Protein AF-I2BDR4-F1 (afdb_monomer)

Mean predicted aligned error: 9.84 Å

Solvent-accessible surface area (backbone atoms only — not comparable to full-atom values): 22757 Å² total; per-residue (Å²): 130,84,77,68,68,69,42,61,38,50,46,44,51,101,88,48,77,40,81,77,49,73,50,66,60,52,94,97,50,87,85,76,85,75,79,49,99,63,48,89,71,84,85,77,94,72,85,75,85,67,68,71,32,52,56,89,75,54,92,69,64,76,75,35,78,48,74,40,16,25,85,85,53,50,69,39,60,47,52,30,44,68,59,87,47,98,78,42,47,35,54,76,76,42,50,93,47,46,69,47,41,48,53,38,17,71,75,66,73,43,55,47,31,30,54,50,19,44,39,59,58,54,26,52,64,58,97,76,25,70,28,38,84,29,62,40,61,30,62,68,61,22,52,54,54,32,53,55,27,51,76,70,75,41,86,47,76,89,64,74,39,52,65,32,20,22,25,12,26,64,46,47,35,60,65,60,51,50,49,43,37,71,34,84,91,29,65,50,20,50,53,32,39,76,70,65,41,32,45,77,39,72,38,58,49,98,85,69,44,79,37,55,38,91,88,74,75,42,73,37,70,39,68,23,36,44,48,45,93,97,37,70,36,39,71,64,56,42,54,76,68,39,27,66,49,72,40,41,68,71,31,88,59,37,38,71,51,47,44,58,59,57,54,40,33,49,37,67,56,55,33,51,38,47,52,52,45,52,30,52,51,48,48,52,58,37,40,78,69,65,31,47,57,85,79,52,53,52,42,41,44,30,49,52,28,47,46,32,67,76,55,33,61,71,50,33,53,25,57,71,69,70,64,58,47,55,68,57,23,40,55,51,30,28,72,75,63,33,62,73,50,32,54,51,42,11,60,37,78,95,26,73,67,30,31,43,48,16,34,48,54,51,52,42,52,48,45,50,66,41,57,45,43,76,77,18,38,37,86,71,59,88,84,65,90,74,73,73,56,74,51,51,67,57,51,49,59,63,20,47,54,100,84,114

Organism: Shimwellia blattae (strain ATCC 29907 / DSM 4481 / JCM 1650 / NBRC 105725 / CDC 9005-74) (NCBI:txid630626)

Radius of gyration: 27.22 Å; Cα contacts (8 Å, |Δi|>4): 618; chains: 1; bounding box: 96×60×59 Å

Secondary structure (DSSP, 8-state):
-PPPPPEEEEEEETTEEEEEEEE-PBTTB-----EETTEEPPP------SPS--TTTS---TTEEEEEE-TTS-EEEEEE---S-TT-B--GGGGGGHHHHHHHHHHH---HHHHHHHHHHH--EETTEE-TT-EEE-HHHHHHHHHHHHHTT---TT---EEEEEETTTTB-HHHHHHHHHSTTSHHHHHHHHTTSEEEEE-B-TTSPBPB-TTT--B-EEEEEEEETTEEE-HHHHHHTTTT-SSSSS-TT--HHHHHHHHGGGSHHHHHHHHHHHHHHHHHHHHTTT--GGG--HHHHHHHHHHHHHHHHHHHHHHHTT---HHHHHHHHHHHH-HHHHHHHHTSGGGTT-HHHHHHHHHHHHHHHH--GGGGBPTT-SSS-PPP---HHHHHHHHH-TT-

Structure (mmCIF, N/CA/C/O backbone):
data_AF-I2BDR4-F1
#
_entry.id   AF-I2BDR4-F1
#
loop_
_atom_site.group_PDB
_atom_site.id
_atom_site.type_symbol
_atom_site.label_atom_id
_atom_site.label_alt_id
_atom_site.label_comp_id
_atom_site.label_asym_id
_atom_site.label_entity_id
_atom_site.label_seq_id
_atom_site.pdbx_PDB_ins_code
_atom_site.Cartn_x
_atom_site.Cartn_y
_atom_site.Cartn_z
_atom_site.occupancy
_atom_site.B_iso_or_equiv
_atom_site.auth_seq_id
_atom_site.auth_comp_id
_atom_site.auth_asym_id
_atom_site.auth_atom_id
_atom_site.pdbx_PDB_model_num
ATOM 1 N N . MET A 1 1 ? 58.572 -16.843 27.165 1.00 38.91 1 MET A N 1
ATOM 2 C CA . MET A 1 1 ? 57.853 -16.866 25.874 1.00 38.91 1 MET A CA 1
ATOM 3 C C . MET A 1 1 ? 56.392 -16.572 26.160 1.00 38.91 1 MET A C 1
ATOM 5 O O . MET A 1 1 ? 55.796 -17.305 26.942 1.00 38.91 1 MET A O 1
ATOM 9 N N . ALA A 1 2 ? 55.856 -15.460 25.650 1.00 44.75 2 ALA A N 1
ATOM 10 C CA . ALA A 1 2 ? 54.436 -15.148 25.804 1.00 44.75 2 ALA A CA 1
ATOM 11 C C . ALA A 1 2 ? 53.622 -16.255 25.121 1.00 44.75 2 ALA A C 1
ATOM 13 O O . ALA A 1 2 ? 53.920 -16.638 23.991 1.00 44.75 2 ALA A O 1
ATOM 14 N N . LYS A 1 3 ? 52.654 -16.829 25.837 1.00 46.19 3 LYS A N 1
ATOM 15 C CA . LYS A 1 3 ? 51.760 -17.857 25.302 1.00 46.19 3 LYS A CA 1
ATOM 16 C C . LYS A 1 3 ? 50.998 -17.215 24.138 1.00 46.19 3 LYS A C 1
ATOM 18 O O . LYS A 1 3 ? 50.371 -16.184 24.353 1.00 46.19 3 LYS A O 1
ATOM 23 N N . ALA A 1 4 ? 51.106 -17.766 22.928 1.00 55.00 4 ALA A N 1
ATOM 24 C CA . ALA A 1 4 ? 50.408 -17.229 21.762 1.00 55.00 4 ALA A CA 1
ATOM 25 C C . ALA A 1 4 ? 48.903 -17.136 22.072 1.00 55.00 4 ALA A C 1
ATOM 27 O O . ALA A 1 4 ? 48.280 -18.147 22.404 1.00 55.00 4 ALA A O 1
ATOM 28 N N . GLU A 1 5 ? 48.350 -15.920 22.042 1.00 60.06 5 GLU A N 1
ATOM 29 C CA . GLU A 1 5 ? 46.938 -15.678 22.343 1.00 60.06 5 GLU A CA 1
ATOM 30 C C . GLU A 1 5 ? 46.069 -16.314 21.252 1.00 60.06 5 GLU A C 1
ATOM 32 O O . GLU A 1 5 ? 46.231 -16.052 20.057 1.00 60.06 5 GLU A O 1
ATOM 37 N N . GLU A 1 6 ? 45.164 -17.202 21.665 1.00 64.81 6 GLU A N 1
ATOM 38 C CA . GLU A 1 6 ? 44.231 -17.871 20.765 1.00 64.81 6 GLU A CA 1
ATOM 39 C C . GLU A 1 6 ? 43.215 -16.848 20.252 1.00 64.81 6 GLU A C 1
ATOM 41 O O . GLU A 1 6 ? 42.484 -16.227 21.022 1.00 64.81 6 GLU A O 1
ATOM 46 N N . THR A 1 7 ? 43.163 -16.668 18.936 1.00 62.09 7 THR A N 1
ATOM 47 C CA . THR A 1 7 ? 42.197 -15.771 18.312 1.00 62.09 7 THR A CA 1
ATOM 48 C C . THR A 1 7 ? 40.947 -16.565 17.954 1.00 62.09 7 THR A C 1
ATOM 50 O O . THR A 1 7 ? 40.995 -17.550 17.209 1.00 62.09 7 THR A O 1
ATOM 53 N N . ARG A 1 8 ? 39.808 -16.123 18.485 1.00 66.12 8 ARG A N 1
ATOM 54 C CA . ARG A 1 8 ? 38.494 -16.735 18.260 1.00 66.12 8 ARG A CA 1
ATOM 55 C C . ARG A 1 8 ? 37.673 -15.850 17.336 1.00 66.12 8 ARG A C 1
ATOM 57 O O . ARG A 1 8 ? 37.655 -14.631 17.477 1.00 66.12 8 ARG A O 1
ATOM 64 N N . VAL A 1 9 ? 36.997 -16.469 16.380 1.00 62.38 9 VAL A N 1
ATOM 65 C CA . VAL A 1 9 ? 36.195 -15.792 15.363 1.00 62.38 9 VAL A CA 1
ATOM 66 C C . VAL A 1 9 ? 34.733 -16.108 15.616 1.00 62.38 9 VAL A C 1
ATOM 68 O O . VAL A 1 9 ? 34.314 -17.267 15.558 1.00 62.38 9 VAL A O 1
ATOM 71 N N . PHE A 1 10 ? 33.947 -15.062 15.838 1.00 61.28 10 PHE A N 1
ATOM 72 C CA . PHE A 1 10 ? 32.506 -15.152 16.019 1.00 61.28 10 PHE A CA 1
ATOM 73 C C . PHE A 1 10 ? 31.785 -14.498 14.842 1.00 61.28 10 PHE A C 1
A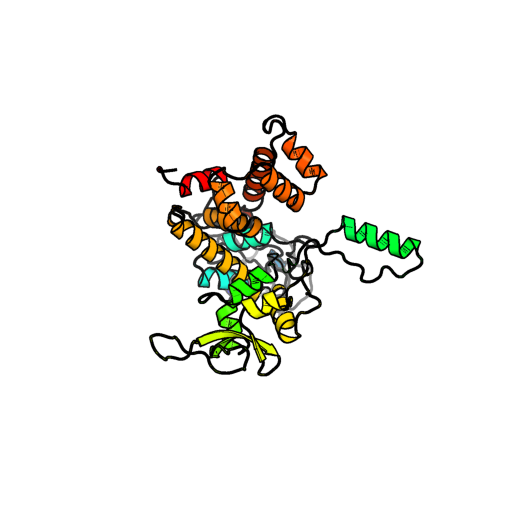TOM 75 O O . PHE A 1 10 ? 32.215 -13.472 14.318 1.00 61.28 10 PHE A O 1
ATOM 82 N N . VAL A 1 11 ? 30.666 -15.089 14.436 1.00 57.06 11 VAL A N 1
ATOM 83 C CA . VAL A 1 11 ? 29.707 -14.490 13.507 1.00 57.06 11 VAL A CA 1
ATOM 84 C C . VAL A 1 11 ? 28.442 -14.199 14.293 1.00 57.06 11 VAL A C 1
ATOM 86 O O . VAL A 1 11 ? 27.887 -15.098 14.922 1.00 57.06 11 VAL A O 1
ATOM 89 N N . ASN A 1 12 ? 27.990 -12.947 14.264 1.00 49.00 12 ASN A N 1
ATOM 90 C CA . ASN A 1 12 ? 26.745 -12.538 14.899 1.00 49.00 12 ASN A CA 1
ATOM 91 C C . ASN A 1 12 ? 25.656 -12.401 13.830 1.00 49.00 12 ASN A C 1
ATOM 93 O O . ASN A 1 12 ? 25.761 -11.555 12.943 1.00 49.00 12 ASN A O 1
ATOM 97 N N . GLY A 1 13 ? 24.659 -13.285 13.878 1.00 54.41 13 GLY A N 1
ATOM 98 C CA . GLY A 1 13 ? 23.520 -13.289 12.958 1.00 54.41 13 GLY A CA 1
ATOM 99 C C . GLY A 1 13 ? 22.213 -12.916 13.658 1.00 54.41 13 GLY A C 1
ATOM 100 O O . GLY A 1 13 ? 22.193 -12.628 14.852 1.00 54.41 13 GLY A O 1
ATOM 101 N N . ALA A 1 14 ? 21.093 -12.995 12.932 1.00 37.62 14 ALA A N 1
ATOM 102 C CA . ALA A 1 14 ? 19.750 -12.717 13.465 1.00 37.62 14 ALA A CA 1
ATOM 103 C C . ALA A 1 14 ? 19.362 -13.578 14.691 1.00 37.62 14 ALA A C 1
ATOM 105 O O . ALA A 1 14 ? 18.457 -13.220 15.437 1.00 37.62 14 ALA A O 1
ATOM 106 N N . HIS A 1 15 ? 20.068 -14.688 14.928 1.00 42.56 15 HIS A N 1
ATOM 107 C CA . HIS A 1 15 ? 19.838 -15.616 16.041 1.00 42.56 15 HIS A CA 1
ATOM 108 C C . HIS A 1 15 ? 20.961 -15.597 17.098 1.00 42.56 15 HIS A C 1
ATOM 110 O O . HIS A 1 15 ? 21.067 -16.524 17.898 1.00 42.56 15 HIS A O 1
ATOM 116 N N . GLY A 1 16 ? 21.801 -14.556 17.105 1.00 48.53 16 GLY A N 1
ATOM 117 C CA . GLY A 1 16 ? 22.878 -14.365 18.078 1.00 48.53 16 GLY A CA 1
ATOM 118 C C . GLY A 1 16 ? 24.276 -14.734 17.572 1.00 48.53 16 GLY A C 1
ATOM 119 O O . GLY A 1 16 ? 24.483 -15.076 16.402 1.00 48.53 16 GLY A O 1
ATOM 120 N N . ALA A 1 17 ? 25.253 -14.624 18.476 1.00 56.59 17 ALA A N 1
ATOM 121 C CA . ALA A 1 17 ? 26.666 -14.845 18.191 1.00 56.59 17 ALA A CA 1
ATOM 122 C C . ALA A 1 17 ? 27.026 -16.333 18.240 1.00 56.59 17 ALA A C 1
ATOM 124 O O . ALA A 1 17 ? 26.778 -17.018 19.232 1.00 56.59 17 ALA A O 1
ATOM 125 N N . ARG A 1 18 ? 27.663 -16.827 17.177 1.00 61.84 18 ARG A N 1
ATOM 126 C CA . ARG A 1 18 ? 28.186 -18.191 17.084 1.00 61.84 18 ARG A CA 1
ATOM 127 C C . ARG A 1 18 ? 29.676 -18.155 16.782 1.00 61.84 18 ARG A C 1
ATOM 129 O O . ARG A 1 18 ? 30.106 -17.468 15.861 1.00 61.84 18 ARG A O 1
ATOM 136 N N . GLU A 1 19 ? 30.463 -18.921 17.528 1.00 72.31 19 GLU A N 1
ATOM 137 C CA . GLU A 1 19 ? 31.869 -19.155 17.193 1.00 72.31 19 GLU A CA 1
ATOM 138 C C . GLU A 1 19 ? 31.957 -20.010 15.926 1.00 72.31 19 GLU A C 1
ATOM 140 O O . GLU A 1 19 ? 31.328 -21.067 15.837 1.00 72.31 19 GLU A O 1
ATOM 145 N N . VAL A 1 20 ? 32.712 -19.542 14.934 1.00 67.00 20 VAL A N 1
ATOM 146 C CA . VAL A 1 20 ? 32.836 -20.206 13.626 1.00 67.00 20 VAL A CA 1
ATOM 147 C C . VAL A 1 20 ? 34.254 -20.670 13.316 1.00 67.00 20 VAL A C 1
ATOM 149 O O . VAL A 1 20 ? 34.430 -21.533 12.462 1.00 67.00 20 VAL A O 1
ATOM 152 N N . ALA A 1 21 ? 35.264 -20.120 13.991 1.00 63.25 21 ALA A N 1
ATOM 153 C CA . ALA A 1 21 ? 36.645 -20.564 13.870 1.00 63.25 21 ALA A CA 1
ATOM 154 C C . ALA A 1 21 ? 37.450 -20.175 15.114 1.00 63.25 21 ALA A C 1
ATOM 156 O O . ALA A 1 21 ? 37.150 -19.186 15.778 1.00 63.25 21 ALA A O 1
ATOM 157 N N . LYS A 1 22 ? 38.515 -20.927 15.381 1.00 69.94 22 LYS A N 1
ATOM 158 C CA . LYS A 1 22 ? 39.553 -20.586 16.355 1.00 69.94 22 LYS A CA 1
ATOM 159 C C . LYS A 1 22 ? 40.911 -20.906 15.751 1.00 69.94 22 LYS A C 1
ATOM 161 O O . LYS A 1 22 ? 41.035 -21.906 15.041 1.00 69.94 22 LYS A O 1
ATOM 166 N N . PHE A 1 23 ? 41.912 -20.073 15.999 1.00 67.25 23 PHE A N 1
ATOM 167 C CA . PHE A 1 23 ? 43.276 -20.363 15.571 1.00 67.25 23 PHE A CA 1
ATOM 168 C C . PHE A 1 23 ? 44.299 -19.757 16.533 1.00 67.25 23 PHE A C 1
ATOM 170 O O . PHE A 1 23 ? 44.074 -18.722 17.160 1.00 67.25 23 PHE A O 1
ATOM 177 N N . THR A 1 24 ? 45.451 -20.411 16.620 1.00 66.94 24 THR A N 1
ATOM 178 C CA . THR A 1 24 ? 46.607 -19.933 17.377 1.00 66.94 24 THR A CA 1
ATOM 179 C C . THR A 1 24 ? 47.657 -19.466 16.369 1.00 66.94 24 THR A C 1
ATOM 181 O O . THR A 1 24 ? 48.170 -20.305 15.624 1.00 66.94 24 THR A O 1
ATOM 184 N N . PRO A 1 25 ? 47.951 -18.158 16.269 1.00 58.41 25 PRO A N 1
ATOM 185 C CA . PRO A 1 25 ? 48.962 -17.672 15.340 1.00 58.41 25 PRO A CA 1
ATOM 186 C C . PRO A 1 25 ? 50.351 -18.191 15.731 1.00 58.41 25 PRO A C 1
ATOM 188 O O . PRO A 1 25 ? 50.720 -18.213 16.905 1.00 58.41 25 PRO A O 1
ATOM 191 N N . SER A 1 26 ? 51.123 -18.608 14.730 1.00 53.44 26 SER A N 1
ATOM 192 C CA . SER A 1 26 ? 52.546 -18.936 14.866 1.00 53.44 26 SER A CA 1
ATOM 193 C C . SER A 1 26 ? 53.396 -17.703 14.556 1.00 53.44 26 SER A C 1
ATOM 195 O O . SER A 1 26 ? 53.049 -16.927 13.665 1.00 53.44 26 SER A O 1
ATOM 197 N N . GLU A 1 27 ? 54.517 -17.538 15.259 1.00 49.16 27 GLU A N 1
ATOM 198 C CA . GLU A 1 27 ? 55.419 -16.388 15.117 1.00 49.16 27 GLU A CA 1
ATOM 199 C C . GLU A 1 27 ? 55.785 -16.144 13.635 1.00 49.16 27 GLU A C 1
ATOM 201 O O . GLU A 1 27 ? 56.242 -17.047 12.934 1.00 49.16 27 GLU A O 1
ATOM 206 N N . GLY A 1 28 ? 55.501 -14.939 13.125 1.00 49.16 28 GLY A N 1
ATOM 207 C CA . GLY A 1 28 ? 55.757 -14.558 11.728 1.00 49.16 28 GLY A CA 1
ATOM 208 C C . GLY A 1 28 ? 54.663 -14.905 10.703 1.00 49.16 28 GLY A C 1
ATOM 209 O O . GLY A 1 28 ? 54.800 -14.527 9.541 1.00 49.16 28 GLY A O 1
ATOM 210 N N . LYS A 1 29 ? 53.560 -15.563 11.091 1.00 47.44 29 LYS A N 1
ATOM 211 C CA . LYS A 1 29 ? 52.383 -15.787 10.227 1.00 47.44 29 LYS A CA 1
ATOM 212 C C . LYS A 1 29 ? 51.107 -15.280 10.901 1.00 47.44 29 LYS A C 1
ATOM 214 O O . LYS A 1 29 ? 50.571 -15.938 11.786 1.00 47.44 29 LYS A O 1
ATOM 219 N N . ASN A 1 30 ? 50.598 -14.146 10.417 1.00 49.81 30 ASN A N 1
ATOM 220 C CA . ASN A 1 30 ? 49.380 -13.501 10.931 1.00 49.81 30 ASN A CA 1
ATOM 221 C C . ASN A 1 30 ? 48.212 -13.501 9.926 1.00 49.81 30 ASN A C 1
ATOM 223 O O . ASN A 1 30 ? 47.182 -12.881 10.181 1.00 49.81 30 ASN A O 1
ATOM 227 N N . ASP A 1 31 ? 48.352 -14.187 8.789 1.00 45.81 31 ASP A N 1
ATOM 228 C CA . ASP A 1 31 ? 47.326 -14.189 7.747 1.00 45.81 31 ASP A CA 1
ATOM 229 C C . ASP A 1 31 ? 46.277 -15.272 8.005 1.00 45.81 31 ASP A C 1
ATOM 231 O O . ASP A 1 31 ? 46.554 -16.470 7.928 1.00 45.81 31 ASP A O 1
ATOM 235 N N . ILE A 1 32 ? 45.038 -14.845 8.252 1.00 48.22 32 ILE A N 1
ATOM 236 C CA . ILE A 1 32 ? 43.876 -15.733 8.336 1.00 48.22 32 ILE A CA 1
ATOM 237 C C . ILE A 1 32 ? 43.011 -15.473 7.114 1.00 48.22 32 ILE A C 1
ATOM 239 O O . ILE A 1 32 ? 42.508 -14.368 6.903 1.00 48.22 32 ILE A O 1
ATOM 243 N N . ARG A 1 33 ? 42.787 -16.512 6.312 1.00 45.19 33 ARG A N 1
ATOM 244 C CA . ARG A 1 33 ? 41.798 -16.480 5.236 1.00 45.19 33 ARG A CA 1
ATOM 245 C C . ARG A 1 33 ? 40.553 -17.228 5.692 1.00 45.19 33 ARG A C 1
ATOM 247 O O . ARG A 1 33 ? 40.501 -18.452 5.638 1.00 45.19 33 ARG A O 1
ATOM 254 N N . LEU A 1 34 ? 39.542 -16.481 6.125 1.00 47.97 34 LEU A N 1
ATOM 255 C CA . LEU A 1 34 ? 38.206 -17.027 6.344 1.00 47.97 34 LEU A CA 1
ATOM 256 C C . LEU A 1 34 ? 37.493 -17.106 4.995 1.00 47.97 34 LEU A C 1
ATOM 258 O O . LEU A 1 34 ? 37.111 -16.090 4.414 1.00 47.97 34 LEU A O 1
ATOM 262 N N . THR A 1 35 ? 37.345 -18.321 4.480 1.00 39.03 35 THR A N 1
ATOM 263 C CA . THR A 1 35 ? 36.634 -18.581 3.227 1.00 39.03 35 THR A CA 1
ATOM 264 C C . THR A 1 35 ? 35.252 -19.118 3.573 1.00 39.03 35 THR A C 1
ATOM 266 O O . THR A 1 35 ? 35.114 -20.272 3.963 1.00 39.03 35 THR A O 1
ATOM 269 N N . SER A 1 36 ? 34.223 -18.277 3.463 1.00 43.12 36 SER A N 1
ATOM 270 C CA . SER A 1 36 ? 32.844 -18.760 3.411 1.00 43.12 36 SER A CA 1
ATOM 271 C C . SER A 1 36 ? 32.534 -19.120 1.959 1.00 43.12 36 SER A C 1
ATOM 273 O O . SER A 1 36 ? 32.810 -18.294 1.085 1.00 43.12 36 SER A O 1
ATOM 275 N N . PRO A 1 37 ? 31.911 -20.275 1.664 1.00 40.28 37 PRO A N 1
ATOM 276 C CA . PRO A 1 37 ? 31.430 -20.563 0.315 1.00 40.28 37 PRO A CA 1
ATOM 277 C C . PRO A 1 37 ? 30.385 -19.540 -0.166 1.00 40.28 37 PRO A C 1
ATOM 279 O O . PRO A 1 37 ? 30.061 -19.528 -1.343 1.00 40.28 37 PRO A O 1
ATOM 282 N N . LYS A 1 38 ? 29.871 -18.666 0.717 1.00 41.00 38 LYS A N 1
ATOM 283 C CA . LYS A 1 38 ? 28.847 -17.660 0.404 1.00 41.00 38 LYS A CA 1
ATOM 284 C C . LYS A 1 38 ? 29.346 -16.204 0.366 1.00 41.00 38 LYS A C 1
ATOM 286 O O . LYS A 1 38 ? 28.592 -15.357 -0.090 1.00 41.00 38 LYS A O 1
ATOM 291 N N . VAL A 1 39 ? 30.561 -15.878 0.845 1.00 43.22 39 VAL A N 1
ATOM 292 C CA . VAL A 1 39 ? 31.129 -14.503 0.817 1.00 43.22 39 VAL A CA 1
ATOM 293 C C . VAL A 1 39 ? 32.664 -14.519 0.793 1.00 43.22 39 VAL A C 1
ATOM 295 O O . VAL A 1 39 ? 33.298 -15.167 1.625 1.00 43.22 39 VAL A O 1
ATOM 298 N N . ARG A 1 40 ? 33.272 -13.700 -0.082 1.00 42.78 40 ARG A N 1
ATOM 299 C CA . ARG A 1 40 ? 34.709 -13.358 -0.059 1.00 42.78 40 ARG A CA 1
ATOM 300 C C . ARG A 1 40 ? 34.931 -11.994 0.616 1.00 42.78 40 ARG A C 1
ATOM 302 O O . ARG A 1 40 ? 34.565 -10.963 0.048 1.00 42.78 40 ARG A O 1
ATOM 309 N N . ILE A 1 41 ? 35.565 -11.982 1.791 1.00 44.94 41 ILE A N 1
ATOM 310 C CA . ILE A 1 41 ? 36.016 -10.761 2.487 1.00 44.94 41 ILE A CA 1
ATOM 311 C C . ILE A 1 41 ? 37.515 -10.572 2.209 1.00 44.94 41 ILE A C 1
ATOM 313 O O . ILE A 1 41 ? 38.291 -11.517 2.344 1.00 44.94 41 ILE A O 1
ATOM 317 N N . LYS A 1 42 ? 37.937 -9.372 1.786 1.00 43.31 42 LYS A N 1
ATOM 318 C CA . LYS A 1 42 ? 39.366 -9.024 1.711 1.00 43.31 42 LYS A CA 1
ATOM 319 C C . LYS A 1 42 ? 39.838 -8.683 3.126 1.00 43.31 42 LYS A C 1
ATOM 321 O O . LYS A 1 42 ? 39.285 -7.771 3.730 1.00 43.31 42 LYS A O 1
ATOM 326 N N . GLY A 1 43 ? 40.816 -9.422 3.645 1.00 41.12 43 GLY A N 1
ATOM 327 C CA . GLY A 1 43 ? 41.456 -9.094 4.918 1.00 41.12 43 GLY A CA 1
ATOM 328 C C . GLY A 1 43 ? 42.233 -7.783 4.803 1.00 41.12 43 GLY A C 1
ATOM 329 O O . GLY A 1 43 ? 42.892 -7.548 3.789 1.00 41.12 43 GLY A O 1
ATOM 330 N N . VAL A 1 44 ? 42.132 -6.938 5.826 1.00 43.22 44 VAL A N 1
ATOM 331 C CA . VAL A 1 44 ? 42.972 -5.751 6.001 1.00 43.22 44 VAL A CA 1
ATOM 332 C C . VAL A 1 44 ? 43.736 -5.952 7.305 1.00 43.22 44 VAL A C 1
ATOM 334 O O . VAL A 1 44 ? 43.131 -6.264 8.329 1.00 43.22 44 VAL A O 1
ATOM 337 N N . THR A 1 45 ? 45.060 -5.833 7.253 1.00 43.78 45 THR A N 1
ATOM 338 C CA . THR A 1 45 ? 45.933 -5.995 8.420 1.00 43.78 45 THR A CA 1
ATOM 339 C C . THR A 1 45 ? 46.195 -4.624 9.024 1.00 43.78 45 THR A C 1
ATOM 341 O O . THR A 1 45 ? 46.984 -3.852 8.484 1.00 43.78 45 THR A O 1
ATOM 344 N N . GLU A 1 46 ? 45.546 -4.319 10.146 1.00 52.75 46 GLU A N 1
ATOM 345 C CA . GLU A 1 46 ? 45.767 -3.081 10.897 1.00 52.75 46 GLU A CA 1
ATOM 346 C C . GLU A 1 46 ? 46.067 -3.390 12.374 1.00 52.75 46 GLU A C 1
ATOM 348 O O . GLU A 1 46 ? 45.427 -4.266 12.961 1.00 52.75 46 GLU A O 1
ATOM 353 N N . PRO A 1 47 ? 47.038 -2.701 13.008 1.00 51.09 47 PRO A N 1
ATOM 354 C CA . PRO A 1 47 ? 47.269 -2.840 14.439 1.00 51.09 47 PRO A CA 1
ATOM 355 C C . PRO A 1 47 ? 46.076 -2.284 15.221 1.00 51.09 47 PRO A C 1
ATOM 357 O O . PRO A 1 47 ? 45.718 -1.117 15.061 1.00 51.09 47 PRO A O 1
ATOM 360 N N . ILE A 1 48 ? 45.512 -3.084 16.127 1.00 56.56 48 ILE A N 1
ATOM 361 C CA . ILE A 1 48 ? 44.507 -2.618 17.090 1.00 56.56 48 ILE A CA 1
ATOM 362 C C . ILE A 1 48 ? 45.214 -1.724 18.118 1.00 56.56 48 ILE A C 1
ATOM 364 O O . ILE A 1 48 ? 45.923 -2.218 18.999 1.00 56.56 48 ILE A O 1
ATOM 368 N N . LYS A 1 49 ? 45.054 -0.402 17.972 1.00 56.59 49 LYS A N 1
ATOM 369 C CA . LYS A 1 49 ? 45.715 0.624 18.804 1.00 56.59 49 LYS A CA 1
ATOM 370 C C . LYS A 1 49 ? 44.998 0.903 20.131 1.00 56.59 49 LYS A C 1
ATOM 372 O O . LYS A 1 49 ? 45.554 1.598 20.980 1.00 56.59 49 LYS A O 1
ATOM 377 N N . ASP A 1 50 ? 43.798 0.361 20.316 1.00 57.03 50 ASP A N 1
ATOM 378 C CA . ASP A 1 50 ? 42.946 0.664 21.466 1.00 57.03 50 ASP A CA 1
ATOM 379 C C . ASP A 1 50 ? 43.300 -0.169 22.712 1.00 57.03 50 ASP A C 1
ATOM 381 O O . ASP A 1 50 ? 43.823 -1.288 22.631 1.00 57.03 50 ASP A O 1
ATOM 385 N N . ARG A 1 51 ? 43.012 0.399 23.893 1.00 57.94 51 ARG A N 1
ATOM 386 C CA . ARG A 1 51 ? 43.146 -0.273 25.201 1.00 57.94 51 ARG A CA 1
ATOM 387 C C . ARG A 1 51 ? 42.130 -1.424 25.326 1.00 57.94 51 ARG A C 1
ATOM 389 O O . ARG A 1 51 ? 41.198 -1.519 24.535 1.00 57.94 51 ARG A O 1
ATOM 396 N N . ALA A 1 52 ? 42.304 -2.297 26.326 1.00 58.91 52 ALA A N 1
ATOM 397 C CA . ALA A 1 52 ? 41.324 -3.343 26.651 1.00 58.91 52 ALA A CA 1
ATOM 398 C C . ALA A 1 52 ? 39.899 -2.753 26.767 1.00 58.91 52 ALA A C 1
ATOM 400 O O . ALA A 1 52 ? 39.720 -1.716 27.409 1.00 58.91 52 ALA A O 1
ATOM 401 N N . GLY A 1 53 ? 38.916 -3.392 26.121 1.00 61.91 53 GLY A N 1
ATOM 402 C CA . GLY A 1 53 ? 37.548 -2.887 25.935 1.00 61.91 53 GLY A CA 1
ATOM 403 C C . GLY A 1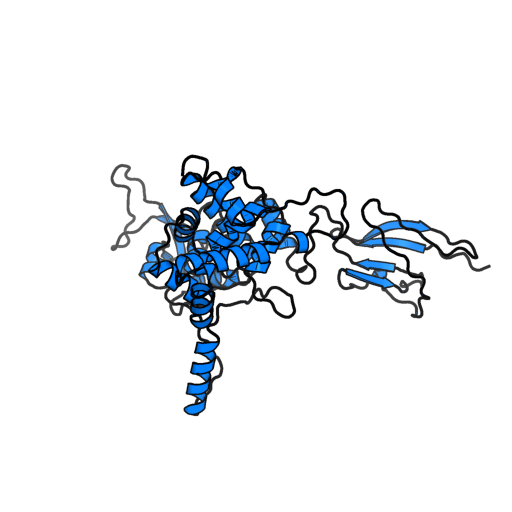 53 ? 36.492 -3.976 26.152 1.00 61.91 53 GLY A C 1
ATOM 404 O O . GLY A 1 53 ? 36.811 -5.048 26.641 1.00 61.91 53 GLY A O 1
ATOM 405 N N . ARG A 1 54 ? 35.216 -3.719 25.847 1.00 66.62 54 ARG A N 1
ATOM 406 C CA . ARG A 1 54 ? 34.129 -4.723 25.910 1.00 66.62 54 ARG A CA 1
ATOM 407 C C . ARG A 1 54 ? 33.417 -4.850 24.563 1.00 66.62 54 ARG A C 1
ATOM 409 O O . ARG A 1 54 ? 32.199 -4.973 24.510 1.00 66.62 54 ARG A O 1
ATOM 416 N N . ILE A 1 55 ? 34.185 -4.807 23.473 1.00 68.12 55 ILE A N 1
ATOM 417 C CA . ILE A 1 55 ? 33.638 -4.796 22.106 1.00 68.12 55 ILE A CA 1
ATOM 418 C C . ILE A 1 55 ? 32.774 -6.025 21.821 1.00 68.12 55 ILE A C 1
ATOM 420 O O . ILE A 1 55 ? 31.767 -5.914 21.142 1.00 68.12 55 ILE A O 1
ATOM 424 N N . ASP A 1 56 ? 33.106 -7.177 22.402 1.00 62.69 56 ASP A N 1
ATOM 425 C CA . ASP A 1 56 ? 32.312 -8.407 22.329 1.00 62.69 56 ASP A CA 1
ATOM 426 C C . ASP A 1 56 ? 30.889 -8.275 22.908 1.00 62.69 56 ASP A C 1
ATOM 428 O O . ASP A 1 56 ? 30.004 -9.063 22.572 1.00 62.69 56 ASP A O 1
ATOM 432 N N . LEU A 1 57 ? 30.665 -7.278 23.766 1.00 64.44 57 LEU A N 1
ATOM 433 C CA . LEU A 1 57 ? 29.387 -6.978 24.411 1.00 64.44 57 LEU A CA 1
ATOM 434 C C . LEU A 1 57 ? 28.717 -5.716 23.845 1.00 64.44 57 LEU A C 1
ATOM 436 O O . LEU A 1 57 ? 27.528 -5.491 24.094 1.00 64.44 57 LEU A O 1
ATOM 440 N N . ASP A 1 58 ? 29.454 -4.900 23.092 1.00 65.44 58 ASP A N 1
ATOM 441 C CA . ASP A 1 58 ? 28.965 -3.645 22.541 1.00 65.44 58 ASP A CA 1
ATOM 442 C C . ASP A 1 58 ? 28.098 -3.891 21.294 1.00 65.44 58 ASP A C 1
ATOM 444 O O . ASP A 1 58 ? 28.399 -4.678 20.390 1.00 65.44 58 ASP A O 1
ATOM 448 N N . LYS A 1 59 ? 26.961 -3.191 21.224 1.00 58.97 59 LYS A N 1
ATOM 449 C CA . LYS A 1 59 ? 26.101 -3.213 20.037 1.00 58.97 59 LYS A CA 1
ATOM 450 C C . LYS A 1 59 ? 26.658 -2.251 18.998 1.00 58.97 59 LYS A C 1
ATOM 452 O O . LYS A 1 59 ? 26.671 -1.040 19.208 1.00 58.97 59 LYS A O 1
ATOM 457 N N . HIS A 1 60 ? 27.036 -2.786 17.846 1.00 64.06 60 HIS A N 1
ATOM 458 C CA . HIS A 1 60 ? 27.557 -2.008 16.730 1.00 64.06 60 HIS A CA 1
ATOM 459 C C . HIS A 1 60 ? 26.559 -1.955 15.562 1.00 64.06 60 HIS A C 1
ATOM 461 O O . HIS A 1 60 ? 25.772 -2.890 15.382 1.00 64.06 60 HIS A O 1
ATOM 467 N N . PRO A 1 61 ? 26.557 -0.873 14.757 1.00 57.91 61 PRO A N 1
ATOM 468 C CA . PRO A 1 61 ? 25.649 -0.750 13.622 1.00 57.91 61 PRO A CA 1
ATOM 469 C C . PRO A 1 61 ? 25.827 -1.889 12.618 1.00 57.91 61 PRO A C 1
ATOM 471 O O . PRO A 1 61 ? 26.928 -2.394 12.412 1.00 57.91 61 PRO A O 1
ATOM 474 N N . VAL A 1 62 ? 24.752 -2.271 11.942 1.00 59.44 62 VAL A N 1
ATOM 475 C CA . VAL A 1 62 ? 24.817 -3.305 10.907 1.00 59.44 62 VAL A CA 1
ATOM 476 C C . VAL A 1 62 ? 25.553 -2.790 9.662 1.00 59.44 62 VAL A C 1
ATOM 478 O O . VAL A 1 62 ? 25.549 -1.600 9.359 1.00 59.44 62 VAL A O 1
ATOM 481 N N . ASN A 1 63 ? 26.194 -3.710 8.949 1.00 57.72 63 ASN A N 1
ATOM 482 C CA . ASN A 1 63 ? 27.174 -3.522 7.879 1.00 57.72 63 ASN A CA 1
ATOM 483 C C . ASN A 1 63 ? 28.460 -2.807 8.326 1.00 57.72 63 ASN A C 1
ATOM 485 O O . ASN A 1 63 ? 29.059 -2.060 7.555 1.00 57.72 63 ASN A O 1
ATOM 489 N N . THR A 1 64 ? 28.894 -3.053 9.563 1.00 56.56 64 THR A N 1
ATOM 490 C CA . THR A 1 64 ? 30.178 -2.574 10.088 1.00 56.56 64 THR A CA 1
ATOM 491 C C . THR A 1 64 ? 31.098 -3.740 10.417 1.00 56.56 64 THR A C 1
ATOM 493 O O . THR A 1 64 ? 30.654 -4.821 10.811 1.00 56.56 64 THR A O 1
ATOM 496 N N . VAL A 1 65 ? 32.396 -3.499 10.265 1.00 63.22 65 VAL A N 1
ATOM 497 C CA . VAL A 1 65 ? 33.441 -4.334 10.850 1.00 63.22 65 VAL A CA 1
ATOM 498 C C . VAL A 1 65 ? 34.057 -3.505 11.959 1.00 63.22 65 VAL A C 1
ATOM 500 O O . VAL A 1 65 ? 34.552 -2.410 11.700 1.00 63.22 65 VAL A O 1
ATOM 503 N N . VAL A 1 66 ? 33.974 -4.000 13.187 1.00 65.75 66 VAL A N 1
ATOM 504 C CA . VAL A 1 66 ? 34.581 -3.352 14.348 1.00 65.75 66 VAL A CA 1
ATOM 505 C C . VAL A 1 66 ? 35.683 -4.252 14.864 1.00 65.75 66 VAL A C 1
ATOM 507 O O . VAL A 1 66 ? 35.475 -5.445 15.066 1.00 65.75 66 VAL A O 1
ATOM 510 N N . SER A 1 67 ? 36.865 -3.684 15.048 1.00 71.88 67 SER A N 1
ATOM 511 C CA . SER A 1 67 ? 38.022 -4.368 15.611 1.00 71.88 67 SER A CA 1
ATOM 512 C C . SER A 1 67 ? 38.414 -3.713 16.927 1.00 71.88 67 SER A C 1
ATOM 514 O O . SER A 1 67 ? 38.504 -2.490 16.990 1.00 71.88 67 SER A O 1
ATOM 516 N N . GLY A 1 68 ? 38.714 -4.510 17.946 1.00 73.19 68 GLY A N 1
ATOM 517 C CA . GLY A 1 68 ? 39.362 -4.026 19.159 1.00 73.19 68 GLY A CA 1
ATOM 518 C C . GLY A 1 68 ? 39.622 -5.151 20.153 1.00 73.19 68 GLY A C 1
ATOM 519 O O . GLY A 1 68 ? 40.105 -6.200 19.739 1.00 73.19 68 GLY A O 1
ATOM 520 N N . ARG A 1 69 ? 39.376 -4.954 21.453 1.00 72.81 69 ARG A N 1
ATOM 521 C CA . ARG A 1 69 ? 39.708 -5.946 22.492 1.00 72.81 69 ARG A CA 1
ATOM 522 C C . ARG A 1 69 ? 38.516 -6.295 23.384 1.00 72.81 69 ARG A C 1
ATOM 524 O O . ARG A 1 69 ? 37.678 -5.431 23.641 1.00 72.81 69 ARG A O 1
ATOM 531 N N . ASP A 1 70 ? 38.475 -7.537 23.864 1.00 72.88 70 ASP A N 1
ATOM 532 C CA . ASP A 1 70 ? 37.538 -7.987 24.902 1.00 72.88 70 ASP A CA 1
ATOM 533 C C . ASP A 1 70 ? 37.989 -7.562 26.313 1.00 72.88 70 ASP A C 1
ATOM 535 O O . ASP A 1 70 ? 39.069 -6.987 26.514 1.00 72.88 70 ASP A O 1
ATOM 539 N N . SER A 1 71 ? 37.157 -7.889 27.310 1.00 74.00 71 SER A N 1
ATOM 540 C CA . SER A 1 71 ? 37.394 -7.550 28.725 1.00 74.00 71 SER A CA 1
ATOM 541 C C . SER A 1 71 ? 38.662 -8.166 29.326 1.00 74.00 71 SER A C 1
ATOM 543 O O . SER A 1 71 ? 39.079 -7.770 30.415 1.00 74.00 71 SER A O 1
ATOM 545 N N . ARG A 1 72 ? 39.276 -9.129 28.634 1.00 74.25 72 ARG A N 1
ATOM 546 C CA . ARG A 1 72 ? 40.511 -9.816 29.024 1.00 74.25 72 ARG A CA 1
ATOM 547 C C . ARG A 1 72 ? 41.711 -9.358 28.191 1.00 74.25 72 ARG A C 1
ATOM 549 O O . ARG A 1 72 ? 42.815 -9.828 28.437 1.00 74.25 72 ARG A O 1
ATOM 556 N N . GLY A 1 73 ? 41.517 -8.426 27.256 1.00 67.88 73 GLY A N 1
ATOM 557 C CA . GLY A 1 73 ? 42.563 -7.878 26.396 1.00 67.88 73 GLY A CA 1
ATOM 558 C C . GLY A 1 73 ? 42.773 -8.634 25.082 1.00 67.88 73 GLY A C 1
ATOM 559 O O . GLY A 1 73 ? 43.599 -8.183 24.282 1.00 67.88 73 GLY A O 1
ATOM 560 N N . ASN A 1 74 ? 42.019 -9.709 24.819 1.00 72.81 74 ASN A N 1
ATOM 561 C CA . ASN A 1 74 ? 42.161 -10.498 23.595 1.00 72.81 74 ASN A CA 1
ATOM 562 C C . ASN A 1 74 ? 41.643 -9.702 22.389 1.00 72.81 74 ASN A C 1
ATOM 564 O O . ASN A 1 74 ? 40.626 -9.012 22.515 1.00 72.81 74 ASN A O 1
ATOM 568 N N . PRO A 1 75 ? 42.289 -9.794 21.214 1.00 65.12 75 PRO A N 1
ATOM 569 C CA . PRO A 1 75 ? 41.805 -9.145 20.003 1.00 65.12 75 PRO A CA 1
ATOM 570 C C . PRO A 1 75 ? 40.465 -9.745 19.546 1.00 65.12 75 PRO A C 1
ATOM 572 O O . PRO A 1 75 ? 40.309 -10.961 19.453 1.00 65.12 75 PRO A O 1
ATOM 575 N N . VAL A 1 76 ? 39.512 -8.878 19.209 1.00 64.44 76 VAL A N 1
ATOM 576 C CA . VAL A 1 76 ? 38.177 -9.222 18.706 1.00 64.44 76 VAL A CA 1
ATOM 577 C C . VAL A 1 76 ? 37.923 -8.477 17.402 1.00 64.44 76 VAL A C 1
ATOM 579 O O . VAL A 1 76 ? 38.159 -7.272 17.309 1.00 64.44 76 VAL A O 1
ATOM 582 N N . ILE A 1 77 ? 37.398 -9.191 16.405 1.00 62.31 77 ILE A N 1
ATOM 583 C CA . ILE A 1 77 ? 36.816 -8.612 15.191 1.00 62.31 77 ILE A CA 1
ATOM 584 C C . ILE A 1 77 ? 35.345 -9.020 15.154 1.00 62.31 77 ILE A C 1
ATOM 586 O O . ILE A 1 77 ? 35.028 -10.205 15.058 1.00 62.31 77 ILE A O 1
ATOM 590 N N . GLN A 1 78 ? 34.451 -8.039 15.208 1.00 58.53 78 GLN A N 1
ATOM 591 C CA . GLN A 1 78 ? 33.015 -8.231 15.086 1.00 58.53 78 GLN A CA 1
ATOM 592 C C . GLN A 1 78 ? 32.546 -7.781 13.705 1.00 58.53 78 GLN A C 1
ATOM 594 O O . GLN A 1 78 ? 32.693 -6.619 13.321 1.00 58.53 78 GLN A O 1
ATOM 599 N N . ILE A 1 79 ? 31.956 -8.713 12.959 1.00 60.59 79 ILE A N 1
ATOM 600 C CA . ILE A 1 79 ? 31.320 -8.444 11.669 1.00 60.59 79 ILE A CA 1
ATOM 601 C C . ILE A 1 79 ? 29.817 -8.354 11.917 1.00 60.59 79 ILE A C 1
ATOM 603 O O . ILE A 1 79 ? 29.156 -9.366 12.144 1.00 60.59 79 ILE A O 1
ATOM 607 N N . ASN A 1 80 ? 29.276 -7.142 11.875 1.00 60.88 80 ASN A N 1
ATOM 608 C CA . ASN A 1 80 ? 27.844 -6.899 11.990 1.00 60.88 80 ASN A CA 1
ATOM 609 C C . ASN A 1 80 ? 27.308 -6.784 10.572 1.00 60.88 80 ASN A C 1
ATOM 611 O O . ASN A 1 80 ? 27.526 -5.761 9.937 1.00 60.88 80 ASN A O 1
ATOM 615 N N . HIS A 1 81 ? 26.656 -7.806 10.029 1.00 64.50 81 HIS A N 1
ATOM 616 C CA . HIS A 1 81 ? 26.144 -7.764 8.657 1.00 64.50 81 HIS A CA 1
ATOM 617 C C . HIS A 1 81 ? 24.810 -8.509 8.558 1.00 64.50 81 HIS A C 1
ATOM 619 O O . HIS A 1 81 ? 24.582 -9.474 9.279 1.00 64.50 81 HIS A O 1
ATOM 625 N N . THR A 1 82 ? 23.920 -8.056 7.672 1.00 70.06 82 THR A N 1
ATOM 626 C CA . THR A 1 82 ? 22.620 -8.721 7.421 1.00 70.06 82 THR A CA 1
ATOM 627 C C . THR A 1 82 ? 22.690 -9.797 6.357 1.00 70.06 82 THR A C 1
ATOM 629 O O . THR A 1 82 ? 21.831 -10.667 6.303 1.00 70.06 82 THR A O 1
ATOM 632 N N . CYS A 1 83 ? 23.712 -9.751 5.514 1.00 74.44 83 CYS A N 1
ATOM 633 C CA . CYS A 1 83 ? 23.928 -10.718 4.449 1.00 74.44 83 CYS A CA 1
ATOM 634 C C . CYS A 1 83 ? 25.183 -11.583 4.677 1.00 74.44 83 CYS A C 1
ATOM 636 O O . CYS A 1 83 ? 26.163 -11.106 5.248 1.00 74.44 83 CYS A O 1
ATOM 638 N N . PRO A 1 84 ? 25.212 -12.822 4.172 1.00 73.19 84 PRO A N 1
ATOM 639 C CA . PRO A 1 84 ? 24.087 -13.532 3.583 1.00 73.19 84 PRO A CA 1
ATOM 640 C C . PRO A 1 84 ? 23.088 -13.931 4.677 1.00 73.19 84 PRO A C 1
ATOM 642 O O . PRO A 1 84 ? 23.460 -14.124 5.831 1.00 73.19 84 PRO A O 1
ATOM 645 N N . ASN A 1 85 ? 21.822 -14.074 4.308 1.00 76.00 85 ASN A N 1
ATOM 646 C CA . ASN A 1 85 ? 20.769 -14.595 5.178 1.00 76.00 85 ASN A CA 1
ATOM 647 C C . ASN A 1 85 ? 19.880 -15.557 4.386 1.00 76.00 85 ASN A C 1
ATOM 649 O O . ASN A 1 85 ? 20.006 -15.660 3.167 1.00 76.00 85 ASN A O 1
ATOM 653 N N . GLN A 1 86 ? 19.000 -16.274 5.083 1.00 78.25 86 GLN A N 1
ATOM 654 C CA . GLN A 1 86 ? 18.150 -17.299 4.471 1.00 78.25 86 GLN A CA 1
ATOM 655 C C . GLN A 1 86 ? 17.130 -16.751 3.465 1.00 78.25 86 GLN A C 1
ATOM 657 O O . GLN A 1 86 ? 16.671 -17.502 2.615 1.00 78.25 86 GLN A O 1
ATOM 662 N N . TYR A 1 87 ? 16.808 -15.459 3.542 1.00 85.56 87 TYR A N 1
ATOM 663 C CA . TYR A 1 87 ? 15.849 -14.805 2.656 1.00 85.56 87 TYR A CA 1
ATOM 664 C C . TYR A 1 87 ? 16.518 -14.064 1.493 1.00 85.56 87 TYR A C 1
ATOM 666 O O . TYR A 1 87 ? 15.804 -13.489 0.683 1.00 85.56 87 TYR A O 1
ATOM 674 N N . ASP A 1 88 ? 17.857 -14.026 1.422 1.00 88.62 88 ASP A N 1
ATOM 675 C CA . ASP A 1 88 ? 18.623 -13.196 0.474 1.00 88.62 88 ASP A CA 1
ATOM 676 C C . ASP A 1 88 ? 18.198 -11.712 0.488 1.00 88.62 88 ASP A C 1
ATOM 678 O O . ASP A 1 88 ? 18.178 -11.034 -0.535 1.00 88.62 88 ASP A O 1
ATOM 682 N N . LEU A 1 89 ? 17.790 -11.204 1.654 1.00 89.62 89 LEU A N 1
ATOM 683 C CA . LEU A 1 89 ? 17.235 -9.859 1.795 1.00 89.62 89 LEU A CA 1
ATOM 684 C C . LEU A 1 89 ? 18.290 -8.863 2.288 1.00 89.62 89 LEU A C 1
ATOM 686 O O . LEU A 1 89 ? 18.968 -9.097 3.289 1.00 89.62 89 LEU A O 1
ATOM 690 N N . HIS A 1 90 ? 18.367 -7.705 1.643 1.00 88.94 90 HIS A N 1
ATOM 691 C CA . HIS A 1 90 ? 19.135 -6.548 2.078 1.00 88.94 90 HIS A CA 1
ATOM 692 C C . HIS A 1 90 ? 18.231 -5.315 2.174 1.00 88.94 90 HIS A C 1
ATOM 694 O O . HIS A 1 90 ? 17.589 -4.927 1.207 1.00 88.94 90 HIS A O 1
ATOM 700 N N . LEU A 1 91 ? 18.203 -4.662 3.339 1.00 89.19 91 LEU A N 1
ATOM 701 C CA . LEU A 1 91 ? 17.385 -3.458 3.567 1.00 89.19 91 LEU A CA 1
ATOM 702 C C . LEU A 1 91 ? 18.213 -2.183 3.767 1.00 89.19 91 LEU A C 1
ATOM 704 O O . LEU A 1 91 ? 17.658 -1.087 3.873 1.00 89.19 91 LEU A O 1
ATOM 708 N N . GLY A 1 92 ? 19.542 -2.299 3.844 1.00 86.38 92 GLY A N 1
ATOM 709 C CA . GLY A 1 92 ? 20.426 -1.171 4.126 1.00 86.38 92 GLY A CA 1
ATOM 710 C C . GLY A 1 92 ? 20.001 -0.409 5.387 1.00 86.38 92 GLY A C 1
ATOM 711 O O . GLY A 1 92 ? 19.974 -0.963 6.484 1.00 86.38 92 GLY A O 1
ATOM 712 N N . ARG A 1 93 ? 19.652 0.874 5.226 1.00 86.75 93 ARG A N 1
ATOM 713 C CA . ARG A 1 93 ? 19.215 1.753 6.328 1.00 86.75 93 ARG A CA 1
ATOM 714 C C . ARG A 1 93 ? 17.803 1.452 6.849 1.00 86.75 93 ARG A C 1
ATOM 716 O O . ARG A 1 93 ? 17.453 1.946 7.913 1.00 86.75 93 ARG A O 1
ATOM 723 N N . ASN A 1 94 ? 17.022 0.645 6.130 1.00 92.56 94 ASN A N 1
ATOM 724 C CA . ASN A 1 94 ? 15.642 0.268 6.464 1.00 92.56 94 ASN A CA 1
ATOM 725 C C . ASN A 1 94 ? 15.559 -1.041 7.267 1.00 92.56 94 ASN A C 1
ATOM 727 O O . ASN A 1 94 ? 14.518 -1.691 7.311 1.00 92.56 94 ASN A O 1
ATOM 731 N N . LEU A 1 95 ? 16.667 -1.457 7.888 1.00 87.69 95 LEU A N 1
ATOM 732 C CA . LEU A 1 95 ? 16.762 -2.723 8.614 1.00 87.69 95 LEU A CA 1
ATOM 733 C C . LEU A 1 95 ? 15.772 -2.844 9.780 1.00 87.69 95 LEU A C 1
ATOM 735 O O . LEU A 1 95 ? 15.371 -3.942 10.142 1.00 87.69 95 LEU A O 1
ATOM 739 N N . ASN A 1 96 ? 15.345 -1.722 10.351 1.00 85.31 96 ASN A N 1
ATOM 740 C CA . ASN A 1 96 ? 14.345 -1.684 11.414 1.00 85.31 96 ASN A CA 1
ATOM 741 C C . ASN A 1 96 ? 12.969 -2.240 11.000 1.00 85.31 96 ASN A C 1
ATOM 743 O O . ASN A 1 96 ? 12.143 -2.461 11.877 1.00 85.31 96 ASN A O 1
ATOM 747 N N . TYR A 1 97 ? 12.728 -2.454 9.703 1.00 93.75 97 TYR A N 1
ATOM 748 C CA . TYR A 1 97 ? 11.494 -3.044 9.174 1.00 93.75 97 TYR A CA 1
ATOM 749 C C . TYR A 1 97 ? 11.628 -4.532 8.812 1.00 93.75 97 TYR A C 1
ATOM 751 O O . TYR A 1 97 ? 10.726 -5.097 8.194 1.00 93.75 97 TYR A O 1
ATOM 759 N N . TRP A 1 98 ? 12.759 -5.162 9.151 1.00 90.06 98 TRP A N 1
ATOM 760 C CA . TRP A 1 98 ? 13.065 -6.548 8.796 1.00 90.06 98 TRP A CA 1
ATOM 761 C C . TRP A 1 98 ? 11.969 -7.522 9.222 1.0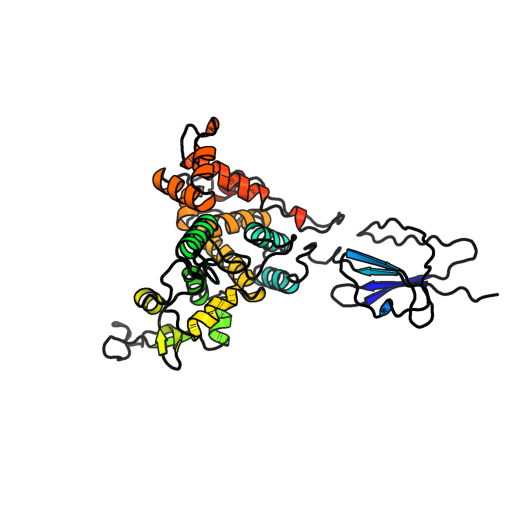0 90.06 98 TRP A C 1
ATOM 763 O O . TRP A 1 98 ? 11.396 -8.203 8.375 1.00 90.06 98 TRP A O 1
ATOM 773 N N . ASP A 1 99 ? 11.646 -7.550 10.515 1.00 86.38 99 ASP A N 1
ATOM 774 C CA . ASP A 1 99 ? 10.714 -8.529 11.078 1.00 86.38 99 ASP A CA 1
ATOM 775 C C . ASP A 1 99 ? 9.323 -8.400 10.452 1.00 86.38 99 ASP A C 1
ATOM 777 O O . ASP A 1 99 ? 8.682 -9.399 10.138 1.00 86.38 99 ASP A O 1
ATOM 781 N N . GLN A 1 100 ? 8.873 -7.168 10.197 1.00 96.50 100 GLN A N 1
ATOM 782 C CA . GLN A 1 100 ? 7.570 -6.912 9.586 1.00 96.50 100 GLN A CA 1
ATOM 783 C C . GLN A 1 100 ? 7.530 -7.355 8.119 1.00 96.50 100 GLN A C 1
ATOM 785 O O . GLN A 1 100 ? 6.514 -7.885 7.672 1.00 96.50 100 GLN A O 1
ATOM 790 N N . ILE A 1 101 ? 8.622 -7.170 7.368 1.00 97.38 101 ILE A N 1
ATOM 791 C CA . ILE A 1 101 ? 8.720 -7.625 5.973 1.00 97.38 101 ILE A CA 1
ATOM 792 C C . ILE A 1 101 ? 8.769 -9.148 5.901 1.00 97.38 101 ILE A C 1
ATOM 794 O O . ILE A 1 101 ? 8.073 -9.728 5.070 1.00 97.38 101 ILE A O 1
ATOM 798 N N . ILE A 1 102 ? 9.550 -9.796 6.768 1.00 95.00 102 ILE A N 1
ATOM 799 C CA . ILE A 1 102 ? 9.615 -11.259 6.824 1.00 95.00 102 ILE A CA 1
ATOM 800 C C . ILE A 1 102 ? 8.256 -11.838 7.213 1.00 95.00 102 ILE A C 1
ATOM 802 O O . ILE A 1 102 ? 7.749 -12.699 6.501 1.00 95.00 102 ILE A O 1
ATOM 806 N N . ALA A 1 103 ? 7.608 -11.309 8.251 1.00 95.31 103 ALA A N 1
ATOM 807 C CA . ALA A 1 103 ? 6.282 -11.771 8.652 1.00 95.31 103 ALA A CA 1
ATOM 808 C C . ALA A 1 103 ? 5.252 -11.608 7.519 1.00 95.31 103 ALA A C 1
ATOM 810 O O . ALA A 1 103 ? 4.429 -12.495 7.283 1.00 95.31 103 ALA A O 1
ATOM 811 N N . ALA A 1 104 ? 5.298 -10.492 6.785 1.00 98.38 104 ALA A N 1
ATOM 812 C CA . ALA A 1 104 ? 4.425 -10.280 5.635 1.00 98.38 104 ALA A CA 1
ATOM 813 C C . ALA A 1 104 ? 4.743 -11.233 4.476 1.00 98.38 104 ALA A C 1
ATOM 815 O O . ALA A 1 104 ? 3.821 -11.732 3.829 1.00 98.38 104 ALA A O 1
ATOM 816 N N . SER A 1 105 ? 6.023 -11.522 4.237 1.00 97.94 105 SER A N 1
ATOM 817 C CA . SER A 1 105 ? 6.473 -12.496 3.242 1.00 97.94 105 SER A CA 1
ATOM 818 C C . SER A 1 105 ? 5.953 -13.895 3.564 1.00 97.94 105 SER A C 1
ATOM 820 O O . SER A 1 105 ? 5.276 -14.502 2.740 1.00 97.94 105 SER A O 1
ATOM 822 N N . GLU A 1 106 ? 6.160 -14.364 4.793 1.00 96.31 106 GLU A N 1
ATOM 823 C CA . GLU A 1 106 ? 5.736 -15.692 5.244 1.00 96.31 106 GLU A CA 1
ATOM 824 C C . GLU A 1 106 ? 4.217 -15.861 5.194 1.00 96.31 106 GLU A C 1
ATOM 826 O O . GLU A 1 106 ? 3.716 -16.897 4.763 1.00 96.31 106 GLU A O 1
ATOM 831 N N . ARG A 1 107 ? 3.468 -14.820 5.573 1.00 97.00 107 ARG A N 1
ATOM 832 C CA . ARG A 1 107 ? 2.003 -14.843 5.536 1.00 97.00 107 ARG A CA 1
ATOM 833 C C . ARG A 1 107 ? 1.439 -14.851 4.113 1.00 97.00 107 ARG A C 1
ATOM 835 O O . ARG A 1 107 ? 0.375 -15.420 3.885 1.00 97.00 107 ARG A O 1
ATOM 842 N N . SER A 1 108 ? 2.098 -14.170 3.179 1.00 97.25 108 SER A N 1
ATOM 843 C CA . SER A 1 108 ? 1.580 -13.958 1.819 1.00 97.25 108 SER A CA 1
ATOM 844 C C . SER A 1 108 ? 2.135 -14.919 0.774 1.00 97.25 108 SER A C 1
ATOM 846 O O . SER A 1 108 ? 1.533 -15.067 -0.288 1.00 97.25 108 SER A O 1
ATOM 848 N N . GLY A 1 109 ? 3.289 -15.527 1.045 1.00 96.69 109 GLY A N 1
ATOM 849 C CA . GLY A 1 109 ? 4.075 -16.261 0.060 1.00 96.69 109 GLY A CA 1
ATOM 850 C C . GLY A 1 109 ? 4.806 -15.374 -0.954 1.00 96.69 109 GLY A C 1
ATOM 851 O O . GLY A 1 109 ? 5.423 -15.921 -1.859 1.00 96.69 109 GLY A O 1
ATOM 852 N N . ILE A 1 110 ? 4.752 -14.040 -0.831 1.00 98.00 110 ILE A N 1
ATOM 853 C CA . ILE A 1 110 ? 5.492 -13.109 -1.696 1.00 98.00 110 ILE A CA 1
ATOM 854 C C . ILE A 1 110 ? 6.906 -12.929 -1.147 1.00 98.00 110 ILE A C 1
ATOM 856 O O . ILE A 1 110 ? 7.072 -12.634 0.040 1.00 98.00 110 ILE A O 1
ATOM 860 N N . ILE A 1 111 ? 7.933 -13.049 -1.992 1.00 97.06 111 ILE A N 1
ATOM 861 C CA . ILE A 1 111 ? 9.323 -12.855 -1.545 1.00 97.06 111 ILE A CA 1
ATOM 862 C C . ILE A 1 111 ? 9.545 -11.462 -0.914 1.00 97.06 111 ILE A C 1
ATOM 864 O O . ILE A 1 111 ? 8.969 -10.460 -1.363 1.00 97.06 111 ILE A O 1
ATOM 868 N N . PRO A 1 112 ? 10.408 -11.342 0.110 1.00 96.94 112 PRO A N 1
ATOM 869 C CA . PRO A 1 112 ? 10.549 -10.092 0.851 1.00 96.94 112 PRO A CA 1
ATOM 870 C C . PRO A 1 112 ? 11.159 -8.951 0.022 1.00 96.94 112 PRO A C 1
ATOM 872 O O . PRO A 1 112 ? 10.881 -7.786 0.300 1.00 96.94 112 PRO A O 1
ATOM 875 N N . GLN A 1 113 ? 11.934 -9.251 -1.024 1.00 97.12 113 GLN A N 1
ATOM 876 C CA . GLN A 1 113 ? 12.492 -8.264 -1.956 1.00 97.12 113 GLN A CA 1
ATOM 877 C C . GLN A 1 113 ? 11.387 -7.528 -2.713 1.00 97.12 113 GLN A C 1
ATOM 879 O O . GLN A 1 113 ? 11.448 -6.309 -2.855 1.00 97.12 113 GLN A O 1
ATOM 884 N N . SER A 1 114 ? 10.352 -8.249 -3.154 1.00 98.25 114 SER A N 1
ATOM 885 C CA . SER A 1 114 ? 9.183 -7.664 -3.816 1.00 98.25 114 SER A CA 1
ATOM 886 C C . SER A 1 114 ? 8.413 -6.743 -2.878 1.00 98.25 114 SER A C 1
ATOM 888 O O . SER A 1 114 ? 8.064 -5.625 -3.256 1.00 98.25 114 SER A O 1
ATOM 890 N N . ILE A 1 115 ? 8.196 -7.180 -1.634 1.00 98.50 115 ILE A N 1
ATOM 891 C CA . ILE A 1 115 ? 7.533 -6.369 -0.604 1.00 98.50 115 ILE A CA 1
ATOM 892 C C . ILE A 1 115 ? 8.349 -5.096 -0.334 1.00 98.50 115 ILE A C 1
ATOM 894 O O . ILE A 1 115 ? 7.803 -3.992 -0.374 1.00 98.50 115 ILE A O 1
ATOM 898 N N . ALA A 1 116 ? 9.663 -5.226 -0.131 1.00 98.00 116 ALA A N 1
ATOM 899 C CA . ALA A 1 116 ? 10.565 -4.100 0.094 1.00 98.00 116 ALA A CA 1
ATOM 900 C C . ALA A 1 116 ? 10.593 -3.123 -1.093 1.00 98.00 116 ALA A C 1
ATOM 902 O O . ALA A 1 116 ? 10.568 -1.910 -0.882 1.00 98.00 116 ALA A O 1
ATOM 903 N N . ALA A 1 117 ? 10.582 -3.626 -2.331 1.00 97.88 117 ALA A N 1
ATOM 904 C CA . ALA A 1 117 ? 10.546 -2.802 -3.535 1.00 97.88 117 ALA A CA 1
ATOM 905 C C . ALA A 1 117 ? 9.252 -1.982 -3.643 1.00 97.88 117 ALA A C 1
ATOM 907 O O . ALA A 1 117 ? 9.315 -0.785 -3.926 1.00 97.88 117 ALA A O 1
ATOM 908 N N . VAL A 1 118 ? 8.093 -2.586 -3.352 1.00 97.88 118 VAL A N 1
ATOM 909 C CA . VAL A 1 118 ? 6.806 -1.871 -3.321 1.00 97.88 118 VAL A CA 1
ATOM 910 C C . VAL A 1 118 ? 6.807 -0.799 -2.231 1.00 97.88 118 VAL A C 1
ATOM 912 O O . VAL A 1 118 ? 6.483 0.353 -2.515 1.00 97.88 118 VAL A O 1
ATOM 915 N N . ILE A 1 119 ? 7.238 -1.128 -1.007 1.00 97.81 119 ILE A N 1
ATOM 916 C CA . ILE A 1 119 ? 7.334 -0.143 0.084 1.00 97.81 119 ILE A CA 1
ATOM 917 C C . ILE A 1 119 ? 8.257 1.006 -0.322 1.00 97.81 119 ILE A C 1
ATOM 919 O O . ILE A 1 119 ? 7.906 2.169 -0.143 1.00 97.81 119 ILE A O 1
ATOM 923 N N . ASN A 1 120 ? 9.420 0.701 -0.896 1.00 97.25 120 ASN A N 1
ATOM 924 C CA . ASN A 1 120 ? 10.388 1.705 -1.313 1.00 97.25 120 ASN A CA 1
ATOM 925 C C . ASN A 1 120 ? 9.848 2.653 -2.386 1.00 97.25 120 ASN A C 1
ATOM 927 O O . ASN A 1 120 ? 10.180 3.838 -2.356 1.00 97.25 120 ASN A O 1
ATOM 931 N N . ALA A 1 121 ? 9.037 2.135 -3.310 1.00 95.69 121 ALA A N 1
ATOM 932 C CA . ALA A 1 121 ? 8.396 2.919 -4.358 1.00 95.69 121 ALA A CA 1
ATOM 933 C C . ALA A 1 121 ? 7.297 3.849 -3.812 1.00 95.69 121 ALA A C 1
ATOM 935 O O . ALA A 1 121 ? 7.130 4.954 -4.320 1.00 95.69 121 ALA A O 1
ATOM 936 N N . GLU A 1 122 ? 6.576 3.439 -2.765 1.00 92.75 122 GLU A N 1
ATOM 937 C CA . GLU A 1 122 ? 5.516 4.250 -2.140 1.00 92.75 122 GLU A CA 1
ATOM 938 C C . GLU A 1 122 ? 6.045 5.235 -1.082 1.00 92.75 122 GLU A C 1
ATOM 940 O O . GLU A 1 122 ? 5.476 6.305 -0.841 1.00 92.75 122 GLU A O 1
ATOM 945 N N . SER A 1 123 ? 7.151 4.885 -0.426 1.00 92.88 123 SER A N 1
ATOM 946 C CA . SER A 1 123 ? 7.621 5.590 0.762 1.00 92.88 123 SER A CA 1
ATOM 947 C C . SER A 1 123 ? 8.252 6.935 0.437 1.00 92.88 123 SER A C 1
ATOM 949 O O . SER A 1 123 ? 9.278 7.030 -0.241 1.00 92.88 123 SER A O 1
ATOM 951 N N . ALA A 1 124 ? 7.754 7.988 1.088 1.00 92.56 124 ALA A N 1
ATOM 952 C CA . ALA A 1 124 ? 8.590 9.154 1.337 1.00 92.56 124 ALA A CA 1
ATOM 953 C C . ALA A 1 124 ? 9.803 8.736 2.184 1.00 92.56 124 ALA A C 1
ATOM 955 O O . ALA A 1 124 ? 9.683 7.920 3.099 1.00 92.56 124 ALA A O 1
ATOM 956 N N . GLN A 1 125 ? 10.969 9.317 1.905 1.00 93.44 125 GLN A N 1
ATOM 957 C CA . GLN A 1 125 ? 12.206 8.965 2.599 1.00 93.44 125 GLN A CA 1
ATOM 958 C C . GLN A 1 125 ? 12.833 10.171 3.291 1.00 93.44 125 GLN A C 1
ATOM 960 O O . GLN A 1 125 ? 12.877 11.271 2.736 1.00 93.44 125 GLN A O 1
ATOM 965 N N . ILE A 1 126 ? 13.372 9.950 4.489 1.00 92.88 126 ILE A N 1
ATOM 966 C CA . ILE A 1 126 ? 14.171 10.925 5.236 1.00 92.88 126 ILE A CA 1
ATOM 967 C C . ILE A 1 126 ? 15.583 10.358 5.343 1.00 92.88 126 ILE A C 1
ATOM 969 O O . ILE A 1 126 ? 15.801 9.331 5.976 1.00 92.88 126 ILE A O 1
ATOM 973 N N . LYS A 1 127 ? 16.557 11.008 4.691 1.00 90.88 127 LYS A N 1
ATOM 974 C CA . LYS A 1 127 ? 17.965 10.557 4.653 1.00 90.88 127 LYS A CA 1
ATOM 975 C C . LYS A 1 127 ? 18.126 9.077 4.231 1.00 90.88 127 LYS A C 1
ATOM 977 O O . LYS A 1 127 ? 19.012 8.382 4.729 1.00 90.88 127 LYS A O 1
ATOM 982 N N . GLY A 1 128 ? 17.287 8.606 3.305 1.00 90.12 128 GLY A N 1
ATOM 983 C CA . GLY A 1 128 ? 17.313 7.229 2.789 1.00 90.12 128 GLY A CA 1
ATOM 984 C C . GLY A 1 128 ? 16.645 6.182 3.690 1.00 90.12 128 GLY A C 1
ATOM 985 O O . GLY A 1 128 ? 16.849 4.994 3.469 1.00 90.12 128 GLY A O 1
ATOM 986 N N . VAL A 1 129 ? 15.891 6.609 4.708 1.00 93.94 129 VAL A N 1
ATOM 987 C CA . VAL A 1 129 ? 15.055 5.740 5.552 1.00 93.94 129 VAL A CA 1
ATOM 988 C C . VAL A 1 129 ? 13.587 5.984 5.216 1.00 93.94 129 VAL A C 1
ATOM 990 O O . VAL A 1 129 ? 13.174 7.142 5.099 1.00 93.94 129 VAL A O 1
ATOM 993 N N . TRP A 1 130 ? 12.797 4.923 5.066 1.00 97.31 130 TRP A N 1
ATOM 994 C CA . TRP A 1 130 ? 11.360 5.015 4.824 1.00 97.31 130 TRP A CA 1
ATOM 995 C C . TRP A 1 130 ? 10.658 5.686 5.998 1.00 97.31 130 TRP A C 1
ATOM 997 O O . TRP A 1 130 ? 10.837 5.317 7.162 1.00 97.31 130 TRP A O 1
ATOM 1007 N N . ASN A 1 131 ? 9.859 6.697 5.679 1.00 96.56 131 ASN A N 1
ATOM 1008 C CA . ASN A 1 131 ? 9.151 7.491 6.661 1.00 96.56 131 ASN A CA 1
ATOM 1009 C C . ASN A 1 131 ? 7.798 6.851 6.989 1.00 96.56 131 ASN A C 1
ATOM 1011 O O . ASN A 1 131 ? 6.816 7.062 6.272 1.00 96.56 131 ASN A O 1
ATOM 1015 N N . LYS A 1 132 ? 7.734 6.118 8.104 1.00 96.00 132 LYS A N 1
ATOM 1016 C CA . LYS A 1 132 ? 6.482 5.541 8.614 1.00 96.00 132 LYS A CA 1
ATOM 1017 C C . LYS A 1 132 ? 5.414 6.594 8.923 1.00 96.00 132 LYS A C 1
ATOM 1019 O O . LYS A 1 132 ? 4.236 6.301 8.787 1.00 96.00 132 LYS A O 1
ATOM 1024 N N . ASP A 1 133 ? 5.815 7.825 9.241 1.00 95.94 133 ASP A N 1
ATOM 1025 C CA . ASP A 1 133 ? 4.919 8.936 9.582 1.00 95.94 133 ASP A CA 1
ATOM 1026 C C . ASP A 1 133 ? 4.560 9.794 8.350 1.00 95.94 133 ASP A C 1
ATOM 1028 O O . ASP A 1 133 ? 4.121 10.940 8.459 1.00 95.94 133 ASP A O 1
ATOM 1032 N N . SER A 1 134 ? 4.779 9.257 7.143 1.00 95.25 134 SER A N 1
ATOM 1033 C CA . SER A 1 134 ? 4.497 9.961 5.894 1.00 95.25 134 SER A CA 1
ATOM 1034 C C . SER A 1 134 ? 3.005 10.229 5.714 1.00 95.25 134 SER A C 1
ATOM 1036 O O . SER A 1 134 ? 2.158 9.357 5.903 1.00 95.25 134 SER A O 1
ATOM 1038 N N . VAL A 1 135 ? 2.692 11.438 5.255 1.00 95.44 135 VAL A N 1
ATOM 1039 C CA . VAL A 1 135 ? 1.345 11.887 4.894 1.00 95.44 135 VAL A CA 1
ATOM 1040 C C . VAL A 1 135 ? 1.392 12.665 3.582 1.00 95.44 135 VAL A C 1
ATOM 1042 O O . VAL A 1 135 ? 2.347 13.403 3.312 1.00 95.44 135 VAL A O 1
ATOM 1045 N N . ALA A 1 136 ? 0.352 12.531 2.761 1.00 93.12 136 ALA A N 1
ATOM 1046 C CA . ALA A 1 136 ? 0.284 13.199 1.466 1.00 93.12 136 ALA A CA 1
ATOM 1047 C C . ALA A 1 136 ? -0.011 14.701 1.620 1.00 93.12 136 ALA A C 1
ATOM 1049 O O . ALA A 1 136 ? -1.161 15.122 1.736 1.00 93.12 136 ALA A O 1
ATOM 1050 N N . ILE A 1 137 ? 1.032 15.536 1.596 1.00 92.12 137 ILE A N 1
ATOM 1051 C CA . ILE A 1 137 ? 0.921 17.000 1.725 1.00 92.12 137 ILE A CA 1
ATOM 1052 C C . ILE A 1 137 ? 0.976 17.675 0.354 1.00 92.12 137 ILE A C 1
ATOM 1054 O O . ILE A 1 137 ? 1.920 17.499 -0.420 1.00 92.12 137 ILE A O 1
ATOM 1058 N N . SER A 1 138 ? 0.024 18.571 0.092 1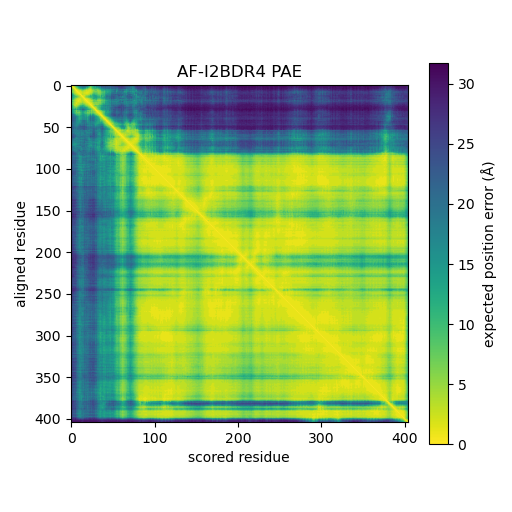.00 91.50 138 SER A N 1
ATOM 1059 C CA . SER A 1 138 ? 0.103 19.505 -1.025 1.00 91.50 138 SER A CA 1
ATOM 1060 C C . SER A 1 138 ? 1.055 20.649 -0.668 1.00 91.50 138 SER A C 1
ATOM 1062 O O . SER A 1 138 ? 0.647 21.688 -0.146 1.00 91.50 138 SER A O 1
ATOM 1064 N N . ARG A 1 139 ? 2.357 20.462 -0.923 1.00 89.38 139 ARG A N 1
ATOM 1065 C CA . ARG A 1 139 ? 3.406 21.428 -0.533 1.00 89.38 139 ARG A CA 1
ATOM 1066 C C . ARG A 1 139 ? 3.173 22.829 -1.104 1.00 89.38 139 ARG A C 1
ATOM 1068 O O . ARG A 1 139 ? 3.323 23.808 -0.382 1.00 89.38 139 ARG A O 1
ATOM 1075 N N . GLY A 1 140 ? 2.760 22.923 -2.371 1.00 89.25 140 GLY A N 1
ATOM 1076 C CA . GLY A 1 140 ? 2.456 24.202 -3.021 1.00 89.25 140 GLY A CA 1
ATOM 1077 C C . GLY A 1 140 ? 1.295 24.938 -2.350 1.00 89.25 140 GLY A C 1
ATOM 1078 O O . GLY A 1 140 ? 1.443 26.099 -1.973 1.00 89.25 140 GLY A O 1
ATOM 1079 N N . LYS A 1 141 ? 0.173 24.241 -2.115 1.00 91.06 141 LYS A N 1
ATOM 1080 C CA . LYS A 1 141 ? -0.991 24.817 -1.421 1.00 91.06 141 LYS A CA 1
ATOM 1081 C C . LYS A 1 141 ? -0.673 25.167 0.032 1.00 91.06 141 LYS A C 1
ATOM 1083 O O . LYS A 1 141 ? -1.086 26.217 0.503 1.00 91.06 141 LYS A O 1
ATOM 1088 N N . THR A 1 142 ? 0.103 24.328 0.718 1.00 93.31 142 THR A N 1
ATOM 1089 C CA . THR A 1 142 ? 0.548 24.584 2.095 1.00 93.31 142 THR A CA 1
ATOM 1090 C C . THR A 1 142 ? 1.402 25.848 2.170 1.00 93.31 142 THR A C 1
ATOM 1092 O O . THR A 1 142 ? 1.138 26.708 3.002 1.00 93.31 142 THR A O 1
ATOM 1095 N N . LYS A 1 143 ? 2.381 26.009 1.269 1.00 94.00 143 LYS A N 1
ATOM 1096 C CA . LYS A 1 143 ? 3.222 27.213 1.209 1.00 94.00 143 LYS A CA 1
ATOM 1097 C C . LYS A 1 143 ? 2.393 28.471 0.932 1.00 94.00 143 LYS A C 1
ATOM 1099 O O . LYS A 1 143 ? 2.587 29.475 1.605 1.00 94.00 143 LYS A O 1
ATOM 1104 N N . ALA A 1 144 ? 1.457 28.402 -0.016 1.00 93.69 144 ALA A N 1
ATOM 1105 C CA . ALA A 1 144 ? 0.567 29.519 -0.327 1.00 93.69 144 ALA A CA 1
ATOM 1106 C C . ALA A 1 144 ? -0.327 29.901 0.867 1.00 93.69 144 ALA A C 1
ATOM 1108 O O . ALA A 1 144 ? -0.474 31.080 1.171 1.00 93.69 144 ALA A O 1
ATOM 1109 N N . ALA A 1 145 ? -0.874 28.912 1.581 1.00 93.94 145 ALA A N 1
ATOM 1110 C CA . ALA A 1 145 ? -1.701 29.145 2.763 1.00 93.94 145 ALA A CA 1
ATOM 1111 C C . ALA A 1 145 ? -0.913 29.791 3.917 1.00 93.94 145 ALA A C 1
ATOM 1113 O O . ALA A 1 145 ? -1.426 30.701 4.565 1.00 93.94 145 ALA A O 1
ATOM 1114 N N . LYS A 1 146 ? 0.336 29.361 4.148 1.00 95.06 146 LYS A N 1
ATOM 1115 C CA . LYS A 1 146 ? 1.222 29.974 5.150 1.00 95.06 146 LYS A CA 1
ATOM 1116 C C . LYS A 1 146 ? 1.545 31.429 4.818 1.00 95.06 146 LYS A C 1
ATOM 1118 O O . LYS A 1 146 ? 1.341 32.291 5.663 1.00 95.06 146 LYS A O 1
ATOM 1123 N N . ALA A 1 147 ? 1.929 31.707 3.571 1.00 94.69 147 ALA A N 1
ATOM 1124 C CA . ALA A 1 147 ? 2.217 33.069 3.124 1.00 94.69 147 ALA A CA 1
ATOM 1125 C C . ALA A 1 147 ? 1.005 34.004 3.293 1.00 94.69 147 ALA A C 1
ATOM 1127 O O . ALA A 1 147 ? 1.162 35.152 3.693 1.00 94.69 147 ALA A O 1
ATOM 1128 N N . LEU A 1 148 ? -0.214 33.509 3.044 1.00 95.44 148 LEU A N 1
ATOM 1129 C CA . LEU A 1 148 ? -1.438 34.288 3.244 1.00 95.44 148 LEU A CA 1
ATOM 1130 C C . LEU A 1 148 ? -1.702 34.610 4.727 1.00 95.44 148 LEU A C 1
ATOM 1132 O O . LEU A 1 148 ? -2.165 35.706 5.031 1.00 95.44 148 LEU A O 1
ATOM 1136 N N . LYS A 1 149 ? -1.425 33.673 5.644 1.00 94.12 149 LYS A N 1
ATOM 1137 C CA . LYS A 1 149 ? -1.528 33.893 7.099 1.00 94.12 149 LYS A CA 1
ATOM 1138 C C . LYS A 1 149 ? -0.520 34.939 7.572 1.00 94.12 149 LYS A C 1
ATOM 1140 O O . LYS A 1 149 ? -0.906 35.899 8.231 1.00 94.12 149 LYS A O 1
ATOM 1145 N N . GLU A 1 150 ? 0.733 34.800 7.145 1.00 93.38 150 GLU A N 1
ATOM 1146 C CA . GLU A 1 150 ? 1.815 35.741 7.456 1.00 93.38 150 GLU A CA 1
ATOM 1147 C C . GLU A 1 150 ? 1.497 37.157 6.948 1.00 93.38 150 GLU A C 1
ATOM 1149 O O . GLU A 1 150 ? 1.635 38.122 7.694 1.00 93.38 150 GLU A O 1
ATOM 1154 N N . GLN A 1 151 ? 0.974 37.292 5.721 1.00 94.62 151 GLN A N 1
ATOM 1155 C CA . GLN A 1 151 ? 0.532 38.580 5.160 1.00 94.62 151 GLN A CA 1
ATOM 1156 C C . GLN A 1 151 ? -0.593 39.248 5.962 1.00 94.62 151 GLN A C 1
ATOM 1158 O O . GLN A 1 151 ? -0.733 40.468 5.919 1.00 94.62 151 GLN A O 1
ATOM 1163 N N . ARG A 1 152 ? -1.403 38.466 6.682 1.00 95.19 152 ARG A N 1
ATOM 1164 C CA . ARG A 1 152 ? -2.484 38.962 7.547 1.00 95.19 152 ARG A CA 1
ATOM 1165 C C . ARG A 1 152 ? -2.028 39.230 8.984 1.00 95.19 152 ARG A C 1
ATOM 1167 O O . ARG A 1 152 ? -2.851 39.616 9.805 1.00 95.19 152 ARG A O 1
ATOM 1174 N N . GLY A 1 153 ? -0.748 39.014 9.300 1.00 93.56 153 GLY A N 1
ATOM 1175 C CA . GLY A 1 153 ? -0.232 39.103 10.668 1.00 93.56 153 GLY A CA 1
ATOM 1176 C C . GLY A 1 153 ? -0.714 37.969 11.582 1.00 93.56 153 GLY A C 1
ATOM 1177 O O . GLY A 1 153 ? -0.652 38.095 12.801 1.00 93.56 153 GLY A O 1
ATOM 1178 N N . GLU A 1 154 ? -1.209 36.864 11.017 1.00 94.44 154 GLU A N 1
ATOM 1179 C CA . GLU A 1 154 ? -1.679 35.694 11.760 1.00 94.44 154 GLU A CA 1
ATOM 1180 C C . GLU A 1 154 ? -0.573 34.631 11.862 1.00 94.44 154 GLU A C 1
ATOM 1182 O O . GLU A 1 154 ? 0.249 34.477 10.956 1.00 94.44 154 GLU A O 1
ATOM 1187 N N . SER A 1 155 ? -0.581 33.828 12.932 1.00 92.12 155 SER A N 1
ATOM 1188 C CA . SER A 1 155 ? 0.337 32.686 13.037 1.00 92.12 155 SER A CA 1
ATOM 1189 C C . SER A 1 155 ? 0.077 31.659 11.925 1.00 92.12 155 SER A C 1
ATOM 1191 O O . SER A 1 155 ? -1.059 31.236 11.689 1.00 92.12 155 SER A O 1
ATOM 1193 N N . ALA A 1 156 ? 1.152 31.237 11.255 1.00 90.25 156 ALA A N 1
ATOM 1194 C CA . ALA A 1 156 ? 1.160 30.163 10.259 1.00 90.25 156 ALA A CA 1
ATOM 1195 C C . ALA A 1 156 ? 1.533 28.789 10.858 1.00 90.25 156 ALA A C 1
ATOM 1197 O O . ALA A 1 156 ? 1.733 27.809 10.123 1.00 90.25 156 ALA A O 1
ATOM 1198 N N . GLU A 1 157 ? 1.653 28.708 12.184 1.00 91.75 157 GLU A N 1
ATOM 1199 C CA . GLU A 1 157 ? 1.943 27.470 12.899 1.00 91.75 157 GLU A CA 1
ATOM 1200 C C . GLU A 1 157 ? 0.840 26.426 12.661 1.00 91.75 157 GLU A C 1
ATOM 1202 O O . GLU A 1 157 ? -0.346 26.742 12.584 1.00 91.75 157 GLU A O 1
ATOM 1207 N N . GLY A 1 158 ? 1.233 25.167 12.454 1.00 86.12 158 GLY A N 1
ATOM 1208 C CA . GLY A 1 158 ? 0.296 24.062 12.216 1.00 86.12 158 GLY A CA 1
ATOM 1209 C C . GLY A 1 158 ? -0.436 24.066 10.864 1.00 86.12 158 GLY A C 1
ATOM 1210 O O . GLY A 1 158 ? -1.133 23.102 10.556 1.00 86.12 158 GLY A O 1
ATOM 1211 N N . VAL A 1 159 ? -0.270 25.086 10.011 1.00 91.62 159 VAL A N 1
ATOM 1212 C CA . VAL A 1 159 ? -0.937 25.132 8.697 1.00 91.62 159 VAL A CA 1
ATOM 1213 C C . VAL A 1 159 ? -0.377 24.049 7.773 1.00 91.62 159 VAL A C 1
ATOM 1215 O O . VAL A 1 159 ? 0.763 24.132 7.305 1.00 91.62 159 VAL A O 1
ATOM 1218 N N . VAL A 1 160 ? -1.206 23.048 7.470 1.00 93.19 160 VAL A N 1
ATOM 1219 C CA . VAL A 1 160 ? -0.906 21.952 6.540 1.00 93.19 160 VAL A CA 1
ATOM 1220 C C . VAL A 1 160 ? -2.112 21.715 5.635 1.00 93.19 160 VAL A C 1
ATOM 1222 O O . VAL A 1 160 ? -3.228 21.526 6.110 1.00 93.19 160 VAL A O 1
ATOM 1225 N N . ILE A 1 161 ? -1.885 21.703 4.318 1.00 93.19 161 ILE A N 1
ATOM 1226 C CA . ILE A 1 161 ? -2.900 21.325 3.331 1.00 93.19 161 ILE A CA 1
ATOM 1227 C C . ILE A 1 161 ? -2.550 19.950 2.777 1.00 93.19 161 ILE A C 1
ATOM 1229 O O . ILE A 1 161 ? -1.560 19.788 2.058 1.00 93.19 161 ILE A O 1
ATOM 1233 N N . TYR A 1 162 ? -3.384 18.964 3.086 1.00 94.56 162 TYR A N 1
ATOM 1234 C CA . TYR A 1 162 ? -3.244 17.606 2.570 1.00 94.56 162 TYR A CA 1
ATOM 1235 C C . TYR A 1 162 ? -3.673 17.523 1.099 1.00 94.56 162 TYR A C 1
ATOM 1237 O O . TYR A 1 162 ? -4.555 18.252 0.645 1.00 94.56 162 TYR A O 1
ATOM 1245 N N . ALA A 1 163 ? -3.001 16.664 0.337 1.00 91.94 163 ALA A N 1
ATOM 1246 C CA . ALA A 1 163 ? -3.349 16.338 -1.043 1.00 91.94 163 ALA A CA 1
ATOM 1247 C C . ALA A 1 163 ? -4.356 15.180 -1.108 1.00 91.94 163 ALA A C 1
ATOM 1249 O O . ALA A 1 163 ? -5.201 15.155 -2.000 1.00 91.94 163 ALA A O 1
ATOM 1250 N N . SER A 1 164 ? -4.278 14.247 -0.159 1.00 93.44 164 SER A N 1
ATOM 1251 C CA . SER A 1 164 ? -5.191 13.116 -0.011 1.00 93.44 164 SER A CA 1
ATOM 1252 C C . SER A 1 164 ? -5.145 12.581 1.423 1.00 93.44 164 SER A C 1
ATOM 1254 O O . SER A 1 164 ? -4.280 12.956 2.217 1.00 93.44 164 SER A O 1
ATOM 1256 N N . SER A 1 165 ? -6.057 11.661 1.750 1.00 96.44 165 SER A N 1
ATOM 1257 C CA . SER A 1 165 ? -6.057 10.979 3.048 1.00 96.44 165 SER A CA 1
ATOM 1258 C C . SER A 1 165 ? -4.945 9.938 3.220 1.00 96.44 165 SER A C 1
ATOM 1260 O O . SER A 1 165 ? -4.982 9.185 4.189 1.00 96.44 165 SER A O 1
ATOM 1262 N N . ALA A 1 166 ? -4.031 9.819 2.255 1.00 96.00 166 ALA A N 1
ATOM 1263 C CA . ALA A 1 166 ? -2.974 8.820 2.275 1.00 96.00 166 ALA A CA 1
ATOM 1264 C C . ALA A 1 166 ? -2.024 9.039 3.459 1.00 96.00 166 ALA A C 1
ATOM 1266 O O . ALA A 1 166 ? -1.543 10.156 3.691 1.00 96.00 166 ALA A O 1
ATOM 1267 N N . ALA A 1 167 ? -1.761 7.964 4.199 1.00 97.06 167 ALA A N 1
ATOM 1268 C CA . ALA A 1 167 ? -0.917 7.980 5.386 1.00 97.06 167 ALA A CA 1
ATOM 1269 C C . ALA A 1 167 ? -0.091 6.695 5.512 1.00 97.06 167 ALA A C 1
ATOM 1271 O O . ALA A 1 167 ? -0.475 5.647 4.988 1.00 97.06 167 ALA A O 1
ATOM 1272 N N . GLY A 1 168 ? 1.013 6.775 6.250 1.00 97.00 168 GLY A N 1
ATOM 1273 C CA . GLY A 1 168 ? 1.926 5.656 6.446 1.00 97.00 168 GLY A CA 1
ATOM 1274 C C . GLY A 1 168 ? 2.955 5.532 5.325 1.00 97.00 168 GLY A C 1
ATOM 1275 O O . GLY A 1 168 ? 2.843 6.170 4.274 1.00 97.00 168 GLY A O 1
ATOM 1276 N N . MET A 1 169 ? 3.957 4.678 5.516 1.00 96.06 169 MET A N 1
ATOM 1277 C CA . MET A 1 169 ? 5.015 4.485 4.513 1.00 96.06 169 MET A CA 1
ATOM 1278 C C . MET A 1 169 ? 4.523 3.875 3.191 1.00 96.06 169 MET A C 1
ATOM 1280 O O . MET A 1 169 ? 5.167 4.068 2.172 1.00 96.06 169 MET A O 1
ATOM 1284 N N . THR A 1 170 ? 3.351 3.235 3.163 1.00 96.31 170 THR A N 1
ATOM 1285 C CA . THR A 1 170 ? 2.720 2.759 1.916 1.00 96.31 170 THR A CA 1
ATOM 1286 C C . THR A 1 170 ? 1.441 3.529 1.553 1.00 96.31 170 THR A C 1
ATOM 1288 O O . THR A 1 170 ? 0.590 3.001 0.850 1.00 96.31 170 THR A O 1
ATOM 1291 N N . GLN A 1 171 ? 1.259 4.745 2.088 1.00 95.81 171 GLN A N 1
ATOM 1292 C CA . GLN A 1 171 ? 0.276 5.738 1.619 1.00 95.81 171 GLN A CA 1
ATOM 1293 C C . GLN A 1 171 ? -1.199 5.264 1.503 1.00 95.81 171 GLN A C 1
ATOM 1295 O O . GLN A 1 171 ? -1.938 5.696 0.618 1.00 95.81 171 GLN A O 1
ATOM 1300 N N . PHE A 1 172 ? -1.699 4.461 2.453 1.00 96.31 172 PHE A N 1
ATOM 1301 C CA . PHE A 1 172 ? -3.096 3.993 2.435 1.00 96.31 172 PHE A CA 1
ATOM 1302 C C . PHE A 1 172 ? -4.118 5.109 2.672 1.00 96.31 172 PHE A C 1
ATOM 1304 O O . PHE A 1 172 ? -4.004 5.892 3.617 1.00 96.31 172 PHE A O 1
ATOM 1311 N N . LEU A 1 173 ? -5.187 5.115 1.871 1.00 96.56 173 LEU A N 1
ATOM 1312 C CA . LEU A 1 173 ? -6.340 6.002 2.044 1.00 96.56 173 LEU A CA 1
ATOM 1313 C C . LEU A 1 173 ? -7.252 5.556 3.199 1.00 96.56 173 LEU A C 1
ATOM 1315 O O . LEU A 1 173 ? -7.320 4.378 3.541 1.00 96.56 173 LEU A O 1
ATOM 1319 N N . ASN A 1 174 ? -8.035 6.493 3.748 1.00 97.50 174 ASN A N 1
ATOM 1320 C CA . ASN A 1 174 ? -9.041 6.225 4.786 1.00 97.50 174 ASN A CA 1
ATOM 1321 C C . ASN A 1 174 ? -10.049 5.149 4.394 1.00 97.50 174 ASN A C 1
ATOM 1323 O O . ASN A 1 174 ? -10.283 4.215 5.156 1.00 97.50 174 ASN A O 1
ATOM 1327 N N . VAL A 1 175 ? -10.639 5.290 3.209 1.00 95.75 175 VAL A N 1
ATOM 1328 C CA . VAL A 1 175 ? -11.685 4.377 2.744 1.00 95.75 175 VAL A CA 1
ATOM 1329 C C . VAL A 1 175 ? -11.095 3.008 2.422 1.00 95.75 175 VAL A C 1
ATOM 1331 O O . VAL A 1 175 ? -11.619 2.014 2.904 1.00 95.75 175 VAL A O 1
ATOM 1334 N N . THR A 1 176 ? -9.962 2.953 1.717 1.00 96.12 176 THR A N 1
ATOM 1335 C CA . THR A 1 176 ? -9.277 1.689 1.400 1.00 96.12 176 THR A CA 1
ATOM 1336 C C . THR A 1 176 ? -8.847 0.941 2.662 1.00 96.12 176 THR A C 1
ATOM 1338 O O . THR A 1 176 ? -9.030 -0.265 2.754 1.00 96.12 176 THR A O 1
ATOM 1341 N N . TRP A 1 177 ? -8.342 1.648 3.678 1.00 98.06 177 TRP A N 1
ATOM 1342 C CA . TRP A 1 177 ? -8.024 1.045 4.974 1.00 98.06 177 TRP A CA 1
ATOM 1343 C C . TRP A 1 177 ? -9.249 0.397 5.625 1.00 98.06 177 TRP A C 1
ATOM 1345 O O . TRP A 1 177 ? -9.179 -0.721 6.139 1.00 98.06 177 TRP A O 1
ATOM 1355 N N . LEU A 1 178 ? -10.393 1.086 5.583 1.00 97.75 178 LEU A N 1
ATOM 1356 C CA . LEU A 1 178 ? -11.644 0.550 6.106 1.00 97.75 178 LEU A CA 1
ATOM 1357 C C . LEU A 1 178 ? -12.159 -0.620 5.254 1.00 97.75 178 LEU A C 1
ATOM 1359 O O . LEU A 1 178 ? -12.657 -1.594 5.808 1.00 97.75 178 LEU A O 1
ATOM 1363 N N . ASP A 1 179 ? -12.001 -0.575 3.931 1.00 97.56 179 ASP A N 1
ATOM 1364 C CA . ASP A 1 179 ? -12.334 -1.699 3.054 1.00 97.56 179 ASP A CA 1
ATOM 1365 C C . ASP A 1 179 ? -11.554 -2.955 3.445 1.00 97.56 179 ASP A C 1
ATOM 1367 O O . ASP A 1 179 ? -12.166 -4.002 3.653 1.00 97.56 179 ASP A O 1
ATOM 1371 N N . GLU A 1 180 ? -10.238 -2.841 3.633 1.00 98.38 180 GLU A N 1
ATOM 1372 C CA . GLU A 1 180 ? -9.404 -3.958 4.082 1.00 98.38 180 GLU A CA 1
ATOM 1373 C C . GLU A 1 180 ? -9.751 -4.394 5.509 1.00 98.38 180 GLU A C 1
ATOM 1375 O O . GLU A 1 180 ? -9.752 -5.586 5.797 1.00 98.38 180 GLU A O 1
ATOM 1380 N N . THR A 1 181 ? -10.153 -3.472 6.387 1.00 98.56 181 THR A N 1
ATOM 1381 C CA . THR A 1 181 ? -10.644 -3.805 7.737 1.00 98.56 181 THR A CA 1
ATOM 1382 C C . THR A 1 181 ? -11.897 -4.680 7.689 1.00 98.56 181 THR A C 1
ATOM 1384 O O . THR A 1 181 ? -12.022 -5.618 8.465 1.00 98.56 181 THR A O 1
ATOM 1387 N N . PHE A 1 182 ? -12.837 -4.414 6.781 1.00 98.50 182 PHE A N 1
ATOM 1388 C CA . PHE A 1 182 ? -14.077 -5.194 6.659 1.00 98.50 182 PHE A CA 1
ATOM 1389 C C . PHE A 1 182 ? -13.932 -6.438 5.767 1.00 98.50 182 PHE A C 1
ATOM 1391 O O . PHE A 1 182 ? -14.829 -7.283 5.746 1.00 98.50 182 PHE A O 1
ATOM 1398 N N . ARG A 1 183 ? -12.824 -6.574 5.032 1.00 97.94 183 ARG A N 1
ATOM 1399 C CA . ARG A 1 183 ? -12.577 -7.696 4.124 1.00 97.94 183 ARG A CA 1
ATOM 1400 C C . ARG A 1 183 ? -12.089 -8.921 4.895 1.00 97.94 183 ARG A C 1
ATOM 1402 O O . ARG A 1 183 ? -10.979 -8.939 5.409 1.00 97.94 183 ARG A O 1
ATOM 1409 N N . ALA A 1 184 ? -12.905 -9.969 4.937 1.00 96.56 184 ALA A N 1
ATOM 1410 C CA . ALA A 1 184 ? -12.512 -11.235 5.551 1.00 96.56 184 ALA A CA 1
ATOM 1411 C C . ALA A 1 184 ? -11.220 -11.793 4.923 1.00 96.56 184 ALA A C 1
ATOM 1413 O O . ALA A 1 184 ? -11.032 -11.722 3.708 1.00 96.56 184 ALA A O 1
ATOM 1414 N N . GLY A 1 185 ? -10.351 -12.355 5.764 1.00 96.06 185 GLY A N 1
ATOM 1415 C CA . GLY A 1 185 ? -9.066 -12.932 5.357 1.00 96.06 185 GLY A CA 1
ATOM 1416 C C . GLY A 1 185 ? -7.885 -11.957 5.373 1.00 96.06 185 GLY A C 1
ATOM 1417 O O . GLY A 1 185 ? -6.744 -12.408 5.315 1.00 96.06 185 GLY A O 1
ATOM 1418 N N . THR A 1 186 ? -8.115 -10.649 5.508 1.00 98.50 186 THR A N 1
ATOM 1419 C CA . THR A 1 186 ? -7.020 -9.683 5.674 1.00 98.50 186 THR A CA 1
ATOM 1420 C C . THR A 1 186 ? -6.511 -9.661 7.114 1.00 98.50 186 THR A C 1
ATOM 1422 O O . THR A 1 186 ? -7.233 -9.957 8.073 1.00 98.50 186 THR A O 1
ATOM 1425 N N . TYR A 1 187 ? -5.263 -9.241 7.276 1.00 98.62 187 TYR A N 1
ATOM 1426 C CA . TYR A 1 187 ? -4.629 -9.002 8.562 1.00 98.62 187 TYR A CA 1
ATOM 1427 C C . TYR A 1 187 ? -5.366 -7.908 9.349 1.00 98.62 187 TYR A C 1
ATOM 1429 O O . TYR A 1 187 ? -5.588 -8.052 10.551 1.00 98.62 187 TYR A O 1
ATOM 1437 N N . LEU A 1 188 ? -5.821 -6.838 8.682 1.00 98.62 188 LEU A N 1
ATOM 1438 C CA . LEU A 1 188 ? -6.592 -5.778 9.340 1.00 98.62 188 LEU A CA 1
ATOM 1439 C C . LEU A 1 188 ? -7.926 -6.291 9.881 1.00 98.62 188 LEU A C 1
ATOM 1441 O O . LEU A 1 188 ? -8.283 -5.956 11.007 1.00 98.62 188 LEU A O 1
ATOM 1445 N N . ASN A 1 189 ? -8.644 -7.121 9.121 1.00 98.75 189 ASN A N 1
ATOM 1446 C CA . ASN A 1 189 ? -9.890 -7.725 9.584 1.00 98.75 189 ASN A CA 1
ATOM 1447 C C . ASN A 1 189 ? -9.662 -8.624 10.796 1.00 98.75 189 ASN A C 1
ATOM 1449 O O . ASN A 1 189 ? -10.374 -8.500 11.793 1.00 98.75 189 ASN A O 1
ATOM 1453 N N . GLN A 1 190 ? -8.634 -9.472 10.733 1.00 98.56 190 GLN A N 1
ATOM 1454 C CA . GLN A 1 190 ? -8.238 -10.324 11.847 1.00 98.56 190 GLN A CA 1
ATOM 1455 C C . GLN A 1 190 ? -7.937 -9.489 13.099 1.00 98.56 190 GLN A C 1
ATOM 1457 O O . GLN A 1 190 ? -8.548 -9.707 14.144 1.00 98.56 190 GLN A O 1
ATOM 1462 N N . LYS A 1 191 ? -7.055 -8.487 12.999 1.00 98.62 191 LYS A N 1
ATOM 1463 C CA . LYS A 1 191 ? -6.666 -7.657 14.148 1.00 98.62 191 LYS A CA 1
ATOM 1464 C C . LYS A 1 191 ? -7.805 -6.796 14.678 1.00 98.62 191 LYS A C 1
ATOM 1466 O O . LYS A 1 191 ? -7.870 -6.559 15.882 1.00 98.62 191 LYS A O 1
ATOM 1471 N N . ALA A 1 192 ? -8.710 -6.344 13.814 1.00 98.50 192 ALA A N 1
ATOM 1472 C CA . ALA A 1 192 ? -9.894 -5.607 14.236 1.00 98.50 192 ALA A CA 1
ATOM 1473 C C . ALA A 1 192 ? -10.831 -6.492 15.073 1.00 98.50 192 ALA A C 1
ATOM 1475 O O . ALA A 1 192 ? -11.337 -6.048 16.103 1.00 98.50 192 ALA A O 1
ATOM 1476 N N . ARG A 1 193 ? -11.012 -7.756 14.669 1.00 98.50 193 ARG A N 1
ATOM 1477 C CA . ARG A 1 193 ? -11.803 -8.746 15.415 1.00 98.50 193 ARG A CA 1
ATOM 1478 C C . ARG A 1 193 ? -11.140 -9.146 16.729 1.00 98.50 193 ARG A C 1
ATOM 1480 O O . ARG A 1 193 ? -11.803 -9.132 17.758 1.00 98.50 193 ARG A O 1
ATOM 1487 N N . GLU A 1 194 ? -9.837 -9.427 16.720 1.00 98.19 194 GLU A N 1
ATOM 1488 C CA . GLU A 1 194 ? -9.066 -9.766 17.931 1.00 98.19 194 GLU A CA 1
ATOM 1489 C C . GLU A 1 194 ? -9.109 -8.649 18.982 1.00 98.19 194 GLU A C 1
ATOM 1491 O O . GLU A 1 194 ? -9.183 -8.917 20.177 1.00 98.19 194 GLU A O 1
ATOM 1496 N N . ARG A 1 195 ? -9.100 -7.386 18.542 1.00 97.19 195 ARG A N 1
ATOM 1497 C CA . ARG A 1 195 ? -9.220 -6.213 19.422 1.00 97.19 195 ARG A CA 1
ATOM 1498 C C . ARG A 1 195 ? -10.658 -5.894 19.828 1.00 97.19 195 ARG A C 1
ATOM 1500 O O . ARG A 1 195 ? -10.866 -4.935 20.562 1.00 97.19 195 ARG A O 1
ATOM 1507 N N . GLY A 1 196 ? -11.637 -6.640 19.321 1.00 96.75 196 GLY A N 1
ATOM 1508 C CA . GLY A 1 196 ? -13.051 -6.412 19.592 1.00 96.75 196 GLY A CA 1
ATOM 1509 C C . GLY A 1 196 ? -13.634 -5.158 18.939 1.00 96.75 196 GLY A C 1
ATOM 1510 O O . GLY A 1 196 ? -14.769 -4.826 19.238 1.00 96.75 196 GLY A O 1
ATOM 1511 N N . VAL A 1 197 ? -12.921 -4.476 18.035 1.00 97.31 197 VAL A N 1
ATOM 1512 C CA . VAL A 1 197 ? -13.429 -3.259 17.365 1.00 97.31 197 VAL A CA 1
ATOM 1513 C C . VAL A 1 197 ? -14.231 -3.565 16.100 1.00 97.31 197 VAL A C 1
ATOM 1515 O O . VAL A 1 197 ? -14.903 -2.686 15.570 1.00 97.31 197 VAL A O 1
ATOM 1518 N N . LEU A 1 198 ? -14.173 -4.802 15.600 1.00 98.44 198 LEU A N 1
ATOM 1519 C CA . LEU A 1 198 ? -15.003 -5.299 14.505 1.00 98.44 198 LEU A CA 1
ATOM 1520 C C . LEU A 1 198 ? -15.666 -6.608 14.931 1.00 98.44 198 LEU A C 1
ATOM 1522 O O . LEU A 1 198 ? -14.985 -7.550 15.325 1.00 98.44 198 LEU A O 1
ATOM 1526 N N . ALA A 1 199 ? -16.986 -6.689 14.816 1.00 98.00 199 ALA A N 1
ATOM 1527 C CA . ALA A 1 199 ? -17.735 -7.881 15.186 1.00 98.00 199 ALA A CA 1
ATOM 1528 C C . ALA A 1 199 ? -18.961 -8.066 14.296 1.00 98.00 199 ALA A C 1
ATOM 1530 O O . ALA A 1 199 ? -19.474 -7.117 13.704 1.00 98.00 199 ALA A O 1
ATOM 1531 N N . ASP A 1 200 ? -19.448 -9.299 14.230 1.00 97.81 200 ASP A N 1
ATOM 1532 C CA . ASP A 1 200 ? -20.685 -9.614 13.533 1.00 97.81 200 ASP A CA 1
ATOM 1533 C C . ASP A 1 200 ? -21.868 -9.320 14.466 1.00 97.81 200 ASP A C 1
ATOM 1535 O O . ASP A 1 200 ? -21.972 -9.875 15.562 1.00 97.81 200 ASP A O 1
ATOM 1539 N N . LYS A 1 201 ? -22.734 -8.390 14.059 1.00 96.44 201 LYS A N 1
ATOM 1540 C CA . LYS A 1 201 ? -23.860 -7.893 14.858 1.00 96.44 201 LYS A CA 1
ATOM 1541 C C . LYS A 1 201 ? -25.171 -7.995 14.071 1.00 96.44 201 LYS A C 1
ATOM 1543 O O . LYS A 1 201 ? -25.150 -7.898 12.840 1.00 96.44 201 LYS A O 1
ATOM 1548 N N . PRO A 1 202 ? -26.323 -8.161 14.748 1.00 95.88 202 PRO A N 1
ATOM 1549 C CA . PRO A 1 202 ? -27.619 -8.096 14.085 1.00 95.88 202 PRO A CA 1
ATOM 1550 C C . PRO A 1 202 ? -27.838 -6.731 13.433 1.00 95.88 202 PRO A C 1
ATOM 1552 O O . PRO A 1 202 ? -27.655 -5.691 14.071 1.00 95.88 202 PRO A O 1
ATOM 1555 N N . LYS A 1 203 ? -28.250 -6.735 12.165 1.00 93.75 203 LYS A N 1
ATOM 1556 C CA . LYS A 1 203 ? -28.709 -5.541 11.459 1.00 93.75 203 LYS A CA 1
ATOM 1557 C C . LYS A 1 203 ? -29.957 -5.008 12.155 1.00 93.75 203 LYS A C 1
ATOM 1559 O O . LYS A 1 203 ? -30.829 -5.788 12.540 1.00 93.75 203 LYS A O 1
ATOM 1564 N N . ARG A 1 204 ? -30.031 -3.687 12.300 1.00 90.44 204 ARG A N 1
ATOM 1565 C CA . ARG A 1 204 ? -31.178 -3.004 12.892 1.00 90.44 204 ARG A CA 1
ATOM 1566 C C . ARG A 1 204 ? -31.817 -2.041 11.904 1.00 90.44 204 ARG A C 1
ATOM 1568 O O . ARG A 1 204 ? -31.097 -1.384 11.151 1.00 90.44 204 ARG A O 1
ATOM 1575 N N . ASP A 1 205 ? -33.142 -1.969 11.945 1.00 88.06 205 ASP A N 1
ATOM 1576 C CA . ASP A 1 205 ? -33.925 -1.022 11.159 1.00 88.06 205 ASP A CA 1
ATOM 1577 C C . ASP A 1 205 ? -33.907 0.390 11.780 1.00 88.06 205 ASP A C 1
ATOM 1579 O O . ASP A 1 205 ? -33.267 0.652 12.802 1.00 88.06 205 ASP A O 1
ATOM 1583 N N . VAL A 1 206 ? -34.630 1.323 11.155 1.00 84.88 206 VAL A N 1
ATOM 1584 C CA . VAL A 1 206 ? -34.734 2.723 11.607 1.00 84.88 206 VAL A CA 1
ATOM 1585 C C . VAL A 1 206 ? -35.436 2.889 12.961 1.00 84.88 206 VAL A C 1
ATOM 1587 O O . VAL A 1 206 ? -35.280 3.928 13.596 1.00 84.88 206 VAL A O 1
ATOM 1590 N N . LEU A 1 207 ? -36.188 1.882 13.411 1.00 89.12 207 LEU A N 1
ATOM 1591 C CA . LEU A 1 207 ? -36.846 1.831 14.719 1.00 89.12 207 LEU A CA 1
ATOM 1592 C C . LEU A 1 207 ? -36.015 1.048 15.747 1.00 89.12 207 LEU A C 1
ATOM 1594 O O . LEU A 1 207 ? -36.485 0.796 16.854 1.00 89.12 207 LEU A O 1
ATOM 1598 N N . ASN A 1 208 ? -34.774 0.690 15.398 1.00 86.50 208 ASN A N 1
ATOM 1599 C CA . ASN A 1 208 ? -33.832 -0.065 16.220 1.00 86.50 208 ASN A CA 1
ATOM 1600 C C . ASN A 1 208 ? -34.224 -1.540 16.464 1.00 86.50 208 ASN A C 1
ATOM 1602 O O . ASN A 1 208 ? -33.632 -2.205 17.325 1.00 86.50 208 ASN A O 1
ATOM 1606 N N . ASN A 1 209 ? -35.163 -2.090 15.689 1.00 91.81 209 ASN A N 1
ATOM 1607 C CA . ASN A 1 209 ? -35.538 -3.503 15.750 1.00 91.81 209 ASN A CA 1
ATOM 1608 C C . ASN A 1 209 ? -34.561 -4.367 14.950 1.00 91.81 209 ASN A C 1
ATOM 1610 O O . ASN A 1 209 ? -34.004 -3.919 13.952 1.00 91.81 209 ASN A O 1
ATOM 1614 N N . ILE A 1 210 ? -34.366 -5.622 15.368 1.00 93.25 210 ILE A N 1
ATOM 1615 C CA . ILE A 1 210 ? -33.541 -6.581 14.619 1.00 93.25 210 ILE A CA 1
ATOM 1616 C C . ILE A 1 210 ? -34.229 -6.917 13.293 1.00 93.25 210 ILE A C 1
ATOM 1618 O O . ILE A 1 210 ? -35.389 -7.325 13.278 1.00 93.25 210 ILE A O 1
ATOM 1622 N N . GLU A 1 211 ? -33.492 -6.799 12.192 1.00 93.88 211 GLU A N 1
ATOM 1623 C CA . GLU A 1 211 ? -33.967 -7.193 10.870 1.00 93.88 211 GLU A CA 1
ATOM 1624 C C . GLU A 1 211 ? -33.768 -8.694 10.619 1.00 93.88 211 GLU A C 1
ATOM 1626 O O . GLU A 1 211 ? -32.723 -9.281 10.926 1.00 93.88 211 GLU A O 1
ATOM 1631 N N . TYR A 1 212 ? -34.769 -9.306 9.988 1.00 94.38 212 TYR A N 1
ATOM 1632 C CA . TYR A 1 212 ? -34.787 -10.723 9.637 1.00 94.38 212 TYR A CA 1
ATOM 1633 C C . TYR A 1 212 ? -34.850 -10.902 8.125 1.00 94.38 212 TYR A C 1
ATOM 1635 O O . TYR A 1 212 ? -35.505 -10.144 7.410 1.00 94.38 212 TYR A O 1
ATOM 1643 N N . HIS A 1 213 ? -34.186 -11.939 7.626 1.00 92.75 213 HIS A N 1
ATOM 1644 C CA . HIS A 1 213 ? -34.236 -12.279 6.216 1.00 92.75 213 HIS A CA 1
ATOM 1645 C C . HIS A 1 213 ? -35.658 -12.741 5.843 1.00 92.75 213 HIS A C 1
ATOM 1647 O O . HIS A 1 213 ? -36.164 -13.692 6.449 1.00 92.75 213 HIS A O 1
ATOM 1653 N N . PRO A 1 214 ? -36.293 -12.142 4.818 1.00 90.44 214 PRO A N 1
ATOM 1654 C CA . PRO A 1 214 ? -37.729 -12.294 4.569 1.00 90.44 214 PRO A CA 1
ATOM 1655 C C . PRO A 1 214 ? -38.150 -13.725 4.222 1.00 90.44 214 PRO A C 1
ATOM 1657 O O . PRO A 1 214 ? -39.295 -14.090 4.447 1.00 90.44 214 PRO A O 1
ATOM 1660 N N . LYS A 1 215 ? -37.234 -14.546 3.685 1.00 92.94 215 LYS A N 1
ATOM 1661 C CA . LYS A 1 215 ? -37.531 -15.941 3.308 1.00 92.94 215 LYS A CA 1
ATOM 1662 C C . LYS A 1 215 ? -37.155 -16.975 4.362 1.00 92.94 215 LYS A C 1
ATOM 1664 O O . LYS A 1 215 ? -37.694 -18.070 4.355 1.00 92.94 215 LYS A O 1
ATOM 1669 N N . THR A 1 216 ? -36.160 -16.684 5.197 1.00 94.25 216 THR A N 1
ATOM 1670 C CA . THR A 1 216 ? -35.578 -17.693 6.105 1.00 94.25 216 THR A CA 1
ATOM 1671 C C . THR A 1 216 ? -35.901 -17.408 7.563 1.00 94.25 216 THR A C 1
ATOM 1673 O O . THR A 1 216 ? -35.598 -18.244 8.408 1.00 94.25 216 THR A O 1
ATOM 1676 N N . HIS A 1 217 ? -36.468 -16.232 7.862 1.00 90.88 217 HIS A N 1
ATOM 1677 C CA . HIS A 1 217 ? -36.759 -15.748 9.212 1.00 90.88 217 HIS A CA 1
ATOM 1678 C C . HIS A 1 217 ? -35.551 -15.794 10.164 1.00 90.88 217 HIS A C 1
ATOM 1680 O O . HIS A 1 217 ? -35.702 -15.783 11.381 1.00 90.88 217 HIS A O 1
ATOM 1686 N N . ARG A 1 218 ? -34.327 -15.826 9.619 1.00 94.69 218 ARG A N 1
ATOM 1687 C CA . ARG A 1 218 ? -33.082 -15.733 10.389 1.00 94.69 218 ARG A CA 1
ATOM 1688 C C . ARG A 1 218 ? -32.659 -14.276 10.513 1.00 94.69 218 ARG A C 1
ATOM 1690 O O . ARG A 1 218 ? -32.867 -13.502 9.579 1.00 94.69 218 ARG A O 1
ATOM 1697 N N . GLN A 1 219 ? -32.049 -13.919 11.642 1.00 95.31 219 GLN A N 1
ATOM 1698 C CA . GLN A 1 219 ? -31.482 -12.585 11.844 1.00 95.31 219 GLN A CA 1
ATOM 1699 C C . GLN A 1 219 ? -30.459 -12.277 10.751 1.00 95.31 219 GLN A C 1
ATOM 1701 O O . GLN A 1 219 ? -29.634 -13.125 10.401 1.00 95.31 219 GLN A O 1
ATOM 1706 N N . ILE A 1 220 ? -30.505 -11.060 10.217 1.00 95.00 220 ILE A N 1
ATOM 1707 C CA . ILE A 1 220 ? -29.486 -10.584 9.289 1.00 95.00 220 ILE A CA 1
ATOM 1708 C C . ILE A 1 220 ? -28.283 -10.160 10.125 1.00 95.00 220 ILE A C 1
ATOM 1710 O O . ILE A 1 220 ? -28.361 -9.195 10.877 1.00 95.00 220 ILE A O 1
ATOM 1714 N N . ILE A 1 221 ? -27.173 -10.881 9.998 1.00 96.12 221 ILE A N 1
ATOM 1715 C CA . ILE A 1 221 ? -25.928 -10.583 10.705 1.00 96.12 221 ILE A CA 1
ATOM 1716 C C . ILE A 1 221 ? -24.958 -9.901 9.739 1.00 96.12 221 ILE A C 1
ATOM 1718 O O . ILE A 1 221 ? -24.747 -10.390 8.629 1.00 96.12 221 ILE A O 1
ATOM 1722 N N . LEU A 1 222 ? -24.375 -8.776 10.154 1.00 96.25 222 LEU A N 1
ATOM 1723 C CA . LEU A 1 222 ? -23.420 -8.006 9.358 1.00 96.25 222 LEU A CA 1
ATOM 1724 C C . LEU A 1 222 ? -22.153 -7.711 10.166 1.00 96.25 222 LEU A C 1
ATOM 1726 O O . LEU A 1 222 ? -22.257 -7.466 11.370 1.00 96.25 222 LEU A O 1
ATOM 1730 N N . PRO A 1 223 ? -20.975 -7.642 9.522 1.00 97.75 223 PRO A N 1
ATOM 1731 C CA . PRO A 1 223 ? -19.798 -7.080 10.164 1.00 97.75 223 PRO A CA 1
ATOM 1732 C C . PRO A 1 223 ? -20.045 -5.593 10.442 1.00 97.75 223 PRO A C 1
ATOM 1734 O O . PRO A 1 223 ? -20.466 -4.839 9.557 1.00 97.75 223 PRO A O 1
ATOM 1737 N N . MET A 1 224 ? -19.778 -5.169 11.673 1.00 98.38 224 MET A N 1
ATOM 1738 C CA . MET A 1 224 ? -19.913 -3.790 12.132 1.00 98.38 224 MET A CA 1
ATOM 1739 C C . MET A 1 224 ? -18.693 -3.390 12.954 1.00 98.38 224 MET A C 1
ATOM 1741 O O . MET A 1 224 ? -18.152 -4.195 13.711 1.00 98.38 224 MET A O 1
ATOM 1745 N N . PHE A 1 225 ? -18.271 -2.140 12.796 1.00 98.50 225 PHE A N 1
ATOM 1746 C CA . PHE A 1 225 ? -17.176 -1.538 13.542 1.00 98.50 225 PHE A CA 1
ATOM 1747 C C . PHE A 1 225 ? -17.731 -0.734 14.718 1.00 98.50 225 PHE A C 1
ATOM 1749 O O . PHE A 1 225 ? -18.720 -0.010 14.569 1.00 98.50 225 PHE A O 1
ATOM 1756 N N . GLU A 1 226 ? -17.092 -0.852 15.875 1.00 97.62 226 GLU A N 1
ATOM 1757 C CA . GLU A 1 226 ? -17.461 -0.114 17.076 1.00 97.62 226 GLU A CA 1
ATOM 1758 C C . GLU A 1 226 ? -16.965 1.335 16.977 1.00 97.62 226 GLU A C 1
ATOM 1760 O O . GLU A 1 226 ? -15.784 1.642 17.146 1.00 97.62 226 GLU A O 1
ATOM 1765 N N . ILE A 1 227 ? -17.873 2.257 16.656 1.00 96.62 227 ILE A N 1
ATOM 1766 C CA . ILE A 1 227 ? -17.533 3.678 16.509 1.00 96.62 227 ILE A CA 1
ATOM 1767 C C . ILE A 1 227 ? -17.490 4.410 17.859 1.00 96.62 227 ILE A C 1
ATOM 1769 O O . ILE A 1 227 ? -16.821 5.439 17.973 1.00 96.62 227 ILE A O 1
ATOM 1773 N N . ALA A 1 228 ? -18.177 3.886 18.871 1.00 94.75 228 ALA A N 1
ATOM 1774 C CA . ALA A 1 228 ? -18.192 4.318 20.268 1.00 94.75 228 ALA A CA 1
ATOM 1775 C C . ALA A 1 228 ? -18.638 3.121 21.132 1.00 94.75 228 ALA A C 1
ATOM 1777 O O . ALA A 1 228 ? -19.216 2.201 20.554 1.00 94.75 228 ALA A O 1
ATOM 1778 N N . PRO A 1 229 ? -18.415 3.117 22.462 1.00 94.44 229 PRO A N 1
ATOM 1779 C CA . PRO A 1 229 ? -18.815 2.000 23.319 1.00 94.44 229 PRO A CA 1
ATOM 1780 C C . PRO A 1 229 ? -20.262 1.568 23.058 1.00 94.44 229 PRO A C 1
ATOM 1782 O O . PRO A 1 229 ? -21.171 2.402 23.063 1.00 94.44 229 PRO A O 1
ATOM 1785 N N . ASP A 1 230 ? -20.442 0.287 22.737 1.00 91.50 230 ASP A N 1
ATOM 1786 C CA . ASP A 1 230 ? -21.725 -0.344 22.400 1.00 91.50 230 ASP A CA 1
ATOM 1787 C C . ASP A 1 230 ? -22.463 0.246 21.181 1.00 91.50 230 ASP A C 1
ATOM 1789 O O . ASP A 1 230 ? -23.614 -0.096 20.899 1.00 91.50 230 ASP A O 1
ATOM 1793 N N . THR A 1 231 ? -21.790 1.080 20.388 1.00 94.94 231 THR A N 1
ATOM 1794 C CA . THR A 1 231 ? -22.329 1.697 19.173 1.00 94.94 231 THR A CA 1
ATOM 1795 C C . THR A 1 231 ? -21.634 1.129 17.940 1.00 94.94 231 THR A C 1
ATOM 1797 O O . THR A 1 231 ? -20.482 1.447 17.638 1.00 94.94 231 THR A O 1
ATOM 1800 N N . TRP A 1 232 ? -22.366 0.307 17.190 1.00 96.44 232 TRP A N 1
ATOM 1801 C CA . TRP A 1 232 ? -21.829 -0.529 16.116 1.00 96.44 232 TRP A CA 1
ATOM 1802 C C . TRP A 1 232 ? -22.386 -0.125 14.763 1.00 96.44 232 TRP A C 1
ATOM 1804 O O . TRP A 1 232 ? -23.597 -0.184 14.557 1.00 96.44 232 TRP A O 1
ATOM 1814 N N . TRP A 1 233 ? -21.513 0.254 13.831 1.00 97.00 233 TRP A N 1
ATOM 1815 C CA . TRP A 1 233 ? -21.910 0.691 12.494 1.00 97.00 233 TRP A CA 1
ATOM 1816 C C . TRP A 1 233 ? -21.320 -0.192 11.401 1.00 97.00 233 TRP A C 1
ATOM 1818 O O . TRP A 1 233 ? -20.152 -0.577 11.419 1.00 97.00 233 TRP A O 1
ATOM 1828 N N . THR A 1 234 ? -22.131 -0.466 10.387 1.00 96.94 234 THR A N 1
ATOM 1829 C CA . THR A 1 234 ? -21.659 -1.015 9.116 1.00 96.94 234 THR A CA 1
ATOM 1830 C C . THR A 1 234 ? -20.729 -0.022 8.417 1.00 96.94 234 THR A C 1
ATOM 1832 O O . THR A 1 234 ? -20.800 1.193 8.627 1.00 96.94 234 THR A O 1
ATOM 1835 N N . LYS A 1 235 ? -19.901 -0.522 7.495 1.00 96.56 235 LYS A N 1
ATOM 1836 C CA . LYS A 1 235 ? -19.069 0.331 6.636 1.00 96.56 235 LYS A CA 1
ATOM 1837 C C . LYS A 1 235 ? -19.884 1.416 5.916 1.00 96.56 235 LYS A C 1
ATOM 1839 O O . LYS A 1 235 ? -19.443 2.558 5.842 1.00 96.56 235 LYS A O 1
ATOM 1844 N N . GLN A 1 236 ? -21.075 1.071 5.416 1.00 95.12 236 GLN A N 1
ATOM 1845 C CA . GLN A 1 236 ? -21.929 2.018 4.696 1.00 95.12 236 GLN A CA 1
ATOM 1846 C C . GLN A 1 236 ? -22.416 3.143 5.616 1.00 95.12 236 GLN A C 1
ATOM 1848 O O . GLN A 1 236 ? -22.290 4.308 5.260 1.00 95.12 236 GLN A O 1
ATOM 1853 N N . GLN A 1 237 ? -22.841 2.820 6.842 1.00 95.88 237 GLN A N 1
ATOM 1854 C CA . GLN A 1 237 ? -23.215 3.832 7.835 1.00 95.88 237 GLN A CA 1
ATOM 1855 C C . GLN A 1 237 ? -22.049 4.776 8.165 1.00 95.88 237 GLN A C 1
ATOM 1857 O O . GLN A 1 237 ? -22.263 5.980 8.273 1.00 95.88 237 GLN A O 1
ATOM 1862 N N . ILE A 1 238 ? -20.813 4.275 8.272 1.00 97.00 238 ILE A N 1
ATOM 1863 C CA . ILE A 1 238 ? -19.619 5.114 8.500 1.00 97.00 238 ILE A CA 1
ATOM 1864 C C . ILE A 1 238 ? -19.406 6.112 7.347 1.00 97.00 238 ILE A C 1
ATOM 1866 O O . ILE A 1 238 ? -19.073 7.278 7.586 1.00 97.00 238 ILE A O 1
ATOM 1870 N N . ILE A 1 239 ? -19.612 5.669 6.103 1.00 94.62 239 ILE A N 1
ATOM 1871 C CA . ILE A 1 239 ? -19.489 6.501 4.897 1.00 94.62 239 ILE A CA 1
ATOM 1872 C C . ILE A 1 239 ? -20.618 7.537 4.830 1.00 94.62 239 ILE A C 1
ATOM 1874 O O . ILE A 1 239 ? -20.340 8.728 4.671 1.00 94.62 239 ILE A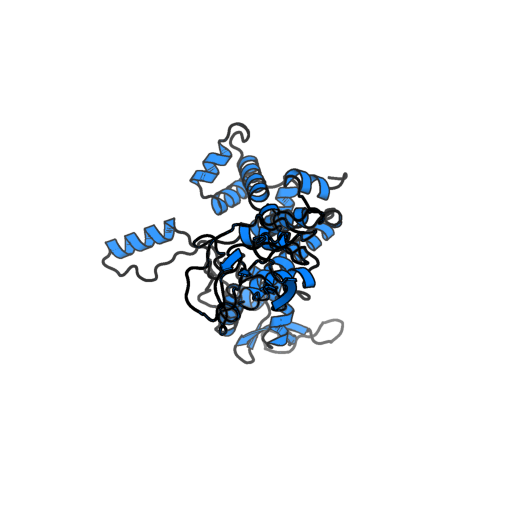 O 1
ATOM 1878 N N . ASP A 1 240 ? -21.868 7.107 5.006 1.00 95.19 240 ASP A N 1
ATOM 1879 C CA . ASP A 1 240 ? -23.061 7.956 4.899 1.00 95.19 240 ASP A CA 1
ATOM 1880 C C . ASP A 1 240 ? -23.071 9.055 5.968 1.00 95.19 240 ASP A C 1
ATOM 1882 O O . ASP A 1 240 ? -23.407 10.208 5.691 1.00 95.19 240 ASP A O 1
ATOM 1886 N N . ASN A 1 241 ? -22.585 8.731 7.171 1.00 95.81 241 ASN A N 1
ATOM 1887 C CA . ASN A 1 241 ? -22.401 9.682 8.269 1.00 95.81 241 ASN A CA 1
ATOM 1888 C C . ASN A 1 241 ? -21.104 10.498 8.160 1.00 95.81 241 ASN A C 1
ATOM 1890 O O . ASN A 1 241 ? -20.738 11.218 9.087 1.00 95.81 241 ASN A O 1
ATOM 1894 N N . ARG A 1 242 ? -20.408 10.435 7.016 1.00 95.81 242 ARG A N 1
ATOM 1895 C CA . ARG A 1 242 ? -19.266 11.298 6.675 1.00 95.81 242 ARG A CA 1
ATOM 1896 C C . ARG A 1 242 ? -18.085 11.187 7.647 1.00 95.81 242 ARG A C 1
ATOM 1898 O O . ARG A 1 242 ? -17.248 12.091 7.670 1.00 95.81 242 ARG A O 1
ATOM 1905 N N . LEU A 1 243 ? -17.950 10.079 8.384 1.00 96.69 243 LEU A N 1
ATOM 1906 C CA . LEU A 1 243 ? -16.861 9.902 9.355 1.00 96.69 243 LEU A CA 1
ATOM 1907 C C . LEU A 1 243 ? -15.479 9.810 8.691 1.00 96.69 243 LEU A C 1
ATOM 1909 O O . LEU A 1 243 ? -14.471 10.080 9.332 1.00 96.69 243 LEU A O 1
ATOM 1913 N N . LEU A 1 244 ? -15.422 9.457 7.402 1.00 94.19 244 LEU A N 1
ATOM 1914 C CA . LEU A 1 244 ? -14.192 9.428 6.600 1.00 94.19 244 LEU A CA 1
ATOM 1915 C C . LEU A 1 244 ? -14.087 10.592 5.601 1.00 94.19 244 LEU A C 1
ATOM 1917 O O . LEU A 1 244 ? -13.229 10.573 4.718 1.00 94.19 244 LEU A O 1
ATOM 1921 N N . ARG A 1 245 ? -14.974 11.592 5.689 1.00 89.94 245 ARG A N 1
ATOM 1922 C CA . ARG A 1 245 ? -15.043 12.678 4.706 1.00 89.94 245 ARG A CA 1
ATOM 1923 C C . ARG A 1 245 ? -13.794 13.558 4.761 1.00 89.94 245 ARG A C 1
ATOM 1925 O O . ARG A 1 245 ? -13.387 14.018 5.824 1.00 89.94 245 ARG A O 1
ATOM 1932 N N . GLY A 1 246 ? -13.275 13.888 3.581 1.00 88.00 246 GLY A N 1
ATOM 1933 C CA . GLY A 1 246 ? -12.199 14.857 3.392 1.00 88.00 246 GLY A CA 1
ATOM 1934 C C . GLY A 1 246 ? -10.954 14.246 2.760 1.00 88.00 246 GLY A C 1
ATOM 1935 O O . GLY A 1 246 ? -10.895 13.058 2.465 1.00 88.00 246 GLY A O 1
ATOM 1936 N N . ILE A 1 247 ? -9.954 15.096 2.543 1.00 89.50 247 ILE A N 1
ATOM 1937 C CA . ILE A 1 247 ? -8.662 14.737 1.939 1.00 89.50 247 ILE A CA 1
ATOM 1938 C C . ILE A 1 247 ? -7.538 14.706 2.978 1.00 89.50 247 ILE A C 1
ATOM 1940 O O . ILE A 1 247 ? -6.382 14.865 2.626 1.00 89.50 247 ILE A O 1
ATOM 1944 N N . THR A 1 248 ? -7.878 14.568 4.258 1.00 94.25 248 THR A N 1
ATOM 1945 C CA . THR A 1 248 ? -6.930 14.527 5.378 1.00 94.25 248 THR A CA 1
ATOM 1946 C C . THR A 1 248 ? -6.833 13.100 5.924 1.00 94.25 248 THR A C 1
ATOM 1948 O O . THR A 1 248 ? -7.848 12.394 5.964 1.00 94.25 248 THR A O 1
ATOM 1951 N N . PRO A 1 249 ? -5.647 12.650 6.368 1.00 95.06 249 PRO A N 1
ATOM 1952 C CA . PRO A 1 249 ? -5.507 11.389 7.099 1.00 95.06 249 PRO A CA 1
ATOM 1953 C C . PRO A 1 249 ? -6.194 11.418 8.479 1.00 95.06 249 PRO A C 1
ATOM 1955 O O . PRO A 1 249 ? -6.366 10.365 9.094 1.00 95.06 249 PRO A O 1
ATOM 1958 N N . TYR A 1 250 ? -6.628 12.602 8.929 1.00 95.56 250 TYR A N 1
ATOM 1959 C CA . TYR A 1 250 ? -7.348 12.849 10.179 1.00 95.56 250 TYR A CA 1
ATOM 1960 C C . TYR A 1 250 ? -8.743 13.431 9.882 1.00 95.56 250 TYR A C 1
ATOM 1962 O O . TYR A 1 250 ? -8.904 14.657 9.885 1.00 95.56 250 TYR A O 1
ATOM 1970 N N . PRO A 1 251 ? -9.747 12.610 9.518 1.00 95.19 251 PRO A N 1
ATOM 1971 C CA . PRO A 1 251 ? -11.083 13.115 9.221 1.00 95.19 251 PRO A CA 1
ATOM 1972 C C . PRO A 1 251 ? -11.668 13.881 10.415 1.00 95.19 251 PRO A C 1
ATOM 1974 O O . PRO A 1 251 ? -11.686 13.353 11.524 1.00 95.19 251 PRO A O 1
ATOM 1977 N N . PRO A 1 252 ? -12.218 15.090 10.210 1.00 93.44 252 PRO A N 1
ATOM 1978 C CA . PRO A 1 252 ? -12.695 15.934 11.309 1.00 93.44 252 PRO A CA 1
ATOM 1979 C C . PRO A 1 252 ? -13.896 15.343 12.058 1.00 93.44 252 PRO A C 1
ATOM 1981 O O . PRO A 1 252 ? -14.169 15.730 13.189 1.00 93.44 252 PRO A O 1
ATOM 1984 N N . HIS A 1 253 ? -14.623 14.421 11.423 1.00 94.81 253 HIS A N 1
ATOM 1985 C CA . HIS A 1 253 ? -15.787 13.755 12.001 1.00 94.81 253 HIS A CA 1
ATOM 1986 C C . HIS A 1 253 ? -15.491 12.323 12.453 1.00 94.81 253 HIS A C 1
ATOM 1988 O O . HIS A 1 253 ? -16.413 11.642 12.887 1.00 94.81 253 HIS A O 1
ATOM 1994 N N . ALA A 1 254 ? -14.249 11.835 12.347 1.00 96.69 254 ALA A N 1
ATOM 1995 C CA . ALA A 1 254 ? -13.926 10.502 12.840 1.00 96.69 254 ALA A CA 1
ATOM 1996 C C . ALA A 1 254 ? -14.145 10.437 14.357 1.00 96.69 254 ALA A C 1
ATOM 1998 O O . ALA A 1 254 ? -13.717 11.317 15.107 1.00 96.69 254 ALA A O 1
ATOM 1999 N N . THR A 1 255 ? -14.791 9.369 14.825 1.00 97.31 255 THR A N 1
ATOM 2000 C CA . THR A 1 255 ? -14.857 9.096 16.261 1.00 97.31 255 THR A CA 1
ATOM 2001 C C . THR A 1 255 ? -13.465 8.761 16.797 1.00 97.31 255 THR A C 1
ATOM 2003 O O . THR A 1 255 ? -12.567 8.388 16.039 1.00 97.31 255 THR A O 1
ATOM 2006 N N . LYS A 1 256 ? -13.271 8.844 18.119 1.00 96.38 256 LYS A N 1
ATOM 2007 C CA . LYS A 1 256 ? -11.985 8.487 18.746 1.00 96.38 256 LYS A CA 1
ATOM 2008 C C . LYS A 1 256 ? -11.552 7.058 18.398 1.00 96.38 256 LYS A C 1
ATOM 2010 O O . LYS A 1 256 ? -10.390 6.853 18.061 1.00 96.38 256 LYS A O 1
ATOM 2015 N N . ALA A 1 257 ? -12.484 6.102 18.430 1.00 96.75 257 ALA A N 1
ATOM 2016 C CA . ALA A 1 257 ? -12.218 4.706 18.085 1.00 96.75 257 ALA A CA 1
ATOM 2017 C C . ALA A 1 257 ? -11.791 4.555 16.616 1.00 96.75 257 ALA A C 1
ATOM 2019 O O . ALA A 1 257 ? -10.767 3.937 16.322 1.00 96.75 257 ALA A O 1
ATOM 2020 N N . LEU A 1 258 ? -12.521 5.195 15.695 1.00 97.81 258 LEU A N 1
ATOM 2021 C CA . LEU A 1 258 ? -12.188 5.158 14.275 1.00 97.81 258 LEU A CA 1
ATOM 2022 C C . LEU A 1 258 ? -10.838 5.828 13.994 1.00 97.81 258 LEU A C 1
ATOM 2024 O O . LEU A 1 258 ? -10.021 5.265 13.272 1.00 97.81 258 LEU A O 1
ATOM 2028 N N . GLN A 1 259 ? -10.561 6.992 14.588 1.00 97.81 259 GLN A N 1
ATOM 2029 C CA . GLN A 1 259 ? -9.279 7.673 14.408 1.00 97.81 259 GLN A CA 1
ATOM 2030 C C . GLN A 1 259 ? -8.112 6.859 14.980 1.00 97.81 259 GLN A C 1
ATOM 2032 O O . GLN A 1 259 ? -7.063 6.783 14.344 1.00 97.81 259 GLN A O 1
ATOM 2037 N N . ALA A 1 260 ? -8.288 6.214 16.137 1.00 97.81 260 ALA A N 1
ATOM 2038 C CA . ALA A 1 260 ? -7.281 5.318 16.700 1.00 97.81 260 ALA A CA 1
ATOM 2039 C C . ALA A 1 260 ? -6.978 4.145 15.753 1.00 97.81 260 ALA A C 1
ATOM 2041 O O . ALA A 1 260 ? -5.814 3.809 15.547 1.00 97.81 260 ALA A O 1
ATOM 2042 N N . TRP A 1 261 ? -8.004 3.578 15.112 1.00 98.31 261 TRP A N 1
ATOM 2043 C CA . TRP A 1 261 ? -7.829 2.529 14.108 1.00 98.31 261 TRP A CA 1
ATOM 2044 C C . TRP A 1 261 ? -7.134 3.027 12.833 1.00 98.31 261 TRP A C 1
ATOM 2046 O O . TRP A 1 261 ? -6.235 2.366 12.319 1.00 98.31 261 TRP A O 1
ATOM 2056 N N . LEU A 1 262 ? -7.499 4.214 12.339 1.00 98.25 262 LEU A N 1
ATOM 2057 C CA . LEU A 1 262 ? -6.856 4.851 11.183 1.00 98.25 262 LEU A CA 1
ATOM 2058 C C . LEU A 1 262 ? -5.377 5.185 11.448 1.00 98.25 262 LEU A C 1
ATOM 2060 O O . LEU A 1 262 ? -4.554 5.112 10.534 1.00 98.25 262 LEU A O 1
ATOM 2064 N N . ASN A 1 263 ? -5.026 5.531 12.689 1.00 98.25 263 ASN A N 1
ATOM 2065 C CA . ASN A 1 263 ? -3.652 5.844 13.085 1.00 98.25 263 ASN A CA 1
ATOM 2066 C C . ASN A 1 263 ? -2.719 4.626 13.041 1.00 98.25 263 ASN A C 1
ATOM 2068 O O . ASN A 1 263 ? -1.509 4.806 12.942 1.00 98.25 263 ASN A O 1
ATOM 2072 N N . LEU A 1 264 ? -3.247 3.398 13.009 1.00 98.56 264 LEU A N 1
ATOM 2073 C CA . LEU A 1 264 ? -2.424 2.199 12.821 1.00 98.56 264 LEU A CA 1
ATOM 2074 C C . LEU A 1 264 ? -1.736 2.152 11.449 1.00 98.56 264 LEU A C 1
ATOM 2076 O O . LEU A 1 264 ? -0.809 1.374 11.266 1.00 98.56 264 LEU A O 1
ATOM 2080 N N . ARG A 1 265 ? -2.100 3.021 10.496 1.00 98.12 265 ARG A N 1
ATOM 2081 C CA . ARG A 1 265 ? -1.318 3.219 9.261 1.00 98.12 265 ARG A CA 1
ATOM 2082 C C . ARG A 1 265 ? 0.111 3.702 9.501 1.00 98.12 265 ARG A C 1
ATOM 2084 O O . ARG A 1 265 ? 0.951 3.548 8.621 1.00 98.12 265 ARG A O 1
ATOM 2091 N N . PHE A 1 266 ? 0.382 4.310 10.652 1.00 98.31 266 PHE A N 1
ATOM 2092 C CA . PHE A 1 266 ? 1.724 4.748 11.035 1.00 98.31 266 PHE A CA 1
ATOM 2093 C C . PHE A 1 266 ? 2.522 3.643 11.749 1.00 98.31 266 PHE A C 1
ATOM 2095 O O . PHE A 1 266 ? 3.714 3.823 12.011 1.00 98.31 266 PHE A O 1
ATOM 2102 N N . GLU A 1 267 ? 1.887 2.497 12.024 1.00 98.06 267 GLU A N 1
ATOM 2103 C CA . GLU A 1 267 ? 2.521 1.320 12.613 1.00 98.06 267 GLU A CA 1
ATOM 2104 C C . GLU A 1 267 ? 3.049 0.393 11.505 1.00 98.06 267 GLU A C 1
ATOM 2106 O O . GLU A 1 267 ? 2.249 -0.124 10.715 1.00 98.06 267 GLU A O 1
ATOM 2111 N N . PRO A 1 268 ? 4.375 0.150 11.426 1.00 97.25 268 PRO A N 1
ATOM 2112 C CA . PRO A 1 268 ? 4.987 -0.587 10.319 1.00 97.25 268 PRO A CA 1
ATOM 2113 C C . PRO A 1 268 ? 4.397 -1.977 10.071 1.00 97.25 268 PRO A C 1
ATOM 2115 O O . PRO A 1 268 ? 4.197 -2.355 8.921 1.00 97.25 268 PRO A O 1
ATOM 2118 N N . GLU A 1 269 ? 4.073 -2.721 11.129 1.00 97.12 269 GLU A N 1
ATOM 2119 C CA . GLU A 1 269 ? 3.465 -4.051 11.008 1.00 97.12 269 GLU A CA 1
ATOM 2120 C C . GLU A 1 269 ? 2.122 -3.987 10.267 1.00 97.12 269 GLU A C 1
ATOM 2122 O O . GLU A 1 269 ? 1.920 -4.678 9.269 1.00 97.12 269 GLU A O 1
ATOM 2127 N N . PHE A 1 270 ? 1.222 -3.109 10.714 1.00 98.62 270 PHE A N 1
ATOM 2128 C CA . PHE A 1 270 ? -0.129 -2.995 10.169 1.00 98.62 270 PHE A CA 1
ATOM 2129 C C . PHE A 1 270 ? -0.116 -2.519 8.718 1.00 98.62 270 PHE A C 1
ATOM 2131 O O . PHE A 1 270 ? -0.831 -3.068 7.880 1.00 98.62 270 PHE A O 1
ATOM 2138 N N . ILE A 1 271 ? 0.690 -1.500 8.414 1.00 98.31 271 ILE A N 1
ATOM 2139 C CA . ILE A 1 271 ? 0.708 -0.885 7.086 1.00 98.31 271 ILE A CA 1
ATOM 2140 C C . ILE A 1 271 ? 1.370 -1.789 6.034 1.00 98.31 271 ILE A C 1
ATOM 2142 O O . ILE A 1 271 ? 0.870 -1.860 4.913 1.00 98.31 271 ILE A O 1
ATOM 2146 N N . ILE A 1 272 ? 2.424 -2.540 6.390 1.00 98.56 272 ILE A N 1
ATOM 2147 C CA . ILE A 1 272 ? 3.050 -3.517 5.480 1.00 98.56 272 ILE A CA 1
ATOM 2148 C C . ILE A 1 272 ? 2.081 -4.659 5.190 1.00 98.56 272 ILE A C 1
ATOM 2150 O O . ILE A 1 272 ? 1.855 -4.988 4.026 1.00 98.56 272 ILE A O 1
ATOM 2154 N N . MET A 1 273 ? 1.479 -5.238 6.233 1.00 98.62 273 MET A N 1
ATOM 2155 C CA . MET A 1 273 ? 0.525 -6.336 6.071 1.00 98.62 273 MET A CA 1
ATOM 2156 C C . MET A 1 273 ? -0.664 -5.914 5.202 1.00 98.62 273 MET A C 1
ATOM 2158 O O . MET A 1 273 ? -1.032 -6.631 4.273 1.00 98.62 273 MET A O 1
ATOM 2162 N N . ALA A 1 274 ? -1.210 -4.717 5.442 1.00 98.50 274 ALA A N 1
ATOM 2163 C CA . ALA A 1 274 ? -2.292 -4.163 4.635 1.00 98.50 274 ALA A CA 1
ATOM 2164 C C . ALA A 1 274 ? -1.886 -3.961 3.166 1.00 98.50 274 ALA A C 1
ATOM 2166 O O . ALA A 1 274 ? -2.672 -4.271 2.272 1.00 98.50 274 ALA A O 1
ATOM 2167 N N . ALA A 1 275 ? -0.669 -3.473 2.896 1.00 98.12 275 ALA A N 1
ATOM 2168 C CA . ALA A 1 275 ? -0.166 -3.289 1.534 1.00 98.12 275 ALA A CA 1
ATOM 2169 C C . ALA A 1 275 ? -0.101 -4.605 0.757 1.00 98.12 275 ALA A C 1
ATOM 2171 O O . ALA A 1 275 ? -0.550 -4.667 -0.390 1.00 98.12 275 ALA A O 1
ATOM 2172 N N . VAL A 1 276 ? 0.410 -5.655 1.397 1.00 98.50 276 VAL A N 1
ATOM 2173 C CA . VAL A 1 276 ? 0.521 -6.982 0.789 1.00 98.50 276 VAL A CA 1
ATOM 2174 C C . VAL A 1 276 ? -0.858 -7.608 0.578 1.00 98.50 276 VAL A C 1
ATOM 2176 O O . VAL A 1 276 ? -1.142 -8.077 -0.524 1.00 98.50 276 VAL A O 1
ATOM 2179 N N . ASP A 1 277 ? -1.748 -7.544 1.573 1.00 98.62 277 ASP A N 1
ATOM 2180 C CA . ASP A 1 277 ? -3.128 -8.035 1.448 1.00 98.62 277 ASP A CA 1
ATOM 2181 C C . ASP A 1 277 ? -3.892 -7.345 0.322 1.00 98.62 277 ASP A C 1
ATOM 2183 O O . ASP A 1 277 ? -4.560 -8.001 -0.480 1.00 98.62 277 ASP A O 1
ATOM 2187 N N . TYR A 1 278 ? -3.764 -6.022 0.221 1.00 98.56 278 TYR A N 1
ATOM 2188 C CA . TYR A 1 278 ? -4.426 -5.260 -0.828 1.00 98.56 278 TYR A CA 1
ATOM 2189 C C . TYR A 1 278 ? -3.877 -5.611 -2.217 1.00 98.56 278 TYR A C 1
ATOM 2191 O O . TYR A 1 278 ? -4.646 -5.754 -3.170 1.00 98.56 278 TYR A O 1
ATOM 2199 N N . GLY A 1 279 ? -2.561 -5.817 -2.331 1.00 98.19 279 GLY A N 1
ATOM 2200 C CA . GLY A 1 279 ? -1.928 -6.317 -3.549 1.00 98.19 279 GLY A CA 1
ATOM 2201 C C . GLY A 1 279 ? -2.474 -7.684 -3.970 1.00 98.19 279 GLY A C 1
ATOM 2202 O O . GLY A 1 279 ? -2.912 -7.853 -5.111 1.00 98.19 279 GLY A O 1
ATOM 2203 N N . LEU A 1 280 ? -2.520 -8.646 -3.042 1.00 98.44 280 LEU A N 1
ATOM 2204 C CA . LEU A 1 280 ? -3.064 -9.987 -3.286 1.00 98.44 280 LEU A CA 1
ATOM 2205 C C . LEU A 1 280 ? -4.547 -9.950 -3.663 1.00 98.44 280 LEU A C 1
ATOM 2207 O O . LEU A 1 280 ? -4.970 -10.623 -4.605 1.00 98.44 280 LEU A O 1
ATOM 2211 N N . TYR A 1 281 ? -5.338 -9.130 -2.970 1.00 98.19 281 TYR A N 1
ATOM 2212 C CA . TYR A 1 281 ? -6.740 -8.913 -3.302 1.00 98.19 281 TYR A CA 1
ATOM 2213 C C . TYR A 1 281 ? -6.900 -8.392 -4.735 1.00 98.19 281 TYR A C 1
ATOM 2215 O O . TYR A 1 281 ? -7.735 -8.895 -5.493 1.00 98.19 281 TYR A O 1
ATOM 2223 N N . ASN A 1 282 ? -6.085 -7.416 -5.138 1.00 98.19 282 ASN A N 1
ATOM 2224 C CA . ASN A 1 282 ? -6.132 -6.869 -6.488 1.00 98.19 282 ASN A CA 1
ATOM 2225 C C . ASN A 1 282 ? -5.723 -7.901 -7.546 1.00 98.19 282 ASN A C 1
ATOM 2227 O O . ASN A 1 282 ? -6.394 -7.979 -8.575 1.00 98.19 282 ASN A O 1
ATOM 2231 N N . LEU A 1 283 ? -4.705 -8.733 -7.291 1.00 98.06 283 LEU A N 1
ATOM 2232 C CA . LEU A 1 283 ? -4.369 -9.857 -8.175 1.00 98.06 283 LEU A CA 1
ATOM 2233 C C . LEU A 1 283 ? -5.542 -10.823 -8.320 1.00 98.06 283 LEU A C 1
ATOM 2235 O O . LEU A 1 283 ? -5.937 -11.128 -9.443 1.00 98.06 283 LEU A O 1
ATOM 2239 N N . ALA A 1 284 ? -6.162 -11.236 -7.213 1.00 97.69 284 ALA A N 1
ATOM 2240 C CA . ALA A 1 284 ? -7.330 -12.110 -7.258 1.00 97.69 284 ALA A CA 1
ATOM 2241 C C . ALA A 1 284 ? -8.470 -11.486 -8.080 1.00 97.69 284 ALA A C 1
ATOM 2243 O O . ALA A 1 284 ? -9.101 -12.164 -8.883 1.00 97.69 284 ALA A O 1
ATOM 2244 N N . LYS A 1 285 ? -8.696 -10.170 -7.967 1.00 97.50 285 LYS A N 1
ATOM 2245 C CA . LYS A 1 285 ? -9.719 -9.466 -8.758 1.00 97.50 285 LYS A CA 1
ATOM 2246 C C . LYS A 1 285 ? -9.352 -9.186 -10.209 1.00 97.50 285 LYS A C 1
ATOM 2248 O O . LYS A 1 285 ? -10.246 -8.850 -11.000 1.00 97.50 285 LYS A O 1
ATOM 2253 N N . LEU A 1 286 ? -8.078 -9.284 -10.564 1.00 97.00 286 LEU A N 1
ATOM 2254 C CA . LEU A 1 286 ? -7.639 -9.362 -11.950 1.00 97.00 286 LEU A CA 1
ATOM 2255 C C . LEU A 1 286 ? -7.868 -10.783 -12.481 1.00 97.00 286 LEU A C 1
ATOM 2257 O O . LEU A 1 286 ? -8.516 -10.932 -13.513 1.00 97.00 286 LEU A O 1
ATOM 2261 N N . ARG A 1 287 ? -7.482 -11.824 -11.742 1.00 96.75 287 ARG A N 1
ATOM 2262 C CA . ARG A 1 287 ? -7.782 -13.214 -12.110 1.00 96.75 287 ARG A CA 1
ATOM 2263 C C . ARG A 1 287 ? -9.276 -13.439 -12.357 1.00 96.75 287 ARG A C 1
ATOM 2265 O O . ARG A 1 287 ? -9.655 -13.895 -13.429 1.00 96.75 287 ARG A O 1
ATOM 2272 N N . ASP A 1 288 ? -10.133 -13.006 -11.428 1.00 95.81 288 ASP A N 1
ATOM 2273 C CA . ASP A 1 288 ? -11.600 -13.083 -11.554 1.00 95.81 288 ASP A CA 1
ATOM 2274 C C . ASP A 1 288 ? -12.131 -12.320 -12.791 1.00 95.81 288 ASP A C 1
ATOM 2276 O O . ASP A 1 288 ? -13.246 -12.555 -13.246 1.00 95.81 288 ASP A O 1
ATOM 2280 N N . ALA A 1 289 ? -11.355 -11.371 -13.325 1.00 94.31 289 ALA A N 1
ATOM 2281 C CA . ALA A 1 289 ? -11.682 -10.590 -14.516 1.00 94.31 289 ALA A CA 1
ATOM 2282 C C . ALA A 1 289 ? -11.036 -11.127 -15.808 1.00 94.31 289 ALA A C 1
ATOM 2284 O O . ALA A 1 289 ? -11.094 -10.434 -16.829 1.00 94.31 289 ALA A O 1
ATOM 2285 N N . GLY A 1 290 ? -10.440 -12.322 -15.754 1.00 93.62 290 GLY A N 1
ATOM 2286 C CA . GLY A 1 290 ? -9.893 -13.051 -16.899 1.00 93.62 290 GLY A CA 1
ATOM 2287 C C . GLY A 1 290 ? -8.408 -12.820 -17.185 1.00 93.62 290 GLY A C 1
ATOM 2288 O O . GLY A 1 290 ? -7.933 -13.280 -18.214 1.00 93.62 290 GLY A O 1
ATOM 2289 N N . TYR A 1 291 ? -7.665 -12.116 -16.323 1.00 94.94 291 TYR A N 1
ATOM 2290 C CA . TYR A 1 291 ? -6.224 -11.917 -16.526 1.00 94.94 291 TYR A CA 1
ATOM 2291 C C . TYR A 1 291 ? -5.412 -13.107 -15.990 1.00 94.94 291 TYR A C 1
ATOM 2293 O O . TYR A 1 291 ? -5.650 -13.570 -14.873 1.00 94.94 291 TYR A O 1
ATOM 2301 N N . ASN A 1 292 ? -4.400 -13.550 -16.736 1.00 94.69 292 ASN A N 1
ATOM 2302 C CA . ASN A 1 292 ? -3.540 -14.689 -16.401 1.00 94.69 292 ASN A CA 1
ATOM 2303 C C . ASN A 1 292 ? -2.418 -14.329 -15.403 1.00 94.69 292 ASN A C 1
ATOM 2305 O O . ASN A 1 292 ? -1.225 -14.448 -15.689 1.00 94.69 292 ASN A O 1
ATOM 2309 N N . VAL A 1 293 ? -2.801 -13.841 -14.224 1.00 95.56 293 VAL A N 1
ATOM 2310 C CA . VAL A 1 293 ? -1.859 -13.354 -13.199 1.00 95.56 293 VAL A CA 1
ATOM 2311 C C . VAL A 1 293 ? -1.102 -14.465 -12.466 1.00 95.56 293 VAL A C 1
ATOM 2313 O O . VAL A 1 293 ? -0.062 -14.190 -11.872 1.00 95.56 293 VAL A O 1
ATOM 2316 N N . ASP A 1 294 ? -1.587 -15.707 -12.510 1.00 93.69 294 ASP A N 1
ATOM 2317 C CA . ASP A 1 294 ? -0.989 -16.832 -11.778 1.00 93.69 294 ASP A CA 1
ATOM 2318 C C . ASP A 1 294 ? 0.344 -17.297 -12.401 1.00 93.69 294 ASP A C 1
ATOM 2320 O O . ASP A 1 294 ? 1.146 -17.949 -11.739 1.00 93.69 294 ASP A O 1
ATOM 2324 N N . THR A 1 295 ? 0.622 -16.906 -13.652 1.00 92.25 295 THR A N 1
ATOM 2325 C CA . THR A 1 295 ? 1.915 -17.150 -14.325 1.00 92.25 295 THR A CA 1
ATOM 2326 C C . THR A 1 295 ? 3.012 -16.165 -13.928 1.00 92.25 295 THR A C 1
ATOM 2328 O O . THR A 1 295 ? 4.165 -16.316 -14.350 1.00 92.25 295 THR A O 1
ATOM 2331 N N . LEU A 1 296 ? 2.666 -15.122 -13.170 1.00 96.69 296 LEU A N 1
ATOM 2332 C CA . LEU A 1 296 ? 3.624 -14.112 -12.756 1.00 96.69 296 LEU A CA 1
ATOM 2333 C C . LEU A 1 296 ? 4.519 -14.634 -11.634 1.00 96.69 296 LEU A C 1
ATOM 2335 O O . LEU A 1 296 ? 4.038 -15.214 -10.658 1.00 96.69 296 LEU A O 1
ATOM 2339 N N . ASN A 1 297 ? 5.816 -14.351 -11.737 1.00 96.88 297 ASN A N 1
ATOM 2340 C CA . ASN A 1 297 ? 6.711 -14.454 -10.590 1.00 96.88 297 ASN A CA 1
ATOM 2341 C C . ASN A 1 297 ? 6.462 -13.278 -9.620 1.00 96.88 297 ASN A C 1
ATOM 2343 O O . ASN A 1 297 ? 5.708 -12.345 -9.914 1.00 96.88 297 ASN A O 1
ATOM 2347 N N . ASP A 1 298 ? 7.079 -13.291 -8.444 1.00 97.81 298 ASP A N 1
ATOM 2348 C CA . ASP A 1 298 ? 6.797 -12.287 -7.420 1.00 97.81 298 ASP A CA 1
ATOM 2349 C C . ASP A 1 298 ? 7.373 -10.906 -7.750 1.00 97.81 298 ASP A C 1
ATOM 2351 O O . ASP A 1 298 ? 6.833 -9.894 -7.290 1.00 97.81 298 ASP A O 1
ATOM 2355 N N . ALA A 1 299 ? 8.429 -10.828 -8.562 1.00 97.06 299 ALA A N 1
ATOM 2356 C CA . ALA A 1 299 ? 8.955 -9.559 -9.066 1.00 97.06 299 ALA A CA 1
ATOM 2357 C C . ALA A 1 299 ? 7.948 -8.887 -10.018 1.00 97.06 299 ALA A C 1
ATOM 2359 O O . ALA A 1 299 ? 7.694 -7.685 -9.942 1.00 97.06 299 ALA A O 1
ATOM 2360 N N . GLU A 1 300 ? 7.311 -9.672 -10.886 1.00 98.00 300 GLU A N 1
ATOM 2361 C CA . GLU A 1 300 ? 6.261 -9.209 -11.793 1.00 98.00 300 GLU A CA 1
ATOM 2362 C C . GLU A 1 300 ? 4.977 -8.848 -11.027 1.00 98.00 300 GLU A C 1
ATOM 2364 O O . GLU A 1 300 ? 4.372 -7.801 -11.283 1.00 98.00 300 GLU A O 1
ATOM 2369 N N . LYS A 1 301 ? 4.586 -9.654 -10.026 1.00 98.38 301 LYS A N 1
ATOM 2370 C CA . LYS A 1 301 ? 3.460 -9.331 -9.131 1.00 98.38 301 LYS A CA 1
ATOM 2371 C C . LYS A 1 301 ? 3.674 -8.004 -8.407 1.00 98.38 301 LYS A C 1
ATOM 2373 O O . LYS A 1 301 ? 2.718 -7.244 -8.292 1.00 98.38 301 LYS A O 1
ATOM 2378 N N . ALA A 1 302 ? 4.898 -7.679 -7.983 1.00 98.38 302 ALA A N 1
ATOM 2379 C CA . ALA A 1 302 ? 5.215 -6.399 -7.340 1.00 98.38 302 ALA A CA 1
ATOM 2380 C C . ALA A 1 302 ? 4.882 -5.188 -8.233 1.00 98.38 302 ALA A C 1
ATOM 2382 O O . ALA A 1 302 ? 4.367 -4.176 -7.751 1.00 98.38 302 ALA A O 1
ATOM 2383 N N . LYS A 1 303 ? 5.093 -5.298 -9.552 1.00 98.38 303 LYS A N 1
ATOM 2384 C CA . LYS A 1 303 ? 4.696 -4.251 -10.510 1.00 98.38 303 LYS A CA 1
ATOM 2385 C C . LYS A 1 303 ? 3.182 -4.094 -10.590 1.00 98.38 303 LYS A C 1
ATOM 2387 O O . LYS A 1 303 ? 2.681 -2.970 -10.619 1.00 98.38 303 LYS A O 1
ATOM 2392 N N . ILE A 1 304 ? 2.442 -5.203 -10.575 1.00 98.25 304 ILE A N 1
ATOM 2393 C CA . ILE A 1 304 ? 0.974 -5.181 -10.566 1.00 98.25 304 ILE A CA 1
ATOM 2394 C C . ILE A 1 304 ? 0.420 -4.695 -9.220 1.00 98.25 304 ILE A C 1
ATOM 2396 O O . ILE A 1 304 ? -0.569 -3.957 -9.203 1.00 98.25 304 ILE A O 1
ATOM 2400 N N . PHE A 1 305 ? 1.070 -5.030 -8.101 1.00 98.19 305 PHE A N 1
ATOM 2401 C CA . PHE A 1 305 ? 0.761 -4.478 -6.781 1.00 98.19 305 PHE A CA 1
ATOM 2402 C C . PHE A 1 305 ? 0.847 -2.959 -6.825 1.00 98.19 305 PHE A C 1
ATOM 2404 O O . PHE A 1 305 ? -0.146 -2.301 -6.532 1.00 98.19 305 PHE A O 1
ATOM 2411 N N . TYR A 1 306 ? 1.976 -2.406 -7.278 1.00 98.00 306 TYR A N 1
ATOM 2412 C CA . TYR A 1 306 ? 2.138 -0.958 -7.391 1.00 98.00 306 TYR A CA 1
ATOM 2413 C C . TYR A 1 306 ? 1.100 -0.341 -8.342 1.00 98.00 306 TYR A C 1
ATOM 2415 O O . TYR A 1 306 ? 0.408 0.607 -7.980 1.00 98.00 306 TYR A O 1
ATOM 2423 N N . LEU A 1 307 ? 0.921 -0.904 -9.544 1.00 97.94 307 LEU A N 1
ATOM 2424 C CA . LEU A 1 307 ? -0.037 -0.395 -10.533 1.00 97.94 307 LEU A CA 1
ATOM 2425 C C . LEU A 1 307 ? -1.461 -0.302 -9.962 1.00 97.94 307 LEU A C 1
ATOM 2427 O O . LEU A 1 307 ? -2.138 0.716 -10.114 1.00 97.94 307 LEU A O 1
ATOM 2431 N N . THR A 1 308 ? -1.923 -1.373 -9.316 1.00 97.25 308 THR A N 1
ATOM 2432 C CA . THR A 1 308 ? -3.279 -1.454 -8.756 1.00 97.25 308 THR A CA 1
ATOM 2433 C C . THR A 1 308 ? -3.429 -0.672 -7.458 1.00 97.25 308 THR A C 1
ATOM 2435 O O . THR A 1 308 ? -4.513 -0.150 -7.202 1.00 97.25 308 THR A O 1
ATOM 2438 N N . HIS A 1 309 ? -2.360 -0.531 -6.672 1.00 95.38 309 HIS A N 1
ATOM 2439 C CA . HIS A 1 309 ? -2.329 0.348 -5.510 1.00 95.38 309 HIS A CA 1
ATOM 2440 C C . HIS A 1 309 ? -2.511 1.807 -5.936 1.00 95.38 309 HIS A C 1
ATOM 2442 O O . HIS A 1 309 ? -3.400 2.500 -5.445 1.00 95.38 309 HIS A O 1
ATOM 2448 N N . HIS A 1 310 ? -1.721 2.235 -6.917 1.00 92.44 310 HIS A N 1
ATOM 2449 C CA . HIS A 1 310 ? -1.609 3.629 -7.310 1.00 92.44 310 HIS A CA 1
ATOM 2450 C C . HIS A 1 310 ? -2.780 4.120 -8.180 1.00 92.44 310 HIS A C 1
ATOM 2452 O O . HIS A 1 310 ? -3.202 5.271 -8.067 1.00 92.44 310 HIS A O 1
ATOM 2458 N N . LEU A 1 311 ? -3.330 3.265 -9.052 1.00 94.62 311 LEU A N 1
ATOM 2459 C CA . LEU A 1 311 ? -4.502 3.605 -9.874 1.00 94.62 311 LEU A CA 1
ATOM 2460 C C . LEU A 1 311 ? -5.835 3.208 -9.230 1.00 94.62 311 LEU A C 1
ATOM 2462 O O . LEU A 1 311 ? -6.886 3.717 -9.611 1.00 94.62 311 LEU A O 1
ATOM 2466 N N . GLY A 1 312 ? -5.820 2.263 -8.293 1.00 94.44 312 GLY A N 1
ATOM 2467 C CA . GLY A 1 312 ? -7.005 1.484 -7.965 1.00 94.44 312 GLY A CA 1
ATOM 2468 C C . GLY A 1 312 ? -7.334 0.458 -9.057 1.00 94.44 312 GLY A C 1
ATOM 2469 O O . GLY A 1 312 ? -6.987 0.596 -10.233 1.00 94.44 312 GLY A O 1
ATOM 2470 N N . LEU A 1 313 ? -8.052 -0.599 -8.675 1.00 95.06 313 LEU A N 1
ATOM 2471 C CA . LEU A 1 313 ? -8.333 -1.743 -9.548 1.00 95.06 313 LEU A CA 1
ATOM 2472 C C . LEU A 1 313 ? -9.051 -1.365 -10.859 1.00 95.06 313 LEU A C 1
ATOM 2474 O O . LEU A 1 313 ? -8.757 -1.928 -11.912 1.00 95.06 313 LEU A O 1
ATOM 2478 N N . GLY A 1 314 ? -10.013 -0.440 -10.804 1.00 95.00 314 GLY A N 1
ATOM 2479 C CA . GLY A 1 314 ? -10.815 -0.054 -11.970 1.00 95.00 314 GLY A CA 1
ATOM 2480 C C . GLY A 1 314 ? -9.987 0.631 -13.057 1.00 95.00 314 GLY A C 1
ATOM 2481 O O . GLY A 1 314 ? -10.044 0.231 -14.222 1.00 95.00 314 GLY A O 1
ATOM 2482 N N . ASP A 1 315 ? -9.186 1.627 -12.677 1.00 95.75 315 ASP A N 1
ATOM 2483 C CA . ASP A 1 315 ? -8.290 2.314 -13.608 1.00 95.75 315 ASP A CA 1
ATOM 2484 C C . ASP A 1 315 ? -7.110 1.440 -14.022 1.00 95.75 315 ASP A C 1
ATOM 2486 O O . ASP A 1 315 ? -6.717 1.500 -15.182 1.00 95.75 315 ASP A O 1
ATOM 2490 N N . ALA A 1 316 ? -6.618 0.547 -13.159 1.00 96.75 316 ALA A N 1
ATOM 2491 C CA . ALA A 1 316 ? -5.623 -0.449 -13.554 1.00 96.75 316 ALA A CA 1
ATOM 2492 C C . ALA A 1 316 ? -6.145 -1.375 -14.667 1.00 96.75 316 ALA A C 1
ATOM 2494 O O . ALA A 1 316 ? -5.453 -1.590 -15.660 1.00 96.75 316 ALA A O 1
ATOM 2495 N N . LYS A 1 317 ? -7.393 -1.859 -14.580 1.00 96.19 317 LYS A N 1
ATOM 2496 C CA . LYS A 1 317 ? -8.014 -2.659 -15.656 1.00 96.19 317 LYS A CA 1
ATOM 2497 C C . LYS A 1 317 ? -8.100 -1.882 -16.971 1.00 96.19 317 LYS A C 1
ATOM 2499 O O . LYS A 1 317 ? -7.761 -2.425 -18.025 1.00 96.19 317 LYS A O 1
ATOM 2504 N N . ARG A 1 318 ? -8.504 -0.606 -16.915 1.00 96.12 318 ARG A N 1
ATOM 2505 C CA . ARG A 1 318 ? -8.530 0.284 -18.090 1.00 96.12 318 ARG A CA 1
ATOM 2506 C C . ARG A 1 318 ? -7.128 0.549 -18.639 1.00 96.12 318 ARG A C 1
ATOM 2508 O O . ARG A 1 318 ? -6.947 0.557 -19.852 1.00 96.12 318 ARG A O 1
ATOM 2515 N N . PHE A 1 319 ? -6.136 0.729 -17.768 1.00 96.31 319 PHE A N 1
ATOM 2516 C CA . PHE A 1 319 ? -4.735 0.920 -18.141 1.00 96.31 319 PHE A CA 1
ATOM 2517 C C . PHE A 1 319 ? -4.205 -0.296 -18.896 1.00 96.31 319 PHE A C 1
ATOM 2519 O O . PHE A 1 319 ? -3.644 -0.158 -19.981 1.00 96.31 319 PHE A O 1
ATOM 2526 N N . ILE A 1 320 ? -4.424 -1.494 -18.352 1.00 96.00 320 ILE A N 1
ATOM 2527 C CA . ILE A 1 320 ? -4.009 -2.762 -18.957 1.00 96.00 320 ILE A CA 1
ATOM 2528 C C . ILE A 1 320 ? -4.661 -2.913 -20.337 1.00 96.00 320 ILE A C 1
ATOM 2530 O O . ILE A 1 320 ? -3.959 -3.129 -21.322 1.00 96.00 320 ILE A O 1
ATOM 2534 N N . ARG A 1 321 ? -5.981 -2.705 -20.441 1.00 94.44 321 ARG A N 1
ATOM 2535 C CA . ARG A 1 321 ? -6.750 -2.839 -21.695 1.00 94.44 321 ARG A CA 1
ATOM 2536 C C . ARG A 1 321 ? -6.598 -1.672 -22.674 1.00 94.44 321 ARG A C 1
ATOM 2538 O O . ARG A 1 321 ? -7.222 -1.695 -23.725 1.00 94.44 321 ARG A O 1
ATOM 2545 N N . LYS A 1 322 ? -5.794 -0.655 -22.347 1.00 95.00 322 LYS A N 1
ATOM 2546 C CA . LYS A 1 322 ? -5.637 0.570 -23.154 1.00 95.00 322 LYS A CA 1
ATOM 2547 C C . LYS A 1 322 ? -6.976 1.286 -23.427 1.00 95.00 322 LYS A C 1
ATOM 2549 O O . LYS A 1 322 ? -7.160 1.885 -24.477 1.00 95.00 322 LYS A O 1
ATOM 2554 N N . THR A 1 323 ? -7.897 1.263 -22.460 1.00 95.88 323 THR A N 1
ATOM 2555 C CA . THR A 1 323 ? -9.235 1.884 -22.555 1.00 95.88 323 THR A CA 1
ATOM 2556 C C . THR A 1 323 ? -9.414 3.066 -21.593 1.00 95.88 323 THR A C 1
ATOM 2558 O O . THR A 1 323 ? -10.535 3.384 -21.192 1.00 95.88 323 THR A O 1
ATOM 2561 N N . ILE A 1 324 ? -8.321 3.686 -21.139 1.00 95.44 324 ILE A N 1
ATOM 2562 C CA . ILE A 1 324 ? -8.384 4.952 -20.394 1.00 95.44 324 ILE A CA 1
ATOM 2563 C C . ILE A 1 324 ? -8.753 6.070 -21.375 1.00 95.44 324 ILE A C 1
ATOM 2565 O O . ILE A 1 324 ? -8.190 6.140 -22.462 1.00 95.44 324 ILE A O 1
ATOM 2569 N N . THR A 1 325 ? -9.676 6.952 -20.989 1.00 96.25 325 THR A N 1
ATOM 2570 C CA . THR A 1 325 ? -10.045 8.132 -21.787 1.00 96.25 325 THR A CA 1
ATOM 2571 C C . THR A 1 325 ? -9.040 9.270 -21.596 1.00 96.25 325 THR A C 1
ATOM 2573 O O . THR A 1 325 ? -8.387 9.354 -20.556 1.00 96.25 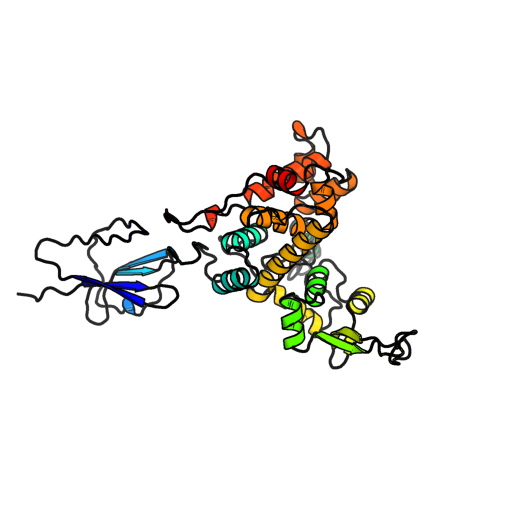325 THR A O 1
ATOM 2576 N N . GLU A 1 326 ? -8.946 10.194 -22.557 1.00 96.69 326 GLU A N 1
ATOM 2577 C CA . GLU A 1 326 ? -8.091 11.391 -22.442 1.00 96.69 326 GLU A CA 1
ATOM 2578 C C . GLU A 1 326 ? -8.397 12.204 -21.175 1.00 96.69 326 GLU A C 1
ATOM 2580 O O . GLU A 1 326 ? -7.487 12.601 -20.450 1.00 96.69 326 GLU A O 1
ATOM 2585 N N . GLU A 1 327 ? -9.679 12.377 -20.840 1.00 96.25 327 GLU A N 1
ATOM 2586 C CA . GLU A 1 327 ? -10.089 13.092 -19.629 1.00 96.25 327 GLU A CA 1
ATOM 2587 C C . GLU A 1 327 ? -9.590 12.396 -18.351 1.00 96.25 327 GLU A C 1
ATOM 2589 O O . GLU A 1 327 ? -9.039 13.046 -17.458 1.00 96.25 327 GLU A O 1
ATOM 2594 N N . SER A 1 328 ? -9.756 11.072 -18.255 1.00 95.25 328 SER A N 1
ATOM 2595 C CA . SER A 1 328 ? -9.278 10.296 -17.109 1.00 95.25 328 SER A CA 1
ATOM 2596 C C . SER A 1 328 ? -7.752 10.287 -17.032 1.00 95.25 328 SER A C 1
ATOM 2598 O O . SER A 1 328 ? -7.206 10.488 -15.949 1.00 95.25 328 SER A O 1
ATOM 2600 N N . ALA A 1 329 ? -7.058 10.116 -18.160 1.00 97.00 329 ALA A N 1
ATOM 2601 C CA . ALA A 1 329 ? -5.599 10.156 -18.217 1.00 97.00 329 ALA A CA 1
ATOM 2602 C C . ALA A 1 329 ? -5.052 11.521 -17.786 1.00 97.00 329 ALA A C 1
ATOM 2604 O O . ALA A 1 329 ? -4.114 11.580 -16.994 1.00 97.00 329 ALA A O 1
ATOM 2605 N N . HIS A 1 330 ? -5.671 12.616 -18.239 1.00 97.06 330 HIS A N 1
ATOM 2606 C CA . HIS A 1 330 ? -5.326 13.968 -17.814 1.00 97.06 330 HIS A CA 1
ATOM 2607 C C . HIS A 1 330 ? -5.493 14.135 -16.300 1.00 97.06 330 HIS A C 1
ATOM 2609 O O . HIS A 1 330 ? -4.557 14.563 -15.623 1.00 97.06 330 HIS A O 1
ATOM 2615 N N . LYS A 1 331 ? -6.655 13.752 -15.747 1.00 95.19 331 LYS A N 1
ATOM 2616 C CA . LYS A 1 331 ? -6.925 13.843 -14.302 1.00 95.19 331 LYS A CA 1
ATOM 2617 C C . LYS A 1 331 ? -5.906 13.053 -13.481 1.00 95.19 331 LYS A C 1
ATOM 2619 O O . LYS A 1 331 ? -5.360 13.598 -12.522 1.00 95.19 331 LYS A O 1
ATOM 2624 N N . LEU A 1 332 ? -5.638 11.803 -13.865 1.00 95.06 332 LEU A N 1
ATOM 2625 C CA . LEU A 1 332 ? -4.677 10.935 -13.184 1.00 95.06 332 LEU A CA 1
ATOM 2626 C C . LEU A 1 332 ? -3.269 11.524 -13.260 1.00 95.06 332 LEU A C 1
ATOM 2628 O O . LEU A 1 332 ? -2.671 11.805 -12.224 1.00 95.06 332 LEU A O 1
ATOM 2632 N N . LEU A 1 333 ? -2.777 11.822 -14.463 1.00 95.81 333 LEU A N 1
ATOM 2633 C CA . LEU A 1 333 ? -1.418 12.322 -14.644 1.00 95.81 333 LEU A CA 1
ATOM 2634 C C . LEU A 1 333 ? -1.189 13.638 -13.888 1.00 95.81 333 LEU A C 1
ATOM 2636 O O . LEU A 1 333 ? -0.187 13.791 -13.191 1.00 95.81 333 LEU A O 1
ATOM 2640 N N . VAL A 1 334 ? -2.133 14.582 -13.952 1.00 93.94 334 VAL A N 1
ATOM 2641 C CA . VAL A 1 334 ? -2.040 15.842 -13.198 1.00 93.94 334 VAL A CA 1
ATOM 2642 C C . VAL A 1 334 ? -2.031 15.598 -11.692 1.00 93.94 334 VAL A C 1
ATOM 2644 O O . VAL A 1 334 ? -1.256 16.249 -10.990 1.00 93.94 334 VAL A O 1
ATOM 2647 N N . ALA A 1 335 ? -2.851 14.677 -11.183 1.00 89.31 335 ALA A N 1
ATOM 2648 C CA . ALA A 1 335 ? -2.870 14.357 -9.758 1.00 89.31 335 ALA A CA 1
ATOM 2649 C C . ALA A 1 335 ? -1.537 13.757 -9.280 1.00 89.31 335 ALA A C 1
ATOM 2651 O O . ALA A 1 335 ? -1.100 14.045 -8.167 1.00 89.31 335 ALA A O 1
ATOM 2652 N N . GLN A 1 336 ? -0.877 12.971 -10.131 1.00 91.19 336 GLN A N 1
ATOM 2653 C CA . GLN A 1 336 ? 0.303 12.187 -9.771 1.00 91.19 336 GLN A CA 1
ATOM 2654 C C . GLN A 1 336 ? 1.610 12.975 -9.920 1.00 91.19 336 GLN A C 1
ATOM 2656 O O . GLN A 1 336 ? 2.475 12.921 -9.046 1.00 91.19 336 GLN A O 1
ATOM 2661 N N . VAL A 1 337 ? 1.764 13.747 -11.003 1.00 91.94 337 VAL A N 1
ATOM 2662 C CA . VAL A 1 337 ? 3.009 14.493 -11.278 1.00 91.94 337 VAL A CA 1
ATOM 2663 C C . VAL A 1 337 ? 2.859 16.012 -11.215 1.00 91.94 337 VAL A C 1
ATOM 2665 O O . VAL A 1 33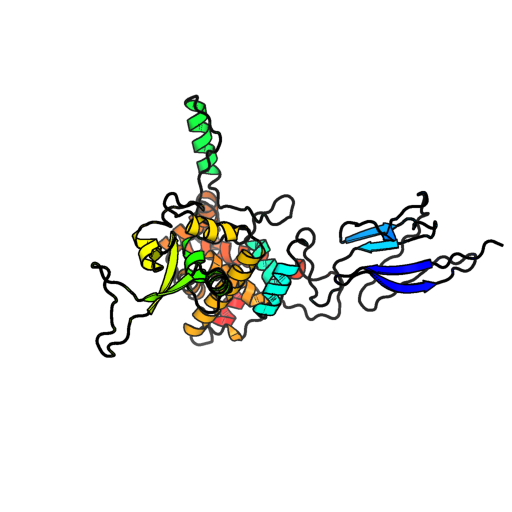7 ? 3.861 16.733 -11.258 1.00 91.94 337 VAL A O 1
ATOM 2668 N N . GLY A 1 338 ? 1.631 16.518 -11.087 1.00 91.31 338 GLY A N 1
ATOM 2669 C CA . GLY A 1 338 ? 1.307 17.941 -11.152 1.00 91.31 338 GLY A CA 1
ATOM 2670 C C . GLY A 1 338 ? 1.173 18.465 -12.586 1.00 91.31 338 GLY A C 1
ATOM 2671 O O . GLY A 1 338 ? 1.801 17.963 -13.519 1.00 91.31 338 GLY A O 1
ATOM 2672 N N . ALA A 1 339 ? 0.394 19.538 -12.760 1.00 91.94 339 ALA A N 1
ATOM 2673 C CA . ALA A 1 339 ? 0.009 20.073 -14.073 1.00 91.94 339 ALA A CA 1
ATOM 2674 C C . ALA A 1 339 ? 1.194 20.374 -15.009 1.00 91.94 339 ALA A C 1
ATOM 2676 O O . ALA A 1 339 ? 1.160 20.023 -16.185 1.00 91.94 339 ALA A O 1
ATOM 2677 N N . LYS A 1 340 ? 2.277 20.964 -14.483 1.00 92.94 340 LYS A N 1
ATOM 2678 C CA . LYS A 1 340 ? 3.464 21.308 -15.285 1.00 92.94 340 LYS A CA 1
ATOM 2679 C C . LYS A 1 340 ? 4.147 20.069 -15.873 1.00 92.94 340 LYS A C 1
ATOM 2681 O O . LYS A 1 340 ? 4.506 20.069 -17.045 1.00 92.94 340 LYS A O 1
ATOM 2686 N N . LYS A 1 341 ? 4.341 19.021 -15.064 1.00 95.25 341 LYS A N 1
ATOM 2687 C CA . LYS A 1 341 ? 4.955 17.773 -15.540 1.00 95.25 341 LYS A CA 1
ATOM 2688 C C . LYS A 1 341 ? 3.999 16.984 -16.424 1.00 95.25 341 LYS A C 1
ATOM 2690 O O . LYS A 1 341 ? 4.459 16.391 -17.388 1.00 95.25 341 LYS A O 1
ATOM 2695 N N . ALA A 1 342 ? 2.700 17.011 -16.132 1.00 96.25 342 ALA A N 1
ATOM 2696 C CA . ALA A 1 342 ? 1.696 16.377 -16.977 1.00 96.25 342 ALA A CA 1
ATOM 2697 C C . ALA A 1 342 ? 1.746 16.949 -18.400 1.00 96.25 342 ALA A C 1
ATOM 2699 O O . ALA A 1 342 ? 1.896 16.190 -19.346 1.00 96.25 342 ALA A O 1
ATOM 2700 N N . ALA A 1 343 ? 1.748 18.280 -18.540 1.00 95.25 343 ALA A N 1
ATOM 2701 C CA . ALA A 1 343 ? 1.912 18.938 -19.837 1.00 95.25 343 ALA A CA 1
ATOM 2702 C C . ALA A 1 343 ? 3.238 18.570 -20.525 1.00 95.25 343 ALA A C 1
ATOM 2704 O O . ALA A 1 343 ? 3.261 18.358 -21.733 1.00 95.25 343 ALA A O 1
ATOM 2705 N N . TRP A 1 344 ? 4.336 18.458 -19.767 1.00 96.19 344 TRP A N 1
ATOM 2706 C CA . TRP A 1 344 ? 5.619 18.018 -20.321 1.00 96.19 344 TRP A CA 1
ATOM 2707 C C . TRP A 1 344 ? 5.541 16.603 -20.905 1.00 96.19 344 TRP A C 1
ATOM 2709 O O . TRP A 1 344 ? 5.886 16.433 -22.067 1.00 96.19 344 TRP A O 1
ATOM 2719 N N . TYR A 1 345 ? 5.036 15.618 -20.150 1.00 96.94 345 TYR A N 1
ATOM 2720 C CA . TYR A 1 345 ? 4.883 14.242 -20.642 1.00 96.94 345 TYR A CA 1
ATOM 2721 C C . TYR A 1 345 ? 3.988 14.179 -21.879 1.00 96.94 345 TYR A C 1
ATOM 2723 O O . TYR A 1 345 ? 4.328 13.501 -22.841 1.00 96.94 345 TYR A O 1
ATOM 2731 N N . THR A 1 346 ? 2.877 14.911 -21.886 1.00 95.81 346 THR A N 1
ATOM 2732 C CA . THR A 1 346 ? 1.947 14.970 -23.021 1.00 95.81 346 THR A CA 1
ATOM 2733 C C . THR A 1 346 ? 2.595 15.530 -24.296 1.00 95.81 346 THR A C 1
ATOM 2735 O O . THR A 1 346 ? 2.288 15.065 -25.391 1.00 95.81 346 THR A O 1
ATOM 2738 N N . ASN A 1 347 ? 3.527 16.478 -24.158 1.00 95.00 347 ASN A N 1
ATOM 2739 C CA . ASN A 1 347 ? 4.180 17.170 -25.276 1.00 95.00 347 ASN A CA 1
ATOM 2740 C C . ASN A 1 347 ? 5.522 16.555 -25.711 1.00 95.00 347 ASN A C 1
ATOM 2742 O O . ASN A 1 347 ? 6.202 17.124 -26.565 1.00 95.00 347 ASN A O 1
ATOM 2746 N N . ILE A 1 348 ? 5.926 15.413 -25.146 1.00 94.50 348 ILE A N 1
ATOM 2747 C CA . ILE A 1 348 ? 7.044 14.631 -25.694 1.00 94.50 348 ILE A CA 1
ATOM 2748 C C . ILE A 1 348 ? 6.680 14.217 -27.132 1.00 94.50 348 ILE A C 1
ATOM 2750 O O . ILE A 1 348 ? 5.536 13.799 -27.338 1.00 94.50 348 ILE A O 1
ATOM 2754 N N . PRO A 1 349 ? 7.611 14.292 -28.109 1.00 94.12 349 PRO A N 1
ATOM 2755 C CA . PRO A 1 349 ? 7.321 13.999 -29.514 1.00 94.12 349 PRO A CA 1
ATOM 2756 C C . PRO A 1 349 ? 6.537 12.699 -29.740 1.00 94.12 349 PRO A C 1
ATOM 2758 O O . PRO A 1 349 ? 5.519 12.723 -30.413 1.00 94.12 349 PRO A O 1
ATOM 2761 N N . ASP A 1 350 ? 6.902 11.595 -29.087 1.00 92.69 350 ASP A N 1
ATOM 2762 C CA . ASP A 1 350 ? 6.224 10.296 -29.264 1.00 92.69 350 ASP A CA 1
ATOM 2763 C C . ASP A 1 350 ? 4.758 10.272 -28.778 1.00 92.69 350 ASP A C 1
ATOM 2765 O O . ASP A 1 350 ? 3.941 9.436 -29.197 1.00 92.69 350 ASP A O 1
ATOM 2769 N N . ASN A 1 351 ? 4.400 11.203 -27.889 1.00 94.19 351 ASN A N 1
ATOM 2770 C CA . ASN A 1 351 ? 3.080 11.275 -27.277 1.00 94.19 351 ASN A CA 1
ATOM 2771 C C . ASN A 1 351 ? 2.094 12.134 -28.079 1.00 94.19 351 ASN A C 1
ATOM 2773 O O . ASN A 1 351 ? 0.892 11.987 -27.863 1.00 94.19 351 ASN A O 1
ATOM 2777 N N . ASN A 1 352 ? 2.550 12.954 -29.038 1.00 92.62 352 ASN A N 1
ATOM 2778 C CA . ASN A 1 352 ? 1.703 13.755 -29.940 1.00 92.62 352 ASN A CA 1
ATOM 2779 C C . ASN A 1 352 ? 0.552 14.506 -29.235 1.00 92.62 352 ASN A C 1
ATOM 2781 O O . ASN A 1 352 ? -0.566 14.554 -29.745 1.00 92.62 352 ASN A O 1
ATOM 2785 N N . GLY A 1 353 ? 0.782 15.051 -28.037 1.00 93.75 353 GLY A N 1
ATOM 2786 C CA . GLY A 1 353 ? -0.249 15.787 -27.301 1.00 93.75 353 GLY A CA 1
ATOM 2787 C C . GLY A 1 353 ? -1.305 14.914 -26.600 1.00 93.75 353 GLY A C 1
ATOM 2788 O O . GLY A 1 353 ? -2.274 15.456 -26.075 1.00 93.75 353 GLY A O 1
ATOM 2789 N N . SER A 1 354 ? -1.140 13.586 -26.553 1.00 97.38 354 SER A N 1
ATOM 2790 C CA . SER A 1 354 ? -2.068 12.659 -25.883 1.00 97.38 354 SER A CA 1
ATOM 2791 C C . SER A 1 354 ? -1.734 12.487 -24.399 1.00 97.38 354 SER A C 1
ATOM 2793 O O . SER A 1 354 ? -0.639 12.034 -24.041 1.00 97.38 354 SER A O 1
ATOM 2795 N N . TYR A 1 355 ? -2.701 12.768 -23.518 1.00 97.50 355 TYR A N 1
ATOM 2796 C CA . TYR A 1 355 ? -2.570 12.456 -22.095 1.00 97.50 355 TYR A CA 1
ATOM 2797 C C . TYR A 1 355 ? -2.604 10.953 -21.844 1.00 97.50 355 TYR A C 1
ATOM 2799 O O . TYR A 1 355 ? -1.953 10.504 -20.904 1.00 97.50 355 TYR A O 1
ATOM 2807 N N . ILE A 1 356 ? -3.293 10.160 -22.674 1.00 97.69 356 ILE A N 1
ATOM 2808 C CA . ILE A 1 356 ? -3.262 8.692 -22.567 1.00 97.69 356 ILE A CA 1
ATOM 2809 C C . ILE A 1 356 ? -1.825 8.186 -22.727 1.00 97.69 356 ILE A C 1
ATOM 2811 O O . ILE A 1 356 ? -1.331 7.448 -21.868 1.00 97.69 356 ILE A O 1
ATOM 2815 N N . LYS A 1 357 ? -1.136 8.610 -23.796 1.00 97.62 357 LYS A N 1
ATOM 2816 C CA . LYS A 1 357 ? 0.255 8.210 -24.049 1.00 97.62 357 LYS A CA 1
ATOM 2817 C C . LYS A 1 357 ? 1.208 8.772 -22.995 1.00 97.62 357 LYS A C 1
ATOM 2819 O O . LYS A 1 357 ? 2.005 8.016 -22.445 1.00 97.62 357 LYS A O 1
ATOM 2824 N N . GLY A 1 358 ? 1.066 10.052 -22.640 1.00 97.62 358 GLY A N 1
ATOM 2825 C CA . GLY A 1 358 ? 1.868 10.689 -21.591 1.00 97.62 358 GLY A CA 1
ATOM 2826 C C . GLY A 1 358 ? 1.735 10.002 -20.229 1.00 97.62 358 GLY A C 1
ATOM 2827 O O . GLY A 1 358 ? 2.740 9.733 -19.571 1.00 97.62 358 GLY A O 1
ATOM 2828 N N . HIS A 1 359 ? 0.510 9.650 -19.829 1.00 97.62 359 HIS A N 1
ATOM 2829 C CA . HIS A 1 359 ? 0.242 8.934 -18.582 1.00 97.62 359 HIS A CA 1
ATOM 2830 C C . HIS A 1 359 ? 0.844 7.530 -18.593 1.00 97.62 359 HIS A C 1
ATOM 2832 O O . HIS A 1 359 ? 1.512 7.149 -17.632 1.00 97.62 359 HIS A O 1
ATOM 2838 N N . ARG A 1 360 ? 0.659 6.779 -19.687 1.00 97.50 360 ARG A N 1
ATOM 2839 C CA . ARG A 1 360 ? 1.243 5.442 -19.830 1.00 97.50 360 ARG A CA 1
ATOM 2840 C C . ARG A 1 360 ? 2.766 5.482 -19.790 1.00 97.50 360 ARG A C 1
ATOM 2842 O O . ARG A 1 360 ? 3.355 4.743 -19.014 1.00 97.50 360 ARG A O 1
ATOM 2849 N N . MET A 1 361 ? 3.387 6.378 -20.557 1.00 97.06 361 MET A N 1
ATOM 2850 C CA . MET A 1 361 ? 4.840 6.543 -20.588 1.00 97.06 361 MET A CA 1
ATOM 2851 C C . MET A 1 361 ? 5.397 6.839 -19.194 1.00 97.06 361 MET A C 1
ATOM 2853 O O . MET A 1 361 ? 6.329 6.169 -18.752 1.00 97.06 361 MET A O 1
ATOM 2857 N N . TRP A 1 362 ? 4.818 7.817 -18.490 1.00 97.19 362 TRP A N 1
ATOM 2858 C CA . TRP A 1 362 ? 5.266 8.172 -17.147 1.00 97.19 362 TRP A CA 1
ATOM 2859 C C . TRP A 1 362 ? 5.130 7.004 -16.168 1.00 97.19 362 TRP A C 1
ATOM 2861 O O . TRP A 1 362 ? 6.095 6.683 -15.472 1.00 97.19 362 TRP A O 1
ATOM 2871 N N . LEU A 1 363 ? 3.949 6.382 -16.105 1.00 97.56 363 LEU A N 1
ATOM 2872 C CA . LEU A 1 363 ? 3.659 5.363 -15.103 1.00 97.56 363 LEU A CA 1
ATOM 2873 C C . LEU A 1 363 ? 4.467 4.085 -15.349 1.00 97.56 363 LEU A C 1
ATOM 2875 O O . LEU A 1 363 ? 5.051 3.558 -14.404 1.00 97.56 363 LEU A O 1
ATOM 2879 N N . SER A 1 364 ? 4.562 3.629 -16.603 1.00 97.50 364 SER A N 1
ATOM 2880 C CA . SER A 1 364 ? 5.370 2.457 -16.959 1.00 97.50 364 SER A CA 1
ATOM 2881 C C . SER A 1 364 ? 6.846 2.695 -16.629 1.00 97.50 364 SER A C 1
ATOM 2883 O O . SER A 1 364 ? 7.444 1.895 -15.913 1.00 97.50 364 SER A O 1
ATOM 2885 N N . TYR A 1 365 ? 7.406 3.849 -17.018 1.00 96.81 365 TYR A N 1
ATOM 2886 C CA . TYR A 1 365 ? 8.786 4.204 -16.671 1.00 96.81 365 TYR A CA 1
ATOM 2887 C C . TYR A 1 365 ? 9.013 4.286 -15.156 1.00 96.81 365 TYR A C 1
ATOM 2889 O O . TYR A 1 365 ? 10.026 3.807 -14.644 1.00 96.81 365 TYR A O 1
ATOM 2897 N N . TYR A 1 366 ? 8.080 4.896 -14.419 1.00 97.06 366 TYR A N 1
ATOM 2898 C CA . TYR A 1 366 ? 8.202 5.028 -12.972 1.00 97.06 366 TYR A CA 1
ATOM 2899 C C . TYR A 1 366 ? 8.191 3.664 -12.278 1.00 97.06 366 TYR A C 1
ATOM 2901 O O . TYR A 1 366 ? 9.033 3.429 -11.411 1.00 97.06 366 TYR A O 1
ATOM 2909 N N . ILE A 1 367 ? 7.272 2.771 -12.660 1.00 98.00 367 ILE A N 1
ATOM 2910 C CA . ILE A 1 367 ? 7.169 1.420 -12.097 1.00 98.00 367 ILE A CA 1
ATOM 2911 C C . ILE A 1 367 ? 8.424 0.614 -12.416 1.00 98.00 367 ILE A C 1
ATOM 2913 O O . ILE A 1 367 ? 9.003 0.021 -11.510 1.00 98.00 367 ILE A O 1
ATOM 2917 N N . ASP A 1 368 ? 8.885 0.640 -13.666 1.00 97.69 368 ASP A N 1
ATOM 2918 C CA . ASP A 1 368 ? 10.079 -0.099 -14.084 1.00 97.69 368 ASP A CA 1
ATOM 2919 C C . ASP A 1 368 ? 11.335 0.354 -13.347 1.00 97.69 368 ASP A C 1
ATOM 2921 O O . ASP A 1 368 ? 12.166 -0.466 -12.966 1.00 97.69 368 ASP A O 1
ATOM 2925 N N . LYS A 1 369 ? 11.449 1.657 -13.086 1.00 96.25 369 LYS A N 1
ATOM 2926 C CA . LYS A 1 369 ? 12.560 2.210 -12.317 1.00 96.25 369 LYS A CA 1
ATOM 2927 C C . LYS A 1 369 ? 12.454 1.915 -10.819 1.00 96.25 369 LYS A C 1
ATOM 2929 O O . LYS A 1 369 ? 13.476 1.710 -10.166 1.00 96.25 369 LYS A O 1
ATOM 2934 N N . SER A 1 370 ? 11.249 1.988 -10.259 1.00 95.00 370 SER A N 1
ATOM 2935 C CA . SER A 1 370 ? 11.043 1.968 -8.805 1.00 95.00 370 SER A CA 1
ATOM 2936 C C . SER A 1 370 ? 10.924 0.553 -8.245 1.00 95.00 370 SER A C 1
ATOM 2938 O O . SER A 1 370 ? 11.418 0.290 -7.148 1.00 95.00 370 SER A O 1
ATOM 2940 N N . ILE A 1 371 ? 10.326 -0.368 -9.001 1.00 96.81 371 ILE A N 1
ATOM 2941 C CA . ILE A 1 371 ? 10.229 -1.786 -8.646 1.00 96.81 371 ILE A CA 1
ATOM 2942 C C . ILE A 1 371 ? 11.476 -2.502 -9.169 1.00 96.81 371 ILE A C 1
ATOM 2944 O O . ILE A 1 371 ? 11.435 -3.264 -10.131 1.00 96.81 371 ILE A O 1
ATOM 2948 N N . ASN A 1 372 ? 12.608 -2.207 -8.529 1.00 93.44 372 ASN A N 1
ATOM 2949 C CA . ASN A 1 372 ? 13.889 -2.847 -8.801 1.00 93.44 372 ASN A CA 1
ATOM 2950 C C . ASN A 1 372 ? 14.328 -3.674 -7.584 1.00 93.44 372 ASN A C 1
ATOM 2952 O O . ASN A 1 372 ? 14.766 -3.123 -6.569 1.00 93.44 372 ASN A O 1
ATOM 2956 N N . LEU A 1 373 ? 14.212 -4.998 -7.714 1.00 94.12 373 LEU A N 1
ATOM 2957 C CA . LEU A 1 373 ? 14.540 -5.960 -6.664 1.00 94.12 373 LEU A CA 1
ATOM 2958 C C . LEU A 1 373 ? 16.048 -6.122 -6.439 1.00 94.12 373 LEU A C 1
ATOM 2960 O O . LEU A 1 373 ? 16.435 -6.531 -5.349 1.00 94.12 373 LEU A O 1
ATOM 2964 N N . GLU A 1 374 ? 16.909 -5.775 -7.403 1.00 90.81 374 GLU A N 1
ATOM 2965 C CA . GLU A 1 374 ? 18.371 -5.888 -7.251 1.00 90.81 374 GLU A CA 1
ATOM 2966 C C . GLU A 1 374 ? 18.885 -5.108 -6.039 1.00 90.81 374 GLU A C 1
ATOM 2968 O O . GLU A 1 374 ? 19.816 -5.544 -5.365 1.00 90.81 374 GLU A O 1
ATOM 2973 N N . ASN A 1 375 ? 18.222 -3.995 -5.716 1.00 91.31 375 ASN A N 1
ATOM 2974 C CA . ASN A 1 375 ? 18.533 -3.163 -4.554 1.00 91.31 375 ASN A CA 1
ATOM 2975 C C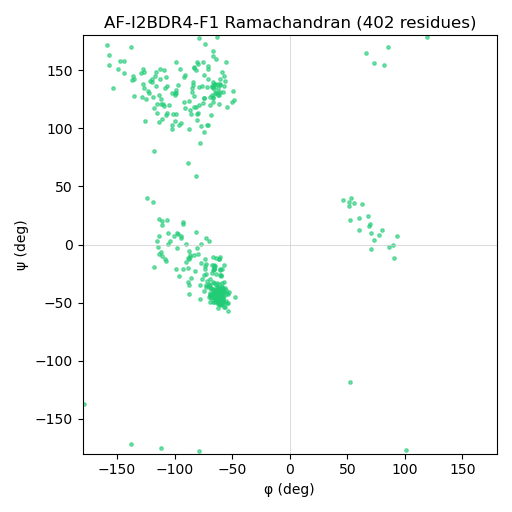 . ASN A 1 375 ? 18.270 -3.861 -3.210 1.00 91.31 375 ASN A C 1
ATOM 2977 O O . ASN A 1 375 ? 18.758 -3.397 -2.179 1.00 91.31 375 ASN A O 1
ATOM 2981 N N . PHE A 1 376 ? 17.477 -4.934 -3.220 1.00 93.69 376 PHE A N 1
ATOM 2982 C CA . PHE A 1 376 ? 17.020 -5.646 -2.029 1.00 93.69 376 PHE A CA 1
ATOM 2983 C C . PHE A 1 376 ? 17.566 -7.067 -1.926 1.00 93.69 376 PHE A C 1
ATOM 2985 O O . PHE A 1 376 ? 17.306 -7.732 -0.926 1.00 93.69 376 PHE A O 1
ATOM 2992 N N . TYR A 1 377 ? 18.342 -7.527 -2.907 1.00 91.06 377 TYR A N 1
ATOM 2993 C CA . TYR A 1 377 ? 19.090 -8.775 -2.792 1.00 91.06 377 TYR A CA 1
ATOM 2994 C C . TYR A 1 377 ? 20.409 -8.568 -2.048 1.00 91.06 377 TYR A C 1
ATOM 2996 O O . TYR A 1 377 ? 21.014 -7.491 -2.098 1.00 91.06 377 TYR A O 1
ATOM 3004 N N . CYS A 1 378 ? 20.906 -9.607 -1.377 1.00 84.25 378 CYS A N 1
ATOM 3005 C CA . CYS A 1 378 ? 22.229 -9.533 -0.787 1.00 84.25 378 CYS A CA 1
ATOM 3006 C C . CYS A 1 378 ? 23.316 -9.434 -1.869 1.00 84.25 378 CYS A C 1
ATOM 3008 O O . CYS A 1 378 ? 23.285 -10.136 -2.888 1.00 84.25 378 CYS A O 1
ATOM 3010 N N . PRO A 1 379 ? 24.349 -8.603 -1.649 1.00 76.75 379 PRO A N 1
ATOM 3011 C CA . PRO A 1 379 ? 25.481 -8.563 -2.556 1.00 76.75 379 PRO A CA 1
ATOM 3012 C C . PRO A 1 379 ? 26.258 -9.886 -2.477 1.00 76.75 379 PRO A C 1
ATOM 3014 O O . PRO A 1 379 ? 26.566 -10.366 -1.386 1.00 76.75 379 PRO A O 1
ATOM 3017 N N . LYS A 1 380 ? 26.658 -10.418 -3.641 1.00 68.31 380 LYS A N 1
ATOM 3018 C CA . LYS A 1 380 ? 27.587 -11.558 -3.791 1.00 68.31 380 LYS A CA 1
ATOM 3019 C C . LYS A 1 380 ? 27.075 -12.927 -3.312 1.00 68.31 380 LYS A C 1
ATOM 3021 O O . LYS A 1 380 ? 27.896 -13.790 -3.009 1.00 68.31 380 LYS A O 1
ATOM 3026 N N . ILE A 1 381 ? 25.761 -13.154 -3.273 1.00 64.38 381 ILE A N 1
ATOM 3027 C CA . ILE A 1 381 ? 25.232 -14.525 -3.217 1.00 64.38 381 ILE A CA 1
ATOM 3028 C C . ILE A 1 381 ? 25.129 -15.049 -4.654 1.00 64.38 381 ILE A C 1
ATOM 3030 O O . ILE A 1 381 ? 24.355 -14.527 -5.449 1.00 64.38 381 ILE A O 1
ATOM 3034 N N . GLU A 1 382 ? 25.956 -16.040 -4.992 1.00 54.56 382 GLU A N 1
ATOM 3035 C CA . GLU A 1 382 ? 26.007 -16.655 -6.334 1.00 54.56 382 GLU A CA 1
ATOM 3036 C C . GLU A 1 382 ? 25.001 -17.810 -6.507 1.00 54.56 382 GLU A C 1
ATOM 3038 O O . GLU A 1 382 ? 24.817 -18.299 -7.614 1.00 54.56 382 GLU A O 1
ATOM 3043 N N . PHE A 1 383 ? 24.344 -18.248 -5.425 1.00 56.72 383 PHE A N 1
ATOM 3044 C CA . PHE A 1 383 ? 23.571 -19.501 -5.393 1.00 56.72 383 PHE A CA 1
ATOM 3045 C C . PHE A 1 383 ? 22.060 -19.328 -5.187 1.00 56.72 383 PHE A C 1
ATOM 3047 O O . PHE A 1 383 ? 21.356 -20.327 -5.052 1.00 56.72 383 PHE A O 1
ATOM 3054 N N . THR A 1 384 ? 21.553 -18.097 -5.119 1.00 67.00 384 THR A N 1
ATOM 3055 C CA . THR A 1 384 ? 20.112 -17.816 -5.085 1.00 67.00 384 THR A CA 1
ATOM 3056 C C . THR A 1 384 ? 19.631 -17.404 -6.467 1.00 67.00 384 THR A C 1
ATOM 3058 O O . THR A 1 384 ? 20.202 -16.515 -7.097 1.00 67.00 384 THR A O 1
ATOM 3061 N N . GLU A 1 385 ? 18.574 -18.063 -6.942 1.00 78.88 385 GLU A N 1
ATOM 3062 C CA . GLU A 1 385 ? 17.906 -17.688 -8.185 1.00 78.88 385 GLU A CA 1
ATOM 3063 C C . GLU A 1 385 ? 17.134 -16.388 -7.951 1.00 78.88 385 GLU A C 1
ATOM 3065 O O . GLU A 1 385 ? 16.092 -16.356 -7.291 1.00 78.88 385 GLU A O 1
ATOM 3070 N N . LYS A 1 386 ? 17.696 -15.284 -8.442 1.00 87.56 386 LYS A N 1
ATOM 3071 C CA . LYS A 1 386 ? 17.077 -13.968 -8.323 1.00 87.56 386 LYS A CA 1
ATOM 3072 C C . LYS A 1 386 ? 15.913 -13.883 -9.292 1.00 87.56 386 LYS A C 1
ATOM 3074 O O . LYS A 1 386 ? 16.078 -14.082 -10.491 1.00 87.56 386 LYS A O 1
ATOM 3079 N N . GLN A 1 387 ? 14.741 -13.541 -8.772 1.00 90.31 387 GLN A N 1
ATOM 3080 C CA . GLN A 1 387 ? 13.598 -13.250 -9.622 1.00 90.31 387 GLN A CA 1
ATOM 3081 C C . GLN A 1 387 ? 13.772 -11.876 -10.260 1.00 90.31 387 GLN A C 1
ATOM 3083 O O . GLN A 1 387 ? 13.879 -10.862 -9.563 1.00 90.31 387 GLN A O 1
ATOM 3088 N N . GLU A 1 388 ? 13.770 -11.858 -11.585 1.00 86.25 388 GLU A N 1
ATOM 3089 C CA . GLU A 1 388 ? 13.750 -10.644 -12.386 1.00 86.25 388 GLU A CA 1
ATOM 3090 C C . GLU A 1 388 ? 12.331 -10.343 -12.870 1.00 86.25 388 GLU A C 1
ATOM 3092 O O . GLU A 1 388 ? 11.478 -11.226 -12.988 1.00 86.25 388 GLU A O 1
ATOM 3097 N N . SER A 1 389 ? 12.085 -9.072 -13.179 1.00 86.94 389 SER A N 1
ATOM 3098 C CA . SER A 1 389 ? 10.878 -8.661 -13.889 1.00 86.94 389 SER A CA 1
ATOM 3099 C C . SER A 1 389 ? 11.274 -7.932 -15.165 1.00 86.94 389 SER A C 1
ATOM 3101 O O . SER A 1 389 ? 12.074 -6.996 -15.128 1.00 86.94 389 SER A O 1
ATOM 3103 N N . GLY A 1 390 ? 10.681 -8.331 -16.293 1.00 89.56 390 GLY A N 1
ATOM 3104 C CA . GLY A 1 390 ? 10.708 -7.522 -17.513 1.00 89.56 390 GLY A CA 1
ATOM 3105 C C . GLY A 1 390 ? 9.984 -6.186 -17.306 1.00 89.56 390 GLY A C 1
ATOM 3106 O O . GLY A 1 390 ? 9.441 -5.931 -16.231 1.00 89.56 390 GLY A O 1
ATOM 3107 N N . SER A 1 391 ? 9.945 -5.322 -18.323 1.00 96.25 391 SER A N 1
ATOM 3108 C CA . SER A 1 391 ? 9.205 -4.049 -18.247 1.00 96.25 391 SER A CA 1
ATOM 3109 C C . SER A 1 391 ? 7.728 -4.257 -17.881 1.00 96.25 391 SER A C 1
ATOM 3111 O O . SER A 1 391 ? 7.163 -5.327 -18.116 1.00 96.25 391 SER A O 1
ATOM 3113 N N . LEU A 1 392 ? 7.068 -3.234 -17.334 1.00 97.38 392 LEU A N 1
ATOM 3114 C CA . LEU A 1 392 ? 5.645 -3.295 -17.000 1.00 97.38 392 LEU A CA 1
ATOM 3115 C C . LEU A 1 392 ? 4.809 -3.668 -18.226 1.00 97.38 392 LEU A C 1
ATOM 3117 O O . LEU A 1 392 ? 3.848 -4.417 -18.099 1.00 97.38 392 LEU A O 1
ATOM 3121 N N . GLU A 1 393 ? 5.182 -3.178 -19.409 1.00 96.19 393 GLU A N 1
ATOM 3122 C CA . GLU A 1 393 ? 4.519 -3.544 -20.661 1.00 96.19 393 GLU A CA 1
ATOM 3123 C C . GLU A 1 393 ? 4.637 -5.049 -20.937 1.00 96.19 393 GLU A C 1
ATOM 3125 O O . GLU A 1 393 ? 3.625 -5.679 -21.223 1.00 96.19 393 GLU A O 1
ATOM 3130 N N . ASN A 1 394 ? 5.815 -5.656 -20.745 1.00 96.00 394 ASN A N 1
ATOM 3131 C CA . ASN A 1 394 ? 5.991 -7.104 -20.908 1.00 96.00 394 ASN A CA 1
ATOM 3132 C C . ASN A 1 394 ? 5.138 -7.896 -19.905 1.00 96.00 394 ASN A C 1
ATOM 3134 O O . ASN A 1 394 ? 4.496 -8.877 -20.277 1.00 96.00 394 ASN A O 1
ATOM 3138 N N . VAL A 1 395 ? 5.082 -7.447 -18.645 1.00 96.88 395 VAL A N 1
ATOM 3139 C CA . VAL A 1 395 ? 4.222 -8.061 -17.617 1.00 96.88 395 VAL A CA 1
ATOM 3140 C C . VAL A 1 395 ? 2.745 -7.941 -17.997 1.00 96.88 395 VAL A C 1
ATOM 3142 O O . VAL A 1 395 ? 1.981 -8.891 -17.843 1.00 96.88 395 VAL A O 1
ATOM 3145 N N . ILE A 1 396 ? 2.333 -6.785 -18.520 1.00 96.25 396 ILE A N 1
ATOM 3146 C CA . ILE A 1 396 ? 0.965 -6.537 -18.979 1.00 96.25 396 ILE A CA 1
ATOM 3147 C C . ILE A 1 396 ? 0.590 -7.462 -20.139 1.00 96.25 396 ILE A C 1
ATOM 3149 O O . ILE A 1 396 ? -0.512 -8.008 -20.131 1.00 96.25 396 ILE A O 1
ATOM 3153 N N . GLU A 1 397 ? 1.470 -7.645 -21.121 1.00 94.06 397 GLU A N 1
ATOM 3154 C CA . GLU A 1 397 ? 1.209 -8.553 -22.242 1.00 94.06 397 GLU A CA 1
ATOM 3155 C C . GLU A 1 397 ? 1.125 -10.012 -21.765 1.00 94.06 397 GLU A C 1
ATOM 3157 O O . GLU A 1 397 ? 0.195 -10.723 -22.142 1.00 94.06 397 GLU A O 1
ATOM 3162 N N . LYS A 1 398 ? 1.979 -10.424 -20.818 1.00 93.75 398 LYS A N 1
ATOM 3163 C CA . LYS A 1 398 ? 1.937 -11.766 -20.211 1.00 93.75 398 LYS A CA 1
ATOM 3164 C C . LYS A 1 398 ? 0.593 -12.093 -19.542 1.00 93.75 398 LYS A C 1
ATOM 3166 O O . LYS A 1 398 ? 0.119 -13.223 -19.643 1.00 93.75 398 LYS A O 1
ATOM 3171 N N . ILE A 1 399 ? -0.051 -11.125 -18.881 1.00 94.06 399 ILE A N 1
ATOM 3172 C CA . ILE A 1 399 ? -1.322 -11.365 -18.165 1.00 94.06 399 ILE A CA 1
ATOM 3173 C C . ILE A 1 399 ? -2.582 -11.200 -19.018 1.00 94.06 399 ILE A C 1
ATOM 3175 O O . ILE A 1 399 ? -3.665 -11.542 -18.545 1.00 94.06 399 ILE A O 1
ATOM 3179 N N . LYS A 1 400 ? -2.503 -10.641 -20.229 1.00 82.44 400 LYS A N 1
ATOM 3180 C CA . LYS A 1 400 ? -3.696 -10.434 -21.067 1.00 82.44 400 LYS A CA 1
ATOM 3181 C C . LYS A 1 400 ? -4.229 -11.723 -21.692 1.00 82.44 400 LYS A C 1
ATOM 3183 O O . LYS A 1 400 ? -5.433 -11.800 -21.916 1.00 82.44 400 LYS A O 1
ATOM 3188 N N . GLY A 1 401 ? -3.368 -12.721 -21.900 1.00 62.72 401 GLY A N 1
ATOM 3189 C CA . GLY A 1 401 ? -3.701 -13.925 -22.665 1.00 62.72 401 GLY A CA 1
ATOM 3190 C C . GLY A 1 401 ? -3.944 -13.626 -24.152 1.00 62.72 401 GLY A C 1
ATOM 3191 O O . GLY A 1 401 ? -4.147 -12.478 -24.538 1.00 62.72 401 GLY A O 1
ATOM 3192 N N . ASP A 1 402 ? -3.953 -14.665 -24.987 1.00 52.28 402 ASP A N 1
ATOM 3193 C CA . ASP A 1 402 ? -4.093 -14.560 -26.454 1.00 52.28 402 ASP A CA 1
ATOM 3194 C C . ASP A 1 402 ? -5.499 -14.133 -26.935 1.00 52.28 402 ASP A C 1
ATOM 3196 O O . ASP A 1 402 ? -5.771 -14.090 -28.132 1.00 52.28 402 ASP A O 1
ATOM 3200 N N . THR A 1 403 ? -6.422 -13.836 -26.017 1.00 44.00 403 THR A N 1
ATOM 3201 C CA . THR A 1 403 ? -7.839 -13.553 -26.309 1.00 44.00 403 THR A CA 1
ATOM 3202 C C . THR A 1 403 ? -8.273 -12.144 -25.893 1.00 44.00 403 THR A C 1
ATOM 3204 O O . THR A 1 403 ? -9.391 -11.968 -25.402 1.00 44.00 403 THR A O 1
ATOM 3207 N N . ALA A 1 404 ? -7.397 -11.147 -26.050 1.00 41.19 404 ALA A N 1
ATOM 3208 C CA . ALA A 1 404 ? -7.730 -9.729 -25.883 1.00 41.19 404 ALA A CA 1
ATOM 3209 C C . ALA A 1 404 ? -7.721 -8.981 -27.218 1.00 41.19 404 ALA A C 1
ATOM 3211 O O . ALA A 1 404 ? -6.692 -9.057 -27.926 1.00 41.19 404 ALA A O 1
#

pLDDT: mean 86.23, std 16.79, range [37.62, 98.75]

Sequence (404 aa):
MAKAEETRVFVNGAHGAREVAKFTPSEGKNDIRLTSPKVRIKGVTEPIKDRAGRIDLDKHPVNTVVSGRDSRGNPVIQINHTCPNQYDLHLGRNLNYWDQIIAASERSGIIPQSIAAVINAESAQIKGVWNKDSVAISRGKTKAAKALKEQRGESAEGVVIYASSAAGMTQFLNVTWLDETFRAGTYLNQKARERGVLADKPKRDVLNNIEYHPKTHRQIILPMFEIAPDTWWTKQQIIDNRLLRGITPYPPHATKALQAWLNLRFEPEFIIMAAVDYGLYNLAKLRDAGYNVDTLNDAEKAKIFYLTHHLGLGDAKRFIRKTITEESAHKLLVAQVGAKKAAWYTNIPDNNGSYIKGHRMWLSYYIDKSINLENFYCPKIEFTEKQESGSLENVIEKIKGDTA

Foldseek 3Di:
DPQQFKDWAWAQAPVGIDTDDIDGDDPPDDDDADDDVFDGDDDDDDDQPDDADCVVPDDDDAQDWDWHHHNVRHTDIYHRYHPDDPLLWDDDVQCVLVVLLVVLCVLQVFRSLLLS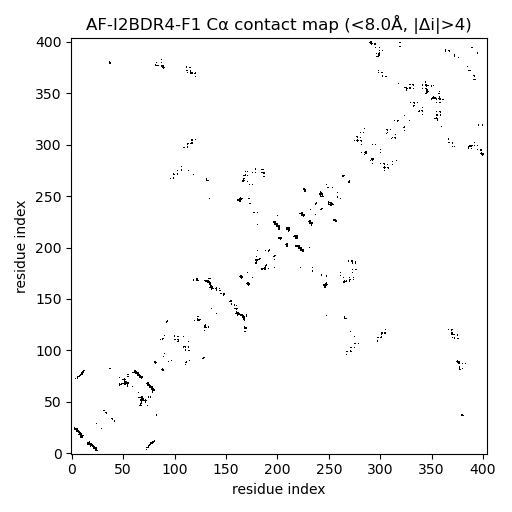LLLQLQFDDDVSYGQQFDFAFPPVVQVVVLVVCVVVVHDSPPRTHHLALFGGSNGDHLLLLVVLCQDPPAPNVVVCVVVVQKDWDFDADPVRDGDADPPPRHTDIGIWGPQDVVRTHDSVRCVVVCLRPDRHVQRPNRRPRSNVSSCCSSPSNRVSSSLSVQLVVLLVVLVVVPWQSVPDHSLLSSLSSNLCSLLPSVVSVCLLVVNQDQVRLLVSLCSPPNDVVLQVLLPDPVNVNGSSNSSNVVSQVSSQVSSDSVNTGNPRRPPDDDDDDDGNNVSSVNTPPPPD